Protein AF-A0A7S4LQ49-F1 (afdb_monomer)

Organism: NCBI:txid73025

Foldseek 3Di:
DDDDDDDDDPPPPPPQVQKWFWWQFPVGFIFIFRPVQKDFFAAPDPQQGAFFKKAQADQVQWDQDDVVVCLSRQFQQEDHRDTDDHGFMWGFQHWDADPVHNPWIWTWTQTPPPRHITIGTCVRIDGQAADDPQAGFFFKKFQQDQVQWDLPQVVQCSSLVLVQRDRNDTDDHLFIWGFSHKDARPVDNVFMWTWTQTLVRHITTGGPVRIDGAAAPDPPAGAQFKKFQQDQVQWQQPCVVVCSNLNLVQEDRPDGQQFQDDPDPDDDDDDDDDDDDDDPPPDRCSGFIWGWSHWDQDPVNPAIWTWTATPVRHITIGGPVSIDGQDDADPVADFFGKMWRRDLVRTDQDDDPVCSSQRRRNHDHRDRPPPPRGIMTTTSGMDRD

Sequence (385 aa):
GDPPSECLFFFGLFVMTDYVVAVRTDDARDFLLQPSGVVVAPSESPEFTIGSRVRITDVAKCFLKFDVMAEKLALGKWTSGMKPIVGSVATVLASSKHPTDDATMVVGIRSEFDGRDFIIDSKGLAKAPNVSSDFPANASVRIKSADKVYTKMDGAAKDLSLSKWITGAKPQTGEVGNVIGSTVHPADENLHVIGIRTVKGQDFVIAPEGLESAPNESENFPVGCRVYISNIDKLYTKMDEVARSMNLSRWAAGAKPTIPVSPSTDKEATGDDPAPKKRKLGRPLMSCAAEVKGSIQHPSGSGCVIGVRTETGQEFLVAEEGLQRIPDQHPDFSYSTRVKITDPGKVYPKLDEKAFELALTRWMVGEKLGKSNVTTGKIMGSTAK

Mean predicted aligned error: 15.56 Å

Solvent-accessible surface area (backbone atoms only — not comparable to full-atom values): 21616 Å² total; per-residue (Å²): 142,77,84,81,83,79,82,81,76,78,79,77,80,75,76,71,71,63,37,36,34,24,32,35,29,85,87,61,41,26,45,42,25,36,62,89,16,48,43,74,30,41,60,69,34,89,88,53,36,63,70,40,52,28,23,30,70,34,58,87,39,41,55,38,79,45,66,73,55,37,60,61,34,36,44,69,48,56,56,80,74,57,76,75,62,69,71,41,50,23,35,28,52,10,12,38,65,36,94,90,39,82,89,41,45,33,32,30,29,32,34,68,86,79,65,39,30,48,44,29,34,51,88,19,44,40,78,38,58,71,70,42,85,92,55,40,65,65,38,55,31,23,27,69,33,47,85,38,41,53,35,81,45,68,67,56,35,57,73,58,61,42,88,50,56,53,82,67,58,72,70,59,60,52,45,36,23,33,26,65,19,15,41,64,33,95,90,39,84,90,41,55,29,34,29,30,35,30,82,88,58,46,29,48,41,27,35,62,89,16,43,40,74,44,57,58,69,34,87,91,54,43,62,69,40,54,31,28,42,46,34,74,89,36,47,59,44,84,51,67,68,60,38,50,72,52,41,46,88,51,54,51,79,65,66,74,84,82,51,80,76,72,85,73,91,77,84,85,81,90,76,94,80,87,81,78,91,69,79,77,75,81,68,74,62,73,37,40,52,25,31,28,62,20,19,40,71,32,94,84,68,84,45,44,34,30,33,29,33,30,85,90,56,47,32,49,40,28,32,55,90,14,45,36,72,55,58,76,49,48,89,94,50,50,79,64,40,40,24,26,51,76,34,68,89,34,42,60,64,59,89,46,73,63,43,63,62,38,58,52,80,44,60,61,70,71,66,73,67,62,96,84,61,83,45,22,25,25,30,66,28,26,48,74,104

Secondary structure (DSSP, 8-state):
--PPPP------------EEEEEEETTS-EEEE-GGGEEEPPB--SSS-TT-EEEE--GGGB-SS-HHHHHHTT-TTB-TT-PPPTT-EEEEEEEEEETTEEEEEEEEEEETTT--EEEEEGGGEEEPP---SSS-TT-EEEES-GGGEESS-HHHHHHTT-TTB-TT--PPTT-EEEEEEEEEETTEEEEEEEEEEETTS-EEEE-GGGEEEPPB--SSS-TT-EEEE--GGGEESS-HHHHHHTT-TTB-TTPPP-PPPP--------------------------EEEEEEEEE-TTSSSEEEEEEETTS-EEEEEGGGEEEPPPPPTTS-TT-EEEE--GGGB-SS--HHHHHTT-SSB-SS-PPPTT--EEEEEEEEEE-

Nearest PDB structures (foldseek):
  8jvz-assembly2_B  TM=7.952E-01  e=3.723E-01  synthetic construct
  5vy1-assembly2_B  TM=4.282E-01  e=2.014E-01  Bombyx mori
  6tmf-assembly1_F  TM=3.129E-01  e=3.770E-02  Thermococcus celer Vu 13 = JCM 8558
  6th6-assembly1_Af  TM=2.457E-01  e=1.824E-02  Thermococcus kodakarensis KOD1
  5vy1-assembly1_A  TM=2.749E-01  e=2.816E-01  Bombyx mori

Radius of gyration: 24.6 Å; Cα contacts (8 Å, |Δi|>4): 860; chains: 1; bounding box: 95×42×73 Å

Structure (mmCIF, N/CA/C/O backbone):
data_AF-A0A7S4LQ49-F1
#
_entry.id   AF-A0A7S4LQ49-F1
#
loop_
_atom_site.group_PDB
_atom_site.id
_atom_site.type_symbol
_atom_site.label_atom_id
_atom_site.label_alt_id
_atom_site.label_comp_id
_atom_site.label_asym_id
_atom_site.label_entity_id
_atom_site.label_seq_id
_atom_site.pdbx_PDB_ins_code
_atom_site.Cartn_x
_atom_site.Cartn_y
_atom_site.Cartn_z
_atom_site.occupancy
_atom_site.B_iso_or_equiv
_atom_site.auth_seq_id
_atom_site.auth_comp_id
_atom_site.auth_asym_id
_atom_site.auth_atom_id
_atom_site.pdbx_PDB_model_num
ATOM 1 N N . GLY A 1 1 ? 68.268 25.793 3.574 1.00 36.81 1 GLY A N 1
ATOM 2 C CA . GLY A 1 1 ? 67.660 26.383 4.774 1.00 36.81 1 GLY A CA 1
ATOM 3 C C . GLY A 1 1 ? 66.248 26.692 4.393 1.00 36.81 1 GLY A C 1
ATOM 4 O O . GLY A 1 1 ? 65.989 27.803 3.961 1.00 36.81 1 GLY A O 1
ATOM 5 N N . ASP A 1 2 ? 65.409 25.667 4.451 1.00 34.19 2 ASP A N 1
ATOM 6 C CA . ASP A 1 2 ? 64.017 25.708 4.017 1.00 34.19 2 ASP A CA 1
ATOM 7 C C . ASP A 1 2 ? 63.124 25.678 5.263 1.00 34.19 2 ASP A C 1
ATOM 9 O O . ASP A 1 2 ? 63.445 24.944 6.206 1.00 34.19 2 ASP A O 1
ATOM 13 N N . PRO A 1 3 ? 62.045 26.476 5.321 1.00 36.59 3 PRO A N 1
ATOM 14 C CA . PRO A 1 3 ? 61.105 26.423 6.430 1.00 36.59 3 PRO A CA 1
ATOM 15 C C . PRO A 1 3 ? 60.216 25.169 6.324 1.00 36.59 3 PRO A C 1
ATOM 17 O O . PRO A 1 3 ? 59.987 24.662 5.223 1.00 36.59 3 PRO A O 1
ATOM 20 N N . PRO A 1 4 ? 59.728 24.638 7.459 1.00 38.56 4 PRO A N 1
ATOM 21 C CA . PRO A 1 4 ? 59.053 23.353 7.493 1.00 38.56 4 PRO A CA 1
ATOM 22 C C . PRO A 1 4 ? 57.636 23.454 6.924 1.00 38.56 4 PRO A C 1
ATOM 24 O O . PRO A 1 4 ? 56.893 24.394 7.193 1.00 38.56 4 PRO A O 1
ATOM 27 N N . SER A 1 5 ? 57.281 22.426 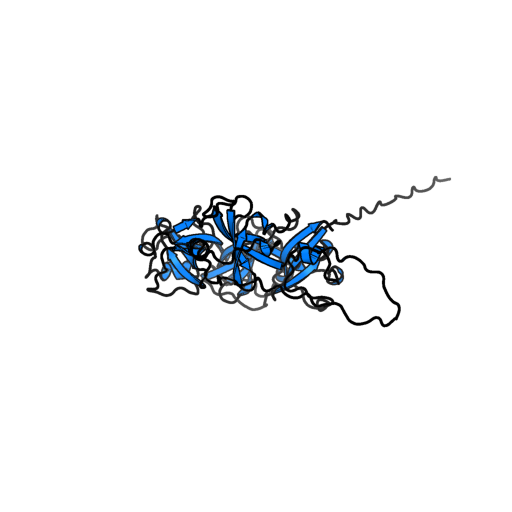6.161 1.00 33.72 5 SER A N 1
ATOM 28 C CA . SER A 1 5 ? 55.944 22.108 5.672 1.00 33.72 5 SER A CA 1
ATOM 29 C C . SER A 1 5 ? 54.903 22.136 6.793 1.00 33.72 5 SER A C 1
ATOM 31 O O . SER A 1 5 ? 55.004 21.384 7.765 1.00 33.72 5 SER A O 1
ATOM 33 N N . GLU A 1 6 ? 53.891 22.984 6.624 1.00 29.77 6 GLU A N 1
ATOM 34 C CA . GLU A 1 6 ? 52.709 23.054 7.474 1.00 29.77 6 GLU A CA 1
ATOM 35 C C . GLU A 1 6 ? 51.922 21.735 7.425 1.00 29.77 6 GLU A C 1
ATOM 37 O O . GLU A 1 6 ? 51.533 21.241 6.364 1.00 29.77 6 GLU A O 1
ATOM 42 N N . CYS A 1 7 ? 51.675 21.167 8.605 1.00 27.02 7 CYS A N 1
ATOM 43 C CA . CYS A 1 7 ? 50.720 20.090 8.816 1.00 27.02 7 CYS A CA 1
ATOM 44 C C . CYS A 1 7 ? 49.300 20.590 8.511 1.00 27.02 7 CYS A C 1
ATOM 46 O O . CYS A 1 7 ? 48.700 21.306 9.312 1.00 27.02 7 CYS A O 1
ATOM 48 N N . LEU A 1 8 ? 48.733 20.160 7.384 1.00 25.56 8 LEU A N 1
ATOM 49 C CA . LEU A 1 8 ? 47.295 20.234 7.135 1.00 25.56 8 LEU A CA 1
ATOM 50 C C . LEU A 1 8 ? 46.575 19.237 8.054 1.00 25.56 8 LEU A C 1
ATOM 52 O O . LEU A 1 8 ? 46.525 18.035 7.793 1.00 25.56 8 LEU A O 1
ATOM 56 N N . PHE A 1 9 ? 46.009 19.751 9.144 1.00 24.75 9 PHE A N 1
ATOM 57 C CA . PHE A 1 9 ? 45.011 19.046 9.939 1.00 24.75 9 PHE A CA 1
ATOM 58 C C . PHE A 1 9 ? 43.735 18.890 9.103 1.00 24.75 9 PHE A C 1
ATOM 60 O O . PHE A 1 9 ? 42.976 19.841 8.921 1.00 24.75 9 PHE A O 1
ATOM 67 N N . PHE A 1 10 ? 43.468 17.680 8.610 1.00 23.89 10 PHE A N 1
ATOM 68 C CA . PHE A 1 10 ? 42.122 17.314 8.182 1.00 23.89 10 PHE A CA 1
ATOM 69 C C . PHE A 1 10 ? 41.241 17.191 9.430 1.00 23.89 10 PHE A C 1
ATOM 71 O O . PHE A 1 10 ? 41.316 16.206 10.164 1.00 23.89 10 PHE A O 1
ATOM 78 N N . PHE A 1 11 ? 40.383 18.183 9.665 1.00 25.20 11 PHE A N 1
ATOM 79 C CA . PHE A 1 11 ? 39.201 17.989 10.497 1.00 25.20 11 PHE A CA 1
ATOM 80 C C . PHE A 1 11 ? 38.274 17.028 9.755 1.00 25.20 11 PHE A C 1
ATOM 82 O O . PHE A 1 11 ? 37.534 17.415 8.852 1.00 25.20 11 PHE A O 1
ATOM 89 N N . GLY A 1 12 ? 38.343 15.747 10.117 1.00 24.70 12 GLY A N 1
ATOM 90 C CA . GLY A 1 12 ? 37.302 14.790 9.784 1.00 24.70 12 GLY A CA 1
ATOM 91 C C . GLY A 1 12 ? 36.009 15.251 10.443 1.00 24.70 12 GLY A C 1
ATOM 92 O O . GLY A 1 12 ? 35.799 15.017 11.631 1.00 24.70 12 GLY A O 1
ATOM 93 N N . LEU A 1 13 ? 35.155 15.924 9.674 1.00 25.94 13 LEU A N 1
ATOM 94 C CA . LEU A 1 13 ? 33.770 16.168 10.040 1.00 25.94 13 LEU A CA 1
ATOM 95 C C . LEU A 1 13 ? 33.055 14.809 10.018 1.00 25.94 13 LEU A C 1
ATOM 97 O O . LEU A 1 13 ? 32.432 14.424 9.032 1.00 25.94 13 LEU A O 1
ATOM 101 N N . PHE A 1 14 ? 33.190 14.041 11.099 1.00 29.84 14 PHE A N 1
ATOM 102 C CA . PHE A 1 14 ? 32.253 12.969 11.393 1.00 29.84 14 PHE A CA 1
ATOM 103 C C . PHE A 1 14 ? 30.926 13.647 11.708 1.00 29.84 14 PHE A C 1
ATOM 105 O O . PHE A 1 14 ? 30.667 14.022 12.849 1.00 29.84 14 PHE A O 1
ATOM 112 N N . VAL A 1 15 ? 30.087 13.826 10.690 1.00 36.72 15 VAL A N 1
ATOM 113 C CA . VAL A 1 15 ? 28.660 14.034 10.917 1.00 36.72 15 VAL A CA 1
ATOM 114 C C . VAL A 1 15 ? 28.166 12.722 11.517 1.00 36.72 15 VAL A C 1
ATOM 116 O O . VAL A 1 15 ? 27.826 11.778 10.802 1.00 36.72 15 VAL A O 1
ATOM 119 N N . MET A 1 16 ? 28.226 12.613 12.847 1.00 40.03 16 MET A N 1
ATOM 120 C CA . MET A 1 16 ? 27.403 11.648 13.553 1.00 40.03 16 MET A CA 1
ATOM 121 C C . MET A 1 16 ? 25.977 12.045 13.203 1.00 40.03 16 MET A C 1
ATOM 123 O O . MET A 1 16 ? 25.490 13.088 13.618 1.00 40.03 16 MET A O 1
ATOM 127 N N . THR A 1 17 ? 25.350 11.288 12.311 1.00 55.62 17 THR A N 1
ATOM 128 C CA . THR A 1 17 ? 23.931 11.463 12.052 1.00 55.62 17 THR A CA 1
ATOM 129 C C . THR A 1 17 ? 23.220 11.029 13.329 1.00 55.62 17 THR A C 1
ATOM 131 O O . THR A 1 17 ? 23.210 9.848 13.679 1.00 55.62 17 THR A O 1
ATOM 134 N N . ASP A 1 18 ? 22.722 12.016 14.075 1.00 74.19 18 ASP A N 1
ATOM 135 C CA . ASP A 1 18 ? 22.127 11.884 15.410 1.00 74.19 18 ASP A CA 1
ATOM 136 C C . ASP A 1 18 ? 20.735 11.249 15.364 1.00 74.19 18 ASP A C 1
ATOM 138 O O . ASP A 1 18 ? 19.835 11.671 16.077 1.00 74.19 18 ASP A O 1
ATOM 142 N N . TYR A 1 19 ? 20.502 10.259 14.508 1.00 77.19 19 TYR A N 1
ATOM 143 C CA . TYR A 1 19 ? 19.207 9.601 14.413 1.00 77.19 19 TYR A CA 1
ATOM 144 C C . TYR A 1 19 ? 19.341 8.127 14.057 1.00 77.19 19 TYR A C 1
ATOM 146 O O . TYR A 1 19 ? 20.391 7.643 13.633 1.00 77.19 19 TYR A O 1
ATOM 154 N N . VAL A 1 20 ? 18.264 7.388 14.280 1.00 83.56 20 VAL A N 1
ATOM 155 C CA . VAL A 1 20 ? 18.134 5.970 13.953 1.00 83.56 20 VAL A CA 1
ATOM 156 C C . VAL A 1 20 ? 16.951 5.769 13.025 1.00 83.56 20 VAL A C 1
ATOM 158 O O . VAL A 1 20 ? 15.965 6.500 13.102 1.00 83.56 20 VAL A O 1
ATOM 161 N N . VAL A 1 21 ? 17.057 4.784 12.139 1.00 82.00 21 VAL A N 1
ATOM 162 C CA . VAL A 1 21 ? 16.047 4.480 11.124 1.00 82.00 21 VAL A CA 1
ATOM 163 C C . VAL A 1 21 ? 15.457 3.108 11.407 1.00 82.00 21 VAL A C 1
ATOM 165 O O . VAL A 1 21 ? 16.179 2.117 11.502 1.00 82.00 21 VAL A O 1
ATOM 168 N N . ALA A 1 22 ? 14.138 3.044 11.513 1.00 82.25 22 ALA A N 1
ATOM 169 C CA . ALA A 1 22 ? 13.389 1.805 11.571 1.00 82.25 22 ALA A CA 1
ATOM 170 C C . ALA A 1 22 ? 13.057 1.323 10.161 1.00 82.25 22 ALA A C 1
ATOM 172 O O . ALA A 1 22 ? 12.493 2.063 9.354 1.00 82.25 22 ALA A O 1
ATOM 173 N N . VAL A 1 23 ? 13.360 0.061 9.878 1.00 76.44 23 VAL A N 1
ATOM 174 C CA . VAL A 1 23 ? 13.143 -0.570 8.578 1.00 76.44 23 VAL A CA 1
ATOM 175 C C . VAL A 1 23 ? 12.403 -1.884 8.763 1.00 76.44 23 VAL A C 1
ATOM 177 O O . VAL A 1 23 ? 12.838 -2.734 9.535 1.00 76.44 23 VAL A O 1
ATOM 180 N N . ARG A 1 24 ? 11.322 -2.077 8.005 1.00 78.06 24 ARG A N 1
ATOM 181 C CA . ARG A 1 24 ? 10.632 -3.361 7.870 1.00 78.06 24 ARG A CA 1
ATOM 182 C C . ARG A 1 24 ? 11.024 -4.031 6.569 1.00 78.06 24 ARG A C 1
ATOM 184 O O . ARG A 1 24 ? 10.774 -3.486 5.496 1.00 78.06 24 ARG A O 1
ATOM 191 N N . THR A 1 25 ? 11.609 -5.210 6.639 1.00 74.50 25 THR A N 1
ATOM 192 C CA . THR A 1 25 ? 12.023 -5.984 5.469 1.00 74.50 25 THR A CA 1
ATOM 193 C C . THR A 1 25 ? 10.835 -6.605 4.740 1.00 74.50 25 THR A C 1
ATOM 195 O O . THR A 1 25 ? 9.720 -6.675 5.257 1.00 74.50 25 THR A O 1
ATOM 198 N N . ASP A 1 26 ? 11.054 -7.055 3.504 1.00 64.69 26 ASP A N 1
ATOM 199 C CA . ASP A 1 26 ? 10.003 -7.654 2.664 1.00 64.69 26 ASP A CA 1
ATOM 200 C C . ASP A 1 26 ? 9.418 -8.971 3.220 1.00 64.69 26 ASP A C 1
ATOM 202 O O . ASP A 1 26 ? 8.302 -9.349 2.858 1.00 64.69 26 ASP A O 1
ATOM 206 N N . ASP A 1 27 ? 10.148 -9.660 4.099 1.00 64.19 27 ASP A N 1
ATOM 207 C CA . ASP A 1 27 ? 9.681 -10.810 4.891 1.00 64.19 27 ASP A CA 1
ATOM 208 C C . ASP A 1 27 ? 9.051 -10.389 6.235 1.00 64.19 27 ASP A C 1
ATOM 210 O O . ASP A 1 27 ? 8.742 -11.225 7.086 1.00 64.19 27 ASP A O 1
ATOM 214 N N . ALA A 1 28 ? 8.809 -9.086 6.393 1.00 64.69 28 ALA A N 1
ATOM 215 C CA . ALA A 1 28 ? 8.216 -8.449 7.554 1.00 64.69 28 ALA A CA 1
ATOM 216 C C . ALA A 1 28 ? 9.011 -8.677 8.848 1.00 64.69 28 ALA A C 1
ATOM 218 O O . ALA A 1 28 ? 8.406 -8.927 9.883 1.00 64.69 28 ALA A O 1
ATOM 219 N N . ARG A 1 29 ? 10.343 -8.594 8.810 1.00 70.56 29 ARG A N 1
ATOM 220 C CA . ARG A 1 29 ? 11.174 -8.428 10.014 1.00 70.56 29 ARG A CA 1
ATOM 221 C C . ARG A 1 29 ? 11.506 -6.956 10.212 1.00 70.56 29 ARG A C 1
ATOM 223 O O . ARG A 1 29 ? 11.630 -6.211 9.244 1.00 70.56 29 ARG A O 1
ATOM 230 N N . ASP A 1 30 ? 11.656 -6.548 11.461 1.00 75.44 30 ASP A N 1
ATOM 231 C CA . ASP A 1 30 ? 11.883 -5.154 11.814 1.00 75.44 30 ASP A CA 1
ATOM 232 C C . ASP A 1 30 ? 13.293 -4.948 12.372 1.00 75.44 30 ASP A C 1
ATOM 234 O O . ASP A 1 30 ? 13.741 -5.688 13.252 1.00 75.44 30 ASP A O 1
ATOM 238 N N . PHE A 1 31 ? 13.973 -3.915 11.873 1.00 79.44 31 PHE A N 1
ATOM 239 C CA . PHE A 1 31 ? 15.340 -3.551 12.238 1.00 79.44 31 PHE A CA 1
ATOM 240 C C . PHE A 1 31 ? 15.450 -2.060 12.548 1.00 79.44 31 PHE A C 1
ATOM 242 O O . PHE A 1 31 ? 14.759 -1.234 11.957 1.00 79.44 31 PHE A O 1
ATOM 249 N N . LEU A 1 32 ? 16.379 -1.724 13.437 1.00 83.06 32 LEU A N 1
ATOM 250 C CA . LEU A 1 32 ? 16.835 -0.373 13.711 1.00 83.06 32 LEU A CA 1
ATOM 251 C C . LEU A 1 32 ? 18.237 -0.291 13.171 1.00 83.06 32 LEU A C 1
ATOM 253 O O . LEU A 1 32 ? 19.090 -1.113 13.515 1.00 83.06 32 LEU A O 1
ATOM 257 N N . LEU A 1 33 ? 18.478 0.721 12.364 1.00 82.00 33 LEU A N 1
ATOM 258 C CA . LEU A 1 33 ? 19.724 0.894 11.657 1.00 82.00 33 LEU A CA 1
ATOM 259 C C . LEU A 1 33 ? 20.253 2.292 11.921 1.00 82.00 33 LEU A C 1
ATOM 261 O O . LEU A 1 33 ? 19.499 3.264 12.001 1.00 82.00 33 LEU A O 1
ATOM 265 N N . GLN A 1 34 ? 21.574 2.398 12.042 1.00 85.69 34 GLN A N 1
ATOM 266 C CA . GLN A 1 34 ? 22.210 3.694 11.835 1.00 85.69 34 GLN A CA 1
ATOM 267 C C . GLN A 1 34 ? 21.929 4.145 10.394 1.00 85.69 34 GLN A C 1
ATOM 269 O O . GLN A 1 34 ? 21.853 3.290 9.508 1.00 85.69 34 GLN A O 1
ATOM 274 N N . PRO A 1 35 ? 21.847 5.456 10.121 1.00 82.62 35 PRO A N 1
ATOM 275 C CA . PRO A 1 35 ? 21.594 5.972 8.776 1.00 82.62 35 PRO A CA 1
ATOM 276 C C . PRO A 1 35 ? 22.616 5.464 7.755 1.00 82.62 35 PRO A C 1
ATOM 278 O O . PRO A 1 35 ? 22.267 5.125 6.633 1.00 82.62 35 PRO A O 1
ATOM 281 N N . SER A 1 36 ? 23.870 5.288 8.184 1.00 84.00 36 SER A N 1
ATOM 282 C CA . SER A 1 36 ? 24.944 4.696 7.371 1.00 84.00 36 SER A CA 1
ATOM 283 C C . SER A 1 36 ? 24.746 3.215 7.011 1.00 84.00 36 SER A C 1
ATOM 285 O O . SER A 1 36 ? 25.433 2.709 6.128 1.00 84.00 36 SER A O 1
ATOM 287 N N . GLY A 1 37 ? 23.832 2.510 7.682 1.00 80.38 37 GLY A N 1
ATOM 288 C CA . GLY A 1 37 ? 23.498 1.108 7.422 1.00 80.38 37 GLY A CA 1
ATOM 289 C C . GLY A 1 37 ? 22.407 0.903 6.374 1.00 80.38 37 GLY A C 1
ATOM 290 O O . GLY A 1 37 ? 22.073 -0.246 6.073 1.00 80.38 37 GLY A O 1
ATOM 291 N N . VAL A 1 38 ? 21.836 1.987 5.841 1.00 82.44 38 VAL A N 1
ATOM 292 C CA . VAL A 1 38 ? 20.769 1.952 4.839 1.00 82.44 38 VAL A CA 1
ATOM 293 C C . VAL A 1 38 ? 21.084 2.858 3.659 1.00 82.44 38 VAL A C 1
ATOM 295 O O . VAL A 1 38 ? 21.707 3.904 3.797 1.00 82.44 38 VAL A O 1
ATOM 298 N N . VAL A 1 39 ? 20.609 2.463 2.483 1.00 83.25 39 VAL A N 1
ATOM 299 C CA . VAL A 1 39 ? 20.640 3.286 1.272 1.00 83.25 39 VAL A CA 1
ATOM 300 C C . VAL A 1 39 ? 19.223 3.393 0.732 1.00 83.25 39 VAL A C 1
ATOM 302 O O . VAL A 1 39 ? 18.563 2.373 0.518 1.00 83.25 39 VAL A O 1
ATOM 305 N N . VAL A 1 40 ? 18.755 4.624 0.531 1.00 81.56 40 VAL A N 1
ATOM 306 C CA . VAL A 1 40 ? 17.457 4.918 -0.087 1.00 81.56 40 VAL A CA 1
ATOM 307 C C . VAL A 1 40 ? 17.477 4.476 -1.544 1.00 81.56 40 VAL A C 1
ATOM 309 O O . VAL A 1 40 ? 18.422 4.765 -2.279 1.00 81.56 40 VAL A O 1
ATOM 312 N N . ALA A 1 41 ? 16.440 3.749 -1.956 1.00 81.75 41 ALA A N 1
ATOM 313 C CA . ALA A 1 41 ? 16.268 3.389 -3.351 1.00 81.75 41 ALA A CA 1
ATOM 314 C C . ALA A 1 41 ? 16.053 4.664 -4.185 1.00 81.75 41 ALA A C 1
ATOM 316 O O . ALA A 1 41 ? 15.325 5.562 -3.755 1.00 81.75 41 ALA A O 1
ATOM 317 N N . PRO A 1 42 ? 16.662 4.765 -5.373 1.00 83.25 42 PRO A N 1
ATOM 318 C CA . PRO A 1 42 ? 16.555 5.965 -6.188 1.00 83.25 42 PRO A CA 1
ATOM 319 C C . PRO A 1 42 ? 15.113 6.173 -6.682 1.00 83.25 42 PRO A C 1
ATOM 321 O O . PRO A 1 42 ? 14.377 5.219 -6.946 1.00 83.25 42 PRO A O 1
ATOM 324 N N . SER A 1 43 ? 14.717 7.438 -6.823 1.00 83.31 43 SER A N 1
ATOM 325 C CA . SER A 1 43 ? 13.425 7.864 -7.378 1.00 83.31 43 SER A CA 1
ATOM 326 C C . SER A 1 43 ? 13.643 8.998 -8.379 1.00 83.31 43 SER A C 1
ATOM 328 O O . SER A 1 43 ? 13.169 10.116 -8.193 1.00 83.31 43 SER A O 1
ATOM 330 N N . GLU A 1 44 ? 14.423 8.728 -9.423 1.00 86.69 44 GLU A N 1
ATOM 331 C CA . GLU A 1 44 ? 14.860 9.742 -10.392 1.00 86.69 44 GLU A CA 1
ATOM 332 C C . GLU A 1 44 ? 13.791 10.090 -11.443 1.00 86.69 44 GLU A C 1
ATOM 334 O O . GLU A 1 44 ? 13.922 11.097 -12.138 1.00 86.69 44 GLU A O 1
ATOM 339 N N . SER A 1 45 ? 12.736 9.278 -11.589 1.00 84.19 45 SER A N 1
ATOM 340 C CA . SER A 1 45 ? 11.658 9.554 -12.543 1.00 84.19 45 SER A CA 1
ATOM 341 C C . SER A 1 45 ? 10.566 10.436 -11.924 1.00 84.19 45 SER A C 1
ATOM 343 O O . SER A 1 45 ? 9.885 9.985 -11.000 1.00 84.19 45 SER A O 1
ATOM 345 N N . PRO A 1 46 ? 10.307 11.643 -12.464 1.00 77.44 46 PRO A N 1
ATOM 346 C CA . PRO A 1 46 ? 9.156 12.449 -12.050 1.00 77.44 46 PRO A CA 1
ATOM 347 C C . PRO A 1 46 ? 7.825 11.855 -12.538 1.00 77.44 46 PRO A C 1
ATOM 349 O O . PRO A 1 46 ? 6.768 12.146 -11.986 1.00 77.44 46 PRO A O 1
ATOM 352 N N . GLU A 1 47 ? 7.860 11.025 -13.583 1.00 80.62 47 GLU A N 1
ATOM 353 C CA . GLU A 1 47 ? 6.672 10.384 -14.147 1.00 80.62 47 GLU A CA 1
ATOM 354 C C . GLU A 1 47 ? 6.265 9.135 -13.357 1.00 80.62 47 GLU A C 1
ATOM 356 O O . GLU A 1 47 ? 5.075 8.902 -13.132 1.00 80.62 47 GLU A O 1
ATOM 361 N N . PHE A 1 48 ? 7.260 8.364 -12.918 1.00 84.38 48 PHE A N 1
ATOM 362 C CA . PHE A 1 48 ? 7.102 7.109 -12.194 1.00 84.38 48 PHE A CA 1
ATOM 363 C C . PHE A 1 48 ? 7.719 7.246 -10.804 1.00 84.38 48 PHE A C 1
ATOM 365 O O . PHE A 1 48 ? 8.821 6.761 -10.530 1.00 84.38 48 PHE A O 1
ATOM 372 N N . THR A 1 49 ? 6.990 7.942 -9.936 1.00 76.38 49 THR A N 1
ATOM 373 C CA . THR A 1 49 ? 7.352 8.111 -8.528 1.00 76.38 49 THR A CA 1
ATOM 374 C C . THR A 1 49 ? 7.075 6.834 -7.741 1.00 76.38 49 THR A C 1
ATOM 376 O O . THR A 1 49 ? 6.164 6.065 -8.068 1.00 76.38 49 THR A O 1
ATOM 379 N N . ILE A 1 50 ? 7.851 6.603 -6.682 1.00 72.12 50 ILE A N 1
ATOM 380 C CA . ILE A 1 50 ? 7.655 5.462 -5.780 1.00 72.12 50 ILE A CA 1
ATOM 381 C C . ILE A 1 50 ? 6.208 5.441 -5.261 1.00 72.12 50 ILE A C 1
ATOM 383 O O . ILE A 1 50 ? 5.668 6.459 -4.838 1.00 72.12 50 ILE A O 1
ATOM 387 N N . GLY A 1 51 ? 5.575 4.268 -5.302 1.00 62.62 51 GLY A N 1
ATOM 388 C CA . GLY A 1 51 ? 4.183 4.063 -4.894 1.00 62.62 51 GLY A CA 1
ATOM 389 C C . GLY A 1 51 ? 3.150 4.283 -6.003 1.00 62.62 51 GLY A C 1
ATOM 390 O O . GLY A 1 51 ? 2.016 3.826 -5.857 1.00 62.62 51 GLY A O 1
ATOM 391 N N . SER A 1 52 ? 3.523 4.905 -7.126 1.00 71.00 52 SER A N 1
ATOM 392 C CA . SER A 1 52 ? 2.626 5.054 -8.276 1.00 71.00 52 SER A CA 1
ATOM 393 C C . SER A 1 52 ? 2.245 3.698 -8.871 1.00 71.00 52 SER A C 1
ATOM 395 O O . SER A 1 52 ? 3.070 2.783 -8.939 1.00 71.00 52 SER A O 1
ATOM 397 N N . ARG A 1 53 ? 0.998 3.567 -9.340 1.00 80.88 53 ARG A N 1
ATOM 398 C CA . ARG A 1 53 ? 0.539 2.376 -10.068 1.00 80.88 53 ARG A CA 1
ATOM 399 C C . ARG A 1 53 ? 0.818 2.526 -11.558 1.00 80.88 53 ARG A C 1
ATOM 401 O O . ARG A 1 53 ? 0.535 3.559 -12.165 1.00 80.88 53 ARG A O 1
ATOM 408 N N . VAL A 1 54 ? 1.350 1.471 -12.155 1.00 87.94 54 VAL A N 1
ATOM 409 C CA . VAL A 1 54 ? 1.698 1.406 -13.576 1.00 87.94 54 VAL A CA 1
ATOM 410 C C . VAL A 1 54 ? 1.156 0.131 -14.193 1.00 87.94 54 VAL A C 1
ATOM 412 O O . VAL A 1 54 ? 1.088 -0.906 -13.539 1.00 87.94 54 VAL A O 1
ATOM 415 N N . ARG A 1 55 ? 0.763 0.204 -15.460 1.00 89.25 55 ARG A N 1
ATOM 416 C CA . ARG A 1 55 ? 0.399 -0.947 -16.278 1.00 89.25 55 ARG A CA 1
ATOM 417 C C . ARG A 1 55 ? 1.580 -1.319 -17.159 1.00 89.25 55 ARG A C 1
ATOM 419 O O . ARG A 1 55 ? 2.179 -0.456 -17.794 1.00 89.25 55 ARG A O 1
ATOM 426 N N . ILE A 1 56 ? 1.885 -2.608 -17.217 1.00 93.12 56 ILE A N 1
ATOM 427 C CA . ILE A 1 56 ? 2.957 -3.140 -18.058 1.00 93.12 56 ILE A CA 1
ATOM 428 C C . ILE A 1 56 ? 2.437 -3.232 -19.492 1.00 93.12 56 ILE A C 1
ATOM 430 O O . ILE A 1 56 ? 1.543 -4.028 -19.770 1.00 93.12 56 ILE A O 1
ATOM 434 N N . THR A 1 57 ? 2.956 -2.412 -20.400 1.00 93.50 57 THR A N 1
ATOM 435 C CA . THR A 1 57 ? 2.490 -2.341 -21.795 1.00 93.50 57 THR A CA 1
ATOM 436 C C . THR A 1 57 ? 3.348 -3.168 -22.743 1.00 93.50 57 THR A C 1
ATOM 438 O O . THR A 1 57 ? 2.819 -3.715 -23.706 1.00 93.50 57 THR A O 1
ATOM 441 N N . ASP A 1 58 ? 4.641 -3.323 -22.449 1.00 93.44 58 ASP A N 1
ATOM 442 C CA . ASP A 1 58 ? 5.567 -4.080 -23.291 1.00 93.44 58 ASP A CA 1
ATOM 443 C C . ASP A 1 58 ? 6.579 -4.879 -22.454 1.00 93.44 58 ASP A C 1
ATOM 445 O O . ASP A 1 58 ? 7.477 -4.334 -21.815 1.00 93.44 58 ASP A O 1
ATOM 449 N N . VAL A 1 59 ? 6.469 -6.209 -22.486 1.00 93.19 59 VAL A N 1
ATOM 450 C CA . VAL A 1 59 ? 7.403 -7.116 -21.793 1.00 93.19 59 VAL A CA 1
ATOM 451 C C . VAL A 1 59 ? 8.720 -7.320 -22.539 1.00 93.19 59 VAL A C 1
ATOM 453 O O . VAL A 1 59 ? 9.656 -7.877 -21.964 1.00 93.19 59 VAL A O 1
ATOM 456 N N . ALA A 1 60 ? 8.833 -6.901 -23.804 1.00 93.94 60 ALA A N 1
ATOM 457 C CA . ALA A 1 60 ? 10.113 -6.875 -24.510 1.00 93.94 60 ALA A CA 1
ATOM 458 C C . ALA A 1 60 ? 11.056 -5.810 -23.927 1.00 93.94 60 ALA A C 1
ATOM 460 O O . ALA A 1 60 ? 12.272 -5.945 -24.035 1.00 93.94 60 ALA A O 1
ATOM 461 N N . LYS A 1 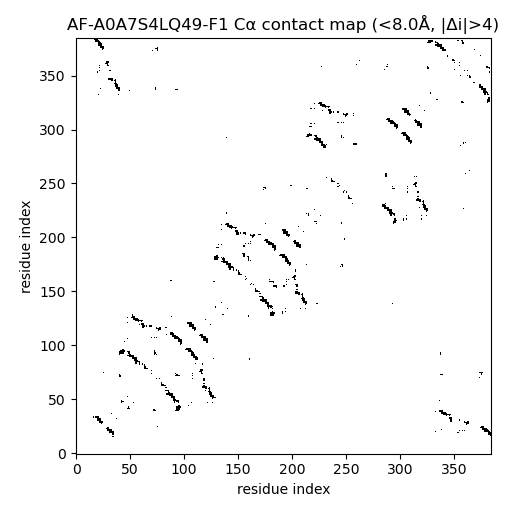61 ? 10.496 -4.804 -23.244 1.00 94.94 61 LYS A N 1
ATOM 462 C CA . LYS A 1 61 ? 11.213 -3.774 -22.479 1.00 94.94 61 LYS A CA 1
ATOM 463 C C . LYS A 1 61 ? 11.613 -4.210 -21.068 1.00 94.94 61 LYS A C 1
ATOM 465 O O . LYS A 1 61 ? 12.226 -3.435 -20.338 1.00 94.94 61 LYS A O 1
ATOM 470 N N . CYS A 1 62 ? 11.272 -5.438 -20.673 1.00 93.81 62 CYS A N 1
ATOM 471 C CA . CYS A 1 62 ? 11.711 -6.008 -19.408 1.00 93.81 62 CYS A CA 1
ATOM 472 C C . CYS A 1 62 ? 13.164 -6.473 -19.519 1.00 93.81 62 CYS A C 1
ATOM 474 O O . CYS A 1 62 ? 13.515 -7.286 -20.380 1.00 93.81 62 CYS A O 1
ATOM 476 N N . PHE A 1 63 ? 14.002 -6.022 -18.595 1.00 93.81 63 PHE A N 1
ATOM 477 C CA . PHE A 1 63 ? 15.390 -6.446 -18.527 1.00 93.81 63 PHE A CA 1
ATOM 478 C C . PHE A 1 63 ? 15.480 -7.774 -17.786 1.00 93.81 63 PHE A C 1
ATOM 480 O O . PHE A 1 63 ? 15.349 -7.805 -16.574 1.00 93.81 63 PHE A O 1
ATOM 487 N N . LEU A 1 64 ? 15.700 -8.879 -18.499 1.00 91.50 64 LEU A N 1
ATOM 488 C CA . LEU A 1 64 ? 15.712 -10.220 -17.894 1.00 91.50 64 LEU A CA 1
ATOM 489 C C . LEU A 1 64 ? 16.945 -10.507 -17.041 1.00 91.50 64 LEU A C 1
ATOM 491 O O . LEU A 1 64 ? 16.883 -11.341 -16.147 1.00 91.50 64 LEU A O 1
ATOM 495 N N . LYS A 1 65 ? 18.067 -9.861 -17.350 1.00 91.81 65 LYS A N 1
ATOM 496 C CA . LYS A 1 65 ? 19.339 -10.019 -16.647 1.00 91.81 65 LYS A CA 1
ATOM 497 C C . LYS A 1 65 ? 19.883 -8.631 -16.383 1.00 91.81 65 LYS A C 1
ATOM 499 O O . LYS A 1 65 ? 20.478 -8.027 -17.271 1.00 91.81 65 LYS A O 1
ATOM 504 N N . PHE A 1 66 ? 19.611 -8.108 -15.195 1.00 92.31 66 PHE A N 1
ATOM 505 C CA . PHE A 1 66 ? 20.058 -6.770 -14.827 1.00 92.31 66 PHE A CA 1
ATOM 506 C C . PHE A 1 66 ? 20.345 -6.666 -13.334 1.00 92.31 66 PHE A C 1
ATOM 508 O O . PHE A 1 66 ? 19.936 -5.721 -12.668 1.00 92.31 66 PHE A O 1
ATOM 515 N N . ASP A 1 67 ? 21.042 -7.668 -12.804 1.00 87.50 67 ASP A N 1
ATOM 516 C CA . ASP A 1 67 ? 21.208 -7.867 -11.362 1.00 87.50 67 ASP A CA 1
ATOM 517 C C . ASP A 1 67 ? 21.861 -6.656 -10.673 1.00 87.50 67 ASP A C 1
ATOM 519 O O . ASP A 1 67 ? 21.424 -6.249 -9.601 1.00 87.50 67 ASP A O 1
ATOM 523 N N . VAL A 1 68 ? 22.809 -5.991 -11.345 1.00 87.00 68 VAL A N 1
ATOM 524 C CA . VAL A 1 68 ? 23.421 -4.735 -10.867 1.00 87.00 68 VAL A CA 1
ATOM 525 C C . VAL A 1 68 ? 22.375 -3.629 -10.681 1.00 87.00 68 VAL A C 1
ATOM 527 O O . VAL A 1 68 ? 22.400 -2.893 -9.695 1.00 87.00 68 VAL A O 1
ATOM 530 N N . MET A 1 69 ? 21.424 -3.512 -11.610 1.00 89.69 69 MET A N 1
ATOM 531 C CA . MET A 1 69 ? 20.341 -2.536 -11.506 1.00 89.69 69 MET A CA 1
ATOM 532 C C . MET A 1 69 ? 19.287 -2.972 -10.483 1.00 89.69 69 MET A C 1
ATOM 534 O O . MET A 1 69 ? 18.774 -2.130 -9.754 1.00 89.69 69 MET A O 1
ATOM 538 N N . ALA A 1 70 ? 19.001 -4.271 -10.363 1.00 87.25 70 ALA A N 1
ATOM 539 C CA . ALA A 1 70 ? 18.118 -4.798 -9.321 1.00 87.25 70 ALA A CA 1
ATOM 540 C C . ALA A 1 70 ? 18.622 -4.435 -7.921 1.00 87.25 70 ALA A C 1
ATOM 542 O O . ALA A 1 70 ? 17.853 -4.013 -7.056 1.00 87.25 70 ALA A O 1
ATOM 543 N N . GLU A 1 71 ? 19.935 -4.557 -7.729 1.00 82.88 71 GLU A N 1
ATOM 544 C CA . GLU A 1 71 ? 20.616 -4.180 -6.502 1.00 82.88 71 GLU A CA 1
ATOM 545 C C . GLU A 1 71 ? 20.567 -2.664 -6.265 1.00 82.88 71 GLU A C 1
ATOM 547 O O . GLU A 1 71 ? 20.256 -2.239 -5.149 1.00 82.88 71 GLU A O 1
ATOM 552 N N . LYS A 1 72 ? 20.809 -1.849 -7.305 1.00 83.81 72 LYS A N 1
ATOM 553 C CA . LYS A 1 72 ? 20.706 -0.378 -7.239 1.00 83.81 72 LYS A CA 1
ATOM 554 C C . LYS A 1 72 ? 19.293 0.088 -6.869 1.00 83.81 72 LYS A C 1
ATOM 556 O O . LYS A 1 72 ? 19.138 1.005 -6.071 1.00 83.81 72 LYS A O 1
ATOM 561 N N . LEU A 1 73 ? 18.268 -0.555 -7.425 1.00 84.69 73 LEU A N 1
ATOM 562 C CA . LEU A 1 73 ? 16.851 -0.239 -7.214 1.00 84.69 73 LEU A CA 1
ATOM 563 C C . LEU A 1 73 ? 16.268 -0.856 -5.925 1.00 84.69 73 LEU A C 1
ATOM 565 O O . LEU A 1 73 ? 15.083 -0.679 -5.651 1.00 84.69 73 LEU A O 1
ATOM 569 N N . ALA A 1 74 ? 17.073 -1.579 -5.137 1.00 83.88 74 ALA A N 1
ATOM 570 C CA . ALA A 1 74 ? 16.650 -2.262 -3.911 1.00 83.88 74 ALA A CA 1
ATOM 571 C C . ALA A 1 74 ? 15.446 -3.214 -4.112 1.00 83.88 74 ALA A C 1
ATOM 573 O O . ALA A 1 74 ? 14.476 -3.202 -3.341 1.00 83.88 74 ALA A O 1
ATOM 574 N N . LEU A 1 75 ? 15.519 -4.066 -5.142 1.00 81.25 75 LEU A N 1
ATOM 575 C CA . LEU A 1 75 ? 14.475 -5.034 -5.501 1.00 81.25 75 LEU A CA 1
ATOM 576 C C . LEU A 1 75 ? 14.676 -6.390 -4.806 1.00 81.25 75 LEU A C 1
ATOM 578 O O . LEU A 1 75 ? 15.286 -7.308 -5.349 1.00 81.25 75 LEU A O 1
ATOM 582 N N . GLY A 1 76 ? 14.142 -6.533 -3.593 1.00 75.06 76 GLY A N 1
ATOM 583 C CA . GLY A 1 76 ? 14.312 -7.735 -2.763 1.00 75.06 76 GLY A CA 1
ATOM 584 C C . GLY A 1 76 ? 13.647 -9.011 -3.278 1.00 75.06 76 GLY A C 1
ATOM 585 O O . GLY A 1 76 ? 14.005 -10.097 -2.832 1.00 75.06 76 GLY A O 1
ATOM 586 N N . LYS A 1 77 ? 12.686 -8.909 -4.204 1.00 80.00 77 LYS A N 1
ATOM 587 C CA . LYS A 1 77 ? 12.025 -10.068 -4.836 1.00 80.00 77 LYS A CA 1
ATOM 588 C C . LYS A 1 77 ? 12.348 -10.185 -6.323 1.00 80.00 77 LYS A C 1
ATOM 590 O O . LYS A 1 77 ? 11.557 -10.737 -7.088 1.00 80.00 77 LYS A O 1
ATOM 595 N N . TRP A 1 78 ? 13.486 -9.632 -6.737 1.00 83.94 78 TRP A N 1
ATOM 596 C CA . TRP A 1 78 ? 13.984 -9.763 -8.098 1.00 83.94 78 TRP A CA 1
ATOM 597 C C . TRP A 1 78 ? 14.349 -11.220 -8.385 1.00 83.94 78 TRP A C 1
ATOM 599 O O . TRP A 1 78 ? 15.021 -11.880 -7.595 1.00 83.94 78 TRP A O 1
ATOM 609 N N . THR A 1 79 ? 13.897 -11.742 -9.522 1.00 76.25 79 THR A N 1
ATOM 610 C CA . THR A 1 79 ? 14.318 -13.055 -10.018 1.00 76.25 79 THR A CA 1
ATOM 611 C C . THR A 1 79 ? 14.709 -12.919 -11.479 1.00 76.25 79 THR A C 1
ATOM 613 O O . THR A 1 79 ? 13.868 -12.672 -12.343 1.00 76.25 79 THR A O 1
ATOM 616 N N . SER A 1 80 ? 16.003 -13.089 -11.738 1.00 84.88 80 SER A N 1
ATOM 617 C CA . SER A 1 80 ? 16.575 -13.037 -13.080 1.00 84.88 80 SER A CA 1
ATOM 618 C C . SER A 1 80 ? 15.925 -14.078 -14.001 1.00 84.88 80 SER A C 1
ATOM 620 O O . SER A 1 80 ? 15.604 -15.194 -13.588 1.00 84.88 80 SER A O 1
ATOM 622 N N . GLY A 1 81 ? 15.724 -13.713 -15.265 1.00 85.50 81 GLY A N 1
ATOM 623 C CA . GLY A 1 81 ? 15.193 -14.585 -16.313 1.00 85.50 81 GLY A CA 1
ATOM 624 C C . GLY A 1 81 ? 13.668 -14.651 -16.417 1.00 85.50 81 GLY A C 1
ATOM 625 O O . GLY A 1 81 ? 13.164 -15.380 -17.270 1.00 85.50 81 GLY A O 1
ATOM 626 N N . MET A 1 82 ? 12.921 -13.896 -15.607 1.00 87.19 82 MET A N 1
ATOM 627 C CA . MET A 1 82 ? 11.456 -13.921 -15.623 1.00 87.19 82 MET A CA 1
ATOM 628 C C . MET A 1 82 ? 10.850 -12.681 -16.273 1.00 87.19 82 MET A C 1
ATOM 630 O O . MET A 1 82 ? 11.326 -11.566 -16.075 1.00 87.19 82 MET A O 1
ATOM 634 N N . LYS A 1 83 ? 9.769 -12.883 -17.034 1.00 91.06 83 LYS A N 1
ATOM 635 C CA . LYS A 1 83 ? 8.962 -11.792 -17.589 1.00 91.06 83 LYS A CA 1
ATOM 636 C C . LYS A 1 83 ? 7.718 -11.565 -16.738 1.00 91.06 83 LYS A C 1
ATOM 638 O O . LYS A 1 83 ? 7.107 -12.546 -16.311 1.00 91.06 83 LYS A O 1
ATOM 643 N N . PRO A 1 84 ? 7.312 -10.305 -16.548 1.00 90.69 84 PRO A N 1
ATOM 644 C CA . PRO A 1 84 ? 5.999 -10.007 -16.021 1.00 90.69 84 PRO A CA 1
ATOM 645 C C . PRO A 1 84 ? 4.924 -10.290 -17.075 1.00 90.69 84 PRO A C 1
ATOM 647 O O . PRO A 1 84 ? 5.215 -10.575 -18.239 1.00 90.69 84 PRO A O 1
ATOM 650 N N . ILE A 1 85 ? 3.662 -10.199 -16.668 1.00 87.00 85 ILE A N 1
ATOM 651 C CA . ILE A 1 85 ? 2.515 -10.404 -17.553 1.00 87.00 85 ILE A CA 1
ATOM 652 C C . ILE A 1 85 ? 2.143 -9.062 -18.200 1.00 87.00 85 ILE A C 1
ATOM 654 O O . ILE A 1 85 ? 1.892 -8.083 -17.494 1.00 87.00 85 ILE A O 1
ATOM 658 N N . VAL A 1 86 ? 2.080 -9.005 -19.535 1.00 89.88 86 VAL A N 1
ATOM 659 C CA . VAL A 1 86 ? 1.583 -7.817 -20.258 1.00 89.88 86 VAL A CA 1
ATOM 660 C C . VAL A 1 86 ? 0.161 -7.494 -19.795 1.00 89.88 86 VAL A C 1
ATOM 662 O O . VAL A 1 86 ? -0.677 -8.382 -19.655 1.00 89.88 86 VAL A O 1
ATOM 665 N N . GLY A 1 87 ? -0.116 -6.215 -19.563 1.00 77.06 87 GLY A N 1
ATOM 666 C CA . GLY A 1 87 ? -1.400 -5.705 -19.094 1.00 77.06 87 GLY A CA 1
ATOM 667 C C . GLY A 1 87 ? -1.602 -5.797 -17.582 1.00 77.06 87 GLY A C 1
ATOM 668 O O . GLY A 1 87 ? -2.563 -5.215 -17.082 1.00 77.06 87 GLY A O 1
ATOM 669 N N . SER A 1 88 ? -0.714 -6.475 -16.844 1.00 81.44 88 SER A N 1
ATOM 670 C CA . SER A 1 88 ? -0.781 -6.490 -15.380 1.00 81.44 88 SER A CA 1
ATOM 671 C C . SER A 1 88 ? -0.414 -5.130 -14.785 1.00 81.44 88 SER A C 1
ATOM 673 O O . SER A 1 88 ? 0.335 -4.347 -15.383 1.00 81.44 88 SER A O 1
ATOM 675 N N . VAL A 1 89 ? -0.978 -4.844 -13.611 1.00 83.12 89 VAL A N 1
ATOM 676 C CA . VAL A 1 89 ? -0.672 -3.642 -12.836 1.00 83.12 89 VAL A CA 1
ATOM 677 C C . VAL A 1 89 ? 0.408 -3.954 -11.809 1.00 83.12 89 VAL A C 1
ATOM 679 O O . VAL A 1 89 ? 0.465 -5.037 -11.219 1.00 83.12 89 VAL A O 1
ATOM 682 N N . ALA A 1 90 ? 1.284 -2.982 -11.615 1.00 85.69 90 ALA A N 1
ATOM 683 C CA . ALA A 1 90 ? 2.376 -3.039 -10.675 1.00 85.69 90 ALA A CA 1
ATOM 684 C C . ALA A 1 90 ? 2.494 -1.716 -9.918 1.00 85.69 90 ALA A C 1
ATOM 686 O O . ALA A 1 90 ? 2.063 -0.662 -10.386 1.00 85.69 90 ALA A O 1
ATOM 687 N N . THR A 1 91 ? 3.119 -1.769 -8.750 1.00 80.62 91 THR A N 1
ATOM 688 C CA . THR A 1 91 ? 3.509 -0.578 -7.993 1.00 80.62 91 THR A CA 1
ATOM 689 C C . THR A 1 91 ? 4.965 -0.243 -8.290 1.00 80.62 91 THR A C 1
ATOM 691 O O . THR A 1 91 ? 5.825 -1.122 -8.216 1.00 80.62 91 THR A O 1
ATOM 694 N N . VAL A 1 92 ? 5.264 1.018 -8.585 1.00 84.81 92 VAL A N 1
ATOM 695 C CA . VAL A 1 92 ? 6.640 1.503 -8.739 1.00 84.81 92 VAL A CA 1
ATOM 696 C C . VAL A 1 92 ? 7.353 1.444 -7.389 1.00 84.81 92 VAL A C 1
ATOM 698 O O . VAL A 1 92 ? 6.868 1.974 -6.390 1.00 84.81 92 VAL A O 1
ATOM 701 N N . LEU A 1 93 ? 8.506 0.780 -7.354 1.00 79.50 93 LEU A N 1
ATOM 702 C CA . LEU A 1 93 ? 9.346 0.637 -6.165 1.00 79.50 93 LEU A CA 1
ATOM 703 C C . LEU A 1 93 ? 10.517 1.616 -6.150 1.00 79.50 93 LEU A C 1
ATOM 705 O O . LEU A 1 93 ? 10.911 2.050 -5.071 1.00 79.50 93 LEU A O 1
ATOM 709 N N . ALA A 1 94 ? 11.076 1.906 -7.324 1.00 85.12 94 ALA A N 1
ATOM 710 C CA . ALA A 1 94 ? 12.237 2.765 -7.519 1.00 85.12 94 ALA A CA 1
ATOM 711 C C . ALA A 1 94 ? 12.388 3.107 -9.009 1.00 85.12 94 ALA A C 1
ATOM 713 O O . ALA A 1 94 ? 11.898 2.373 -9.874 1.00 85.12 94 ALA A O 1
ATOM 714 N N . SER A 1 95 ? 13.107 4.180 -9.318 1.00 91.88 95 SER A N 1
ATOM 715 C CA . SER A 1 95 ? 13.456 4.557 -10.688 1.00 91.88 95 SER A CA 1
ATOM 716 C C . SER A 1 95 ? 14.845 5.188 -10.758 1.00 91.88 95 SER A C 1
ATOM 718 O O . SER A 1 95 ? 15.247 5.937 -9.869 1.00 91.88 95 SER A O 1
ATOM 720 N N . SER A 1 96 ? 15.600 4.863 -11.808 1.00 93.00 96 SER A N 1
ATOM 721 C CA . SER A 1 96 ? 16.944 5.397 -12.046 1.00 93.00 96 SER A CA 1
ATOM 722 C C . SER A 1 96 ? 17.287 5.397 -13.533 1.00 93.00 96 SER A C 1
ATOM 724 O O . SER A 1 96 ? 16.784 4.562 -14.287 1.00 93.00 96 SER A O 1
ATOM 726 N N . LYS A 1 97 ? 18.163 6.305 -13.968 1.00 92.62 97 LYS A N 1
ATOM 727 C CA . LYS A 1 97 ? 18.691 6.289 -15.338 1.00 92.62 97 LYS A CA 1
ATOM 728 C C . LYS A 1 97 ? 19.433 4.987 -15.651 1.00 92.62 97 LYS A C 1
ATOM 730 O O . LYS A 1 97 ? 20.110 4.406 -14.793 1.00 92.62 97 LYS A O 1
ATOM 735 N N . HIS A 1 98 ? 19.318 4.536 -16.897 1.00 91.62 98 HIS A N 1
ATOM 736 C CA . HIS A 1 98 ? 20.054 3.378 -17.386 1.00 91.62 98 HIS A CA 1
ATOM 737 C C . HIS A 1 98 ? 21.571 3.672 -17.374 1.00 91.62 98 HIS A C 1
ATOM 739 O O . HIS A 1 98 ? 21.973 4.756 -17.787 1.00 91.62 98 HIS A O 1
ATOM 745 N N . PRO A 1 99 ? 22.453 2.738 -16.961 1.00 85.88 99 PRO A N 1
ATOM 746 C CA . PRO A 1 99 ? 23.872 3.036 -16.719 1.00 85.88 99 PRO A CA 1
ATOM 747 C C . PRO A 1 99 ? 24.676 3.400 -17.970 1.00 85.88 99 PRO A C 1
ATOM 749 O O . PRO A 1 99 ? 25.754 3.971 -17.866 1.00 85.88 99 PRO A O 1
ATOM 752 N N . THR A 1 100 ? 24.187 3.005 -19.144 1.00 86.62 100 THR A N 1
ATOM 753 C CA . THR A 1 100 ? 24.849 3.228 -20.438 1.00 86.62 100 THR A CA 1
ATOM 754 C C . THR A 1 100 ? 23.995 4.035 -21.412 1.00 86.62 100 THR A C 1
ATOM 756 O O . THR A 1 100 ? 24.377 4.179 -22.568 1.00 86.62 100 THR A O 1
ATOM 759 N N . ASP A 1 101 ? 22.812 4.483 -20.986 1.00 87.56 101 ASP A N 1
ATOM 760 C CA . ASP A 1 101 ? 21.882 5.235 -21.829 1.00 87.56 101 ASP A CA 1
ATOM 761 C C . ASP A 1 101 ? 21.086 6.222 -20.970 1.00 87.56 101 ASP A C 1
ATOM 763 O O . ASP A 1 101 ? 20.021 5.905 -20.441 1.00 87.56 101 ASP A O 1
ATOM 767 N N . ASP A 1 102 ? 21.602 7.441 -20.841 1.00 81.62 102 ASP A N 1
ATOM 768 C CA . ASP A 1 102 ? 20.991 8.483 -20.012 1.00 81.62 102 ASP A CA 1
ATOM 769 C C . ASP A 1 102 ? 19.586 8.901 -20.478 1.00 81.62 102 ASP A C 1
ATOM 771 O O . ASP A 1 102 ? 18.851 9.531 -19.712 1.00 81.62 102 ASP A O 1
ATOM 775 N N . ALA A 1 103 ? 19.200 8.560 -21.715 1.00 84.56 103 ALA A N 1
ATOM 776 C CA . ALA A 1 103 ? 17.867 8.825 -22.249 1.00 84.56 103 ALA A CA 1
ATOM 777 C C . ALA A 1 103 ? 16.836 7.761 -21.838 1.00 84.56 103 ALA A C 1
ATOM 779 O O . ALA A 1 103 ? 15.631 7.983 -21.991 1.00 84.56 103 ALA A O 1
ATOM 780 N N . THR A 1 104 ? 17.283 6.616 -21.316 1.00 89.44 104 THR A N 1
ATOM 781 C CA . THR A 1 104 ? 16.408 5.527 -20.880 1.00 89.44 104 THR A CA 1
ATOM 782 C C . THR A 1 104 ? 16.250 5.548 -19.365 1.00 89.44 104 THR A C 1
ATOM 784 O O . THR A 1 104 ? 17.212 5.433 -18.605 1.00 89.44 104 THR A O 1
ATOM 787 N N . MET A 1 105 ? 15.003 5.661 -18.911 1.00 94.50 105 MET A N 1
ATOM 788 C CA . MET A 1 105 ? 14.659 5.533 -17.501 1.00 94.50 105 MET A CA 1
ATOM 789 C C . MET A 1 105 ? 14.325 4.077 -17.199 1.00 94.50 105 MET A C 1
ATOM 791 O O . MET A 1 105 ? 13.497 3.463 -17.870 1.00 94.50 105 MET A O 1
ATOM 795 N N . VAL A 1 106 ? 14.957 3.525 -16.173 1.00 95.25 106 VAL A N 1
ATOM 796 C CA . VAL A 1 106 ? 14.717 2.163 -15.712 1.00 95.25 106 VAL A CA 1
ATOM 797 C C . VAL A 1 106 ? 13.866 2.216 -14.455 1.00 95.25 106 VAL A C 1
ATOM 799 O O . VAL A 1 106 ? 14.183 2.927 -13.501 1.00 95.25 106 VAL A O 1
ATOM 802 N N . VAL A 1 107 ? 12.778 1.455 -14.450 1.00 95.19 107 VAL A N 1
ATOM 803 C CA . VAL A 1 107 ? 11.802 1.449 -13.366 1.00 95.19 107 VAL A CA 1
ATOM 804 C C . VAL A 1 107 ? 11.741 0.057 -12.754 1.00 95.19 107 VAL A C 1
ATOM 806 O O . VAL A 1 107 ? 11.483 -0.940 -13.431 1.00 95.19 107 VAL A O 1
ATOM 809 N N . GLY A 1 108 ? 11.986 0.000 -11.450 1.00 94.38 108 GLY A N 1
ATOM 810 C CA . GLY A 1 108 ? 11.763 -1.179 -10.634 1.00 94.38 108 GLY A CA 1
ATOM 811 C C . GLY A 1 108 ? 10.314 -1.202 -10.176 1.00 94.38 108 GLY A C 1
ATOM 812 O O . GLY A 1 108 ? 9.841 -0.241 -9.571 1.00 94.38 108 GLY A O 1
ATOM 813 N N . ILE A 1 109 ? 9.601 -2.286 -10.449 1.00 92.50 109 ILE A N 1
ATOM 814 C CA . ILE A 1 109 ? 8.176 -2.420 -10.134 1.00 92.50 109 ILE A CA 1
ATOM 815 C C . ILE A 1 109 ? 7.923 -3.703 -9.349 1.00 92.50 109 ILE A C 1
ATOM 817 O O . ILE A 1 109 ? 8.648 -4.679 -9.515 1.00 92.50 109 ILE A O 1
ATOM 821 N N . ARG A 1 110 ? 6.865 -3.729 -8.538 1.00 88.75 110 ARG A N 1
ATOM 822 C CA . ARG A 1 110 ? 6.323 -4.947 -7.926 1.00 88.75 110 ARG A CA 1
ATOM 823 C C . ARG A 1 110 ? 4.984 -5.269 -8.552 1.00 88.75 110 ARG A C 1
ATOM 825 O O . ARG A 1 110 ? 4.039 -4.499 -8.397 1.00 88.75 110 ARG A O 1
ATOM 832 N N . SER A 1 111 ? 4.912 -6.404 -9.231 1.00 85.56 111 SER A N 1
ATOM 833 C CA . SER A 1 111 ? 3.667 -6.925 -9.791 1.00 85.56 111 SER A CA 1
ATOM 834 C C . SER A 1 111 ? 2.662 -7.188 -8.673 1.00 85.56 111 SER A C 1
ATOM 836 O O . SER A 1 111 ? 2.976 -7.849 -7.682 1.00 85.56 111 SER A O 1
ATOM 838 N N . GLU A 1 112 ? 1.442 -6.677 -8.823 1.00 78.44 112 GLU A N 1
ATOM 839 C CA . GLU A 1 112 ? 0.364 -6.927 -7.861 1.00 78.44 112 GLU A CA 1
ATOM 840 C C . GLU A 1 112 ? -0.215 -8.343 -7.996 1.00 78.44 112 GLU A C 1
ATOM 842 O O . GLU A 1 112 ? -0.873 -8.831 -7.079 1.00 78.44 112 GLU A O 1
ATOM 847 N N . PHE A 1 113 ? 0.045 -9.012 -9.124 1.00 73.62 113 PHE A N 1
ATOM 848 C CA . PHE A 1 113 ? -0.464 -10.351 -9.413 1.00 73.62 113 PHE A CA 1
ATOM 849 C C . PHE A 1 113 ? 0.270 -11.442 -8.623 1.00 73.62 113 PHE A C 1
ATOM 851 O O . PHE A 1 113 ? -0.359 -12.295 -8.004 1.00 73.62 113 PHE A O 1
ATOM 858 N N . ASP A 1 114 ? 1.602 -11.415 -8.631 1.00 76.12 114 ASP A N 1
ATOM 859 C CA . ASP A 1 114 ? 2.455 -12.457 -8.044 1.00 76.12 114 ASP A CA 1
ATOM 860 C C . ASP A 1 114 ? 3.428 -11.922 -6.982 1.00 76.12 114 ASP A C 1
ATOM 862 O O . ASP A 1 114 ? 4.168 -12.693 -6.367 1.00 76.12 114 ASP A O 1
ATOM 866 N N . GLY A 1 115 ? 3.431 -10.607 -6.738 1.00 75.31 115 GLY A N 1
ATOM 867 C CA . GLY A 1 115 ? 4.276 -9.961 -5.738 1.00 75.31 115 GLY A CA 1
ATOM 868 C C . GLY A 1 115 ? 5.767 -9.961 -6.077 1.00 75.31 115 GLY A C 1
ATOM 869 O O . GLY A 1 115 ? 6.567 -9.676 -5.181 1.00 75.31 115 GLY A O 1
ATOM 870 N N . ARG A 1 116 ? 6.147 -10.304 -7.316 1.00 86.19 116 ARG A N 1
ATOM 871 C CA . ARG A 1 116 ? 7.542 -10.342 -7.775 1.00 86.19 116 ARG A CA 1
ATOM 872 C C . ARG A 1 116 ? 8.005 -8.974 -8.247 1.00 86.19 116 ARG A C 1
ATOM 874 O O . ARG A 1 116 ? 7.196 -8.160 -8.702 1.00 86.19 116 ARG A O 1
ATOM 881 N N . ASP A 1 117 ? 9.310 -8.744 -8.137 1.00 90.31 117 ASP A N 1
ATOM 882 C CA . ASP A 1 117 ? 9.917 -7.488 -8.561 1.00 90.31 117 ASP A CA 1
ATOM 883 C C . ASP A 1 117 ? 10.467 -7.637 -9.986 1.00 90.31 117 ASP A C 1
ATOM 885 O O . ASP A 1 117 ? 11.106 -8.639 -10.311 1.00 90.31 117 ASP A O 1
ATOM 889 N N . PHE A 1 118 ? 10.225 -6.635 -10.830 1.00 95.25 118 PHE A N 1
ATOM 890 C CA . PHE A 1 118 ? 10.669 -6.592 -12.221 1.00 95.25 118 PHE A CA 1
ATOM 891 C C . PHE A 1 118 ? 11.380 -5.277 -12.525 1.00 95.25 118 PHE A C 1
ATOM 893 O O . PHE A 1 118 ? 11.138 -4.266 -11.867 1.00 95.25 118 PHE A O 1
ATOM 900 N N . ILE A 1 119 ? 12.230 -5.291 -13.550 1.00 95.75 119 ILE A N 1
ATOM 901 C CA . ILE A 1 119 ? 12.929 -4.110 -14.055 1.00 95.75 119 ILE A CA 1
ATOM 902 C C . ILE A 1 119 ? 12.485 -3.891 -15.490 1.00 95.75 119 ILE A C 1
ATOM 904 O O . ILE A 1 119 ? 12.686 -4.762 -16.341 1.00 95.75 119 ILE A O 1
ATOM 908 N N . ILE A 1 120 ? 11.883 -2.739 -15.764 1.00 95.81 120 ILE A N 1
ATOM 909 C CA . ILE A 1 120 ? 11.344 -2.409 -17.084 1.00 95.81 120 ILE A CA 1
ATOM 910 C C . ILE A 1 120 ? 11.806 -1.005 -17.477 1.00 95.81 120 ILE A C 1
ATOM 912 O O . ILE A 1 120 ? 11.865 -0.106 -16.640 1.00 95.81 120 ILE A O 1
ATOM 916 N N . ASP A 1 121 ? 12.158 -0.820 -18.747 1.00 96.06 121 ASP A N 1
ATOM 917 C CA . ASP A 1 121 ? 12.309 0.513 -19.342 1.00 96.06 121 ASP A CA 1
ATOM 918 C C . ASP A 1 121 ? 10.966 1.250 -19.224 1.00 96.06 121 ASP A C 1
ATOM 920 O O . ASP A 1 121 ? 9.904 0.668 -19.453 1.00 96.06 121 ASP A O 1
ATOM 924 N N . SER A 1 122 ? 10.996 2.526 -18.847 1.00 94.75 122 SER A N 1
ATOM 925 C CA . SER A 1 122 ? 9.801 3.345 -18.655 1.00 94.75 122 SER A CA 1
ATOM 926 C C . SER A 1 122 ? 8.864 3.347 -19.867 1.00 94.75 122 SER A C 1
ATOM 928 O O . SER A 1 122 ? 7.657 3.459 -19.697 1.00 94.75 122 SER A O 1
ATOM 930 N N . LYS A 1 123 ? 9.384 3.150 -21.087 1.00 94.62 123 LYS A N 1
ATOM 931 C CA . LYS A 1 123 ? 8.590 3.018 -22.325 1.00 94.62 123 LYS A CA 1
ATOM 932 C C . LYS A 1 123 ? 7.735 1.747 -22.375 1.00 94.62 123 LYS A C 1
ATOM 934 O O . LYS A 1 123 ? 6.785 1.685 -23.148 1.00 94.62 123 LYS A O 1
ATOM 939 N N . GLY A 1 124 ? 8.075 0.731 -21.582 1.00 94.25 124 GLY A N 1
ATOM 940 C CA . GLY A 1 124 ? 7.279 -0.484 -21.391 1.00 94.25 124 GLY A CA 1
ATOM 941 C C . GLY A 1 124 ? 6.212 -0.357 -20.304 1.00 94.25 124 GLY A C 1
ATOM 942 O O . GLY A 1 124 ? 5.584 -1.359 -19.949 1.00 94.25 124 GLY A O 1
ATOM 943 N N . LEU A 1 125 ? 6.027 0.848 -19.758 1.00 93.56 125 LEU A N 1
ATOM 944 C CA . LEU A 1 125 ? 5.050 1.165 -18.730 1.00 93.56 125 LEU A CA 1
ATOM 945 C C . LEU A 1 125 ? 4.113 2.269 -19.217 1.00 93.56 125 LEU A C 1
ATOM 947 O O . LEU A 1 125 ? 4.512 3.206 -19.901 1.00 93.56 125 LEU A O 1
ATOM 951 N N . ALA A 1 126 ? 2.857 2.182 -18.806 1.00 90.25 126 ALA A N 1
ATOM 952 C CA . ALA A 1 126 ? 1.926 3.298 -18.831 1.00 90.25 126 ALA A CA 1
ATOM 953 C C . ALA A 1 126 ? 1.471 3.575 -17.403 1.00 90.25 126 ALA A C 1
ATOM 955 O O . ALA A 1 126 ? 1.395 2.655 -16.584 1.00 90.25 126 ALA A O 1
ATOM 956 N N . LYS A 1 127 ? 1.124 4.823 -17.087 1.00 82.94 127 LYS A N 1
ATOM 957 C CA . LYS A 1 127 ? 0.423 5.105 -15.831 1.00 82.94 127 LYS A CA 1
ATOM 958 C C . LYS A 1 127 ? -0.853 4.268 -15.796 1.00 82.94 127 LYS A C 1
ATOM 960 O O . LYS A 1 127 ? -1.655 4.309 -16.727 1.00 82.94 127 LYS A O 1
ATOM 965 N N . ALA A 1 128 ? -1.009 3.465 -14.746 1.00 72.25 128 ALA A N 1
ATOM 966 C CA . ALA A 1 128 ? -2.291 2.829 -14.499 1.00 72.25 128 ALA A CA 1
ATOM 967 C C . ALA A 1 128 ? -3.271 3.934 -14.084 1.00 72.25 128 ALA A C 1
ATOM 969 O O . ALA A 1 128 ? -2.849 4.919 -13.467 1.00 72.25 128 ALA A O 1
ATOM 970 N N . PRO A 1 129 ? -4.552 3.818 -14.451 1.00 59.94 129 PRO A N 1
ATOM 971 C CA . PRO A 1 129 ? -5.479 4.916 -14.285 1.00 59.94 129 PRO A CA 1
ATOM 972 C C . PRO A 1 129 ? -5.638 5.255 -12.788 1.00 59.94 129 PRO A C 1
ATOM 974 O O . PRO A 1 129 ? -5.907 4.406 -11.934 1.00 59.94 129 PRO A O 1
ATOM 977 N N . ASN A 1 130 ? -5.364 6.525 -12.499 1.00 59.66 130 ASN A N 1
ATOM 978 C CA . ASN A 1 130 ? -5.579 7.226 -11.240 1.00 59.66 130 ASN A CA 1
ATOM 979 C C . ASN A 1 130 ? -6.164 8.581 -11.659 1.00 59.66 130 ASN A C 1
ATOM 981 O O . ASN A 1 130 ? -5.443 9.557 -11.844 1.00 59.66 130 ASN A O 1
ATOM 985 N N . VAL A 1 131 ? -7.453 8.576 -11.994 1.00 52.16 131 VAL A N 1
ATOM 986 C CA . VAL A 1 131 ? -8.131 9.658 -12.727 1.00 52.16 131 VAL A CA 1
ATOM 987 C C . VAL A 1 131 ? -8.928 10.581 -11.797 1.00 52.16 131 VAL A C 1
ATOM 989 O O . VAL A 1 131 ? -9.153 11.736 -12.134 1.00 52.16 131 VAL A O 1
ATOM 992 N N . SER A 1 132 ? -9.330 10.122 -10.611 1.00 62.66 132 SER A N 1
ATOM 993 C CA . SER A 1 132 ? -10.090 10.942 -9.663 1.00 62.66 132 SER A CA 1
ATOM 994 C C . SER A 1 132 ? -9.163 11.726 -8.732 1.00 62.66 132 SER A C 1
ATOM 996 O O . SER A 1 132 ? -8.475 11.138 -7.897 1.00 62.66 132 SER A O 1
ATOM 998 N N . SER A 1 133 ? -9.171 13.057 -8.861 1.00 63.97 133 SER A N 1
ATOM 999 C CA . SER A 1 133 ? -8.564 13.979 -7.889 1.00 63.97 133 SER A CA 1
ATOM 1000 C C . SER A 1 133 ? -9.238 13.902 -6.522 1.00 63.97 133 SER A C 1
ATOM 1002 O O . SER A 1 133 ? -8.580 14.073 -5.500 1.00 63.97 133 SER A O 1
ATOM 1004 N N . ASP A 1 134 ? -10.540 13.623 -6.517 1.00 69.62 134 ASP A N 1
ATOM 1005 C CA . ASP A 1 134 ? -11.377 13.647 -5.316 1.00 69.62 134 ASP A CA 1
ATOM 1006 C C . ASP A 1 134 ? -11.163 12.388 -4.467 1.00 69.62 134 ASP A C 1
ATOM 1008 O O . ASP A 1 134 ? -11.303 12.407 -3.245 1.00 69.62 134 ASP A O 1
ATOM 1012 N N . PHE A 1 135 ? -10.758 11.298 -5.121 1.00 78.69 135 PHE A N 1
ATOM 1013 C CA . PHE A 1 135 ? -10.508 10.000 -4.512 1.00 78.6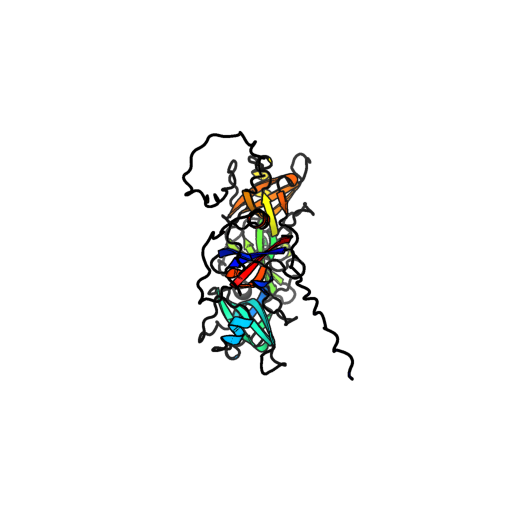9 135 PHE A CA 1
ATOM 1014 C C . PHE A 1 135 ? -9.159 9.439 -4.989 1.00 78.69 135 PHE A C 1
ATOM 1016 O O . PHE A 1 135 ? -9.126 8.530 -5.827 1.00 78.69 135 PHE A O 1
ATOM 1023 N N . PRO A 1 136 ? -8.027 9.965 -4.480 1.00 64.44 136 PRO A N 1
ATOM 1024 C CA . PRO A 1 136 ? -6.711 9.459 -4.846 1.00 64.44 136 PRO A CA 1
ATOM 1025 C C . PRO A 1 136 ? -6.526 8.015 -4.362 1.00 64.44 136 PRO A C 1
ATOM 1027 O O . PRO A 1 136 ? -7.165 7.569 -3.406 1.00 64.44 136 PRO A O 1
ATOM 1030 N N . ALA A 1 137 ? -5.621 7.265 -4.998 1.00 61.59 137 ALA A N 1
ATOM 1031 C CA . ALA A 1 137 ? -5.283 5.919 -4.537 1.00 61.59 137 ALA A CA 1
ATOM 1032 C C . ALA A 1 137 ? -4.892 5.918 -3.050 1.00 61.59 137 ALA A C 1
ATOM 1034 O O . ALA A 1 137 ? -4.159 6.785 -2.578 1.00 61.59 137 ALA A O 1
ATOM 1035 N N . ASN A 1 138 ? -5.366 4.903 -2.334 1.00 57.62 138 ASN A N 1
ATOM 1036 C CA . ASN A 1 138 ? -5.300 4.724 -0.886 1.00 57.62 138 ASN A CA 1
ATOM 1037 C C . ASN A 1 138 ? -6.147 5.689 -0.042 1.00 57.62 138 ASN A C 1
ATOM 1039 O O . ASN A 1 138 ? -6.134 5.546 1.180 1.00 57.62 138 ASN A O 1
ATOM 1043 N N . ALA A 1 139 ? -6.921 6.606 -0.637 1.00 64.6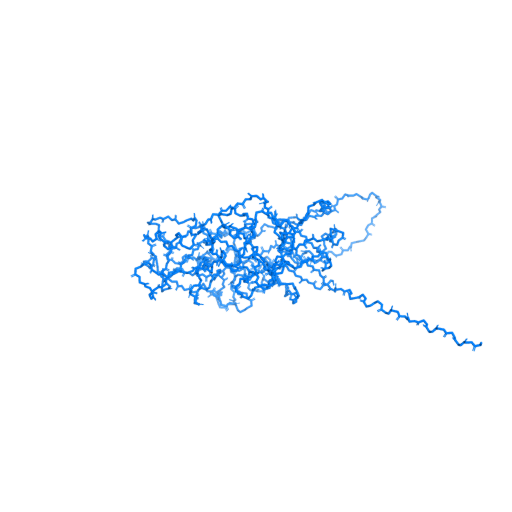2 139 ALA A N 1
ATOM 1044 C CA . ALA A 1 139 ? -7.897 7.382 0.125 1.00 64.62 139 ALA A CA 1
ATOM 1045 C C . ALA A 1 139 ? -8.916 6.451 0.794 1.00 64.62 139 ALA A C 1
ATOM 1047 O O . ALA A 1 139 ? -9.380 5.481 0.188 1.00 64.62 139 ALA A O 1
ATOM 1048 N N . SER A 1 140 ? -9.265 6.750 2.044 1.00 69.75 140 SER A N 1
ATOM 1049 C CA . SER A 1 140 ? -10.326 6.042 2.756 1.00 69.75 140 SER A CA 1
ATOM 1050 C C . SER A 1 140 ? -11.669 6.670 2.414 1.00 69.75 140 SER A C 1
ATOM 1052 O O . SER A 1 140 ? -11.872 7.875 2.582 1.00 69.75 140 SER A O 1
ATOM 1054 N N . VAL A 1 141 ? -12.588 5.848 1.928 1.00 82.31 141 VAL A N 1
ATOM 1055 C CA . VAL A 1 141 ? -13.900 6.278 1.448 1.00 82.31 141 VAL A CA 1
ATOM 1056 C C . VAL A 1 141 ? -14.989 5.427 2.072 1.00 82.31 141 VAL A C 1
ATOM 1058 O O . VAL A 1 141 ? -14.817 4.223 2.274 1.00 82.31 141 VAL A O 1
ATOM 1061 N N . ARG A 1 142 ? -16.131 6.044 2.361 1.00 84.88 142 ARG A N 1
ATOM 1062 C CA . ARG A 1 142 ? -17.360 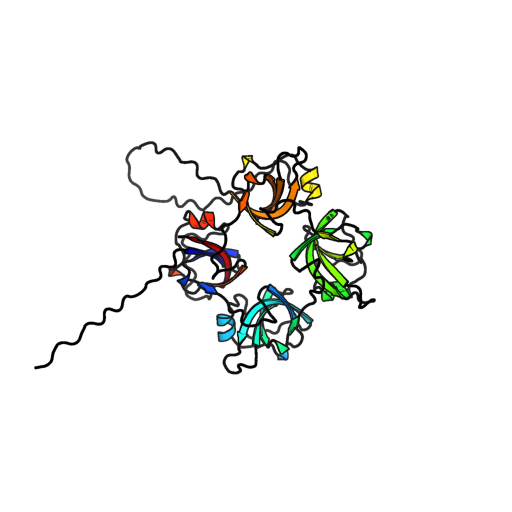5.366 2.756 1.00 84.88 142 ARG A CA 1
ATOM 1063 C C . ARG A 1 142 ? -18.292 5.262 1.556 1.00 84.88 142 ARG A C 1
ATOM 1065 O O . ARG A 1 142 ? -18.471 6.212 0.800 1.00 84.88 142 ARG A O 1
ATOM 1072 N N . ILE A 1 143 ? -18.925 4.106 1.405 1.00 89.31 143 ILE A N 1
ATOM 1073 C CA . ILE A 1 143 ? -19.951 3.866 0.396 1.00 89.31 143 ILE A CA 1
ATOM 1074 C C . ILE A 1 143 ? -21.243 4.534 0.858 1.00 89.31 143 ILE A C 1
ATOM 1076 O O . ILE A 1 143 ? -21.953 4.022 1.724 1.00 89.31 143 ILE A O 1
ATOM 1080 N N . LYS A 1 144 ? -21.547 5.685 0.268 1.00 91.69 144 LYS A N 1
ATOM 1081 C CA . LYS A 1 144 ? -22.749 6.476 0.536 1.00 91.69 144 LYS A CA 1
ATOM 1082 C C . LYS A 1 144 ? -24.003 5.850 -0.074 1.00 91.69 144 LYS A C 1
ATOM 1084 O O . LYS A 1 144 ? -25.084 5.951 0.498 1.00 91.69 144 LYS A O 1
ATOM 1089 N N . SER A 1 145 ? -23.875 5.197 -1.230 1.00 92.00 145 SER A N 1
ATOM 1090 C CA . SER A 1 145 ? -25.005 4.565 -1.915 1.00 92.00 145 SER A CA 1
ATOM 1091 C C . SER A 1 145 ? -24.593 3.269 -2.606 1.00 92.00 145 SER A C 1
ATOM 1093 O O . SER A 1 145 ? -23.895 3.285 -3.619 1.00 92.00 145 SER A O 1
ATOM 1095 N N . ALA A 1 146 ? -25.078 2.135 -2.093 1.00 90.62 146 ALA A N 1
ATOM 1096 C CA . ALA A 1 146 ? -24.867 0.828 -2.716 1.00 90.62 146 ALA A CA 1
ATOM 1097 C C . ALA A 1 146 ? -25.518 0.695 -4.111 1.00 90.62 146 ALA A C 1
ATOM 1099 O O . ALA A 1 146 ? -25.149 -0.192 -4.878 1.00 90.62 146 ALA A O 1
ATOM 1100 N N . ASP A 1 147 ? -26.456 1.575 -4.472 1.00 92.12 147 ASP A N 1
ATOM 1101 C CA . ASP A 1 147 ? -27.088 1.584 -5.800 1.00 92.12 147 ASP A CA 1
ATOM 1102 C C . ASP A 1 147 ? -26.219 2.240 -6.875 1.00 92.12 147 ASP A C 1
ATOM 1104 O O . ASP A 1 147 ? -26.434 2.027 -8.065 1.00 92.12 147 ASP A O 1
ATOM 1108 N N . LYS A 1 148 ? -25.196 2.990 -6.457 1.00 94.50 148 LYS A N 1
ATOM 1109 C CA . LYS A 1 148 ? -24.157 3.550 -7.329 1.00 94.50 148 LYS A CA 1
ATOM 1110 C C . LYS A 1 148 ? -22.988 2.592 -7.557 1.00 94.50 148 LYS A C 1
ATOM 1112 O O . LYS A 1 148 ? -22.017 2.940 -8.228 1.00 94.50 148 LYS A O 1
ATOM 1117 N N . VAL A 1 149 ? -23.071 1.388 -6.996 1.00 93.31 149 VAL A N 1
ATOM 1118 C CA . VAL A 1 149 ? -22.114 0.314 -7.241 1.00 93.31 149 VAL A CA 1
ATOM 1119 C C . VAL A 1 149 ? -22.482 -0.359 -8.547 1.00 93.31 149 VAL A C 1
ATOM 1121 O O . VAL A 1 149 ? -23.587 -0.881 -8.720 1.00 93.31 149 VAL A O 1
ATOM 1124 N N . TYR A 1 150 ? -21.522 -0.411 -9.453 1.00 94.00 150 TYR A N 1
ATOM 1125 C CA . TYR A 1 150 ? -21.668 -1.187 -10.663 1.00 94.00 150 TYR A CA 1
ATOM 1126 C C . TYR A 1 150 ? -21.462 -2.648 -10.310 1.00 94.00 150 TYR A C 1
ATOM 1128 O O . TYR A 1 150 ? -20.385 -3.019 -9.870 1.00 94.00 150 TYR A O 1
ATOM 1136 N N . THR A 1 151 ? -22.486 -3.480 -10.497 1.00 91.44 151 THR A N 1
ATOM 1137 C CA . THR A 1 151 ? -22.428 -4.926 -10.210 1.00 91.44 151 THR A CA 1
ATOM 1138 C C . THR A 1 151 ? -22.013 -5.757 -11.424 1.00 91.44 151 THR A C 1
ATOM 1140 O O . THR A 1 151 ? -21.730 -6.946 -11.298 1.00 91.44 151 THR A O 1
ATOM 1143 N N . LYS A 1 152 ? -21.971 -5.140 -12.609 1.00 90.62 152 LYS A N 1
ATOM 1144 C CA . LYS A 1 152 ? -21.591 -5.753 -13.887 1.00 90.62 152 LYS A CA 1
ATOM 1145 C C . LYS A 1 152 ? -20.648 -4.816 -14.634 1.00 90.62 152 LYS A C 1
ATOM 1147 O O . LYS A 1 152 ? -21.051 -4.134 -15.570 1.00 90.62 152 LYS A O 1
ATOM 1152 N N . MET A 1 153 ? -19.407 -4.733 -14.165 1.00 92.06 153 MET A N 1
ATOM 1153 C CA . MET A 1 153 ? -18.381 -3.887 -14.775 1.00 92.06 153 MET A CA 1
ATOM 1154 C C . MET A 1 153 ? -17.023 -4.587 -14.785 1.00 92.06 153 MET A C 1
ATOM 1156 O O . MET A 1 153 ? -16.009 -4.046 -14.352 1.00 92.06 153 MET A O 1
ATOM 1160 N N . ASP A 1 154 ? -17.014 -5.818 -15.297 1.00 89.12 154 ASP A N 1
ATOM 1161 C CA . ASP A 1 154 ? -15.830 -6.681 -15.299 1.00 89.12 154 ASP A CA 1
ATOM 1162 C C . ASP A 1 154 ? -14.649 -6.046 -16.053 1.00 89.12 154 ASP A C 1
ATOM 1164 O O . ASP A 1 154 ? -13.499 -6.239 -15.668 1.00 89.12 154 ASP A O 1
ATOM 1168 N N . GLY A 1 155 ? -14.927 -5.229 -17.078 1.00 84.50 155 GLY A N 1
ATOM 1169 C CA . GLY A 1 155 ? -13.916 -4.444 -17.792 1.00 84.50 155 GLY A CA 1
ATOM 1170 C C . GLY A 1 155 ? -13.181 -3.461 -16.877 1.00 84.50 155 GLY A C 1
ATOM 1171 O O . GLY A 1 155 ? -11.965 -3.557 -16.736 1.00 84.50 155 GLY A O 1
ATOM 1172 N N . ALA A 1 156 ? -13.914 -2.588 -16.176 1.00 86.44 156 ALA A N 1
ATOM 1173 C CA . ALA A 1 156 ? -13.301 -1.637 -15.248 1.00 86.44 156 ALA A CA 1
ATOM 1174 C C . ALA A 1 156 ? -12.651 -2.341 -14.050 1.00 86.44 156 ALA A C 1
ATOM 1176 O O . ALA A 1 156 ? -11.568 -1.950 -13.622 1.00 86.44 156 ALA A O 1
ATOM 1177 N N . ALA A 1 157 ? -13.268 -3.405 -13.527 1.00 86.06 157 ALA A N 1
ATOM 1178 C CA . ALA A 1 157 ? -12.689 -4.194 -12.443 1.00 86.06 157 ALA A CA 1
ATOM 1179 C C . ALA A 1 157 ? -11.347 -4.821 -12.850 1.00 86.06 157 ALA A C 1
ATOM 1181 O O . ALA A 1 157 ? -10.376 -4.764 -12.091 1.00 86.06 157 ALA A O 1
ATOM 1182 N N . LYS A 1 158 ? -11.263 -5.357 -14.075 1.00 80.56 158 LYS A N 1
ATOM 1183 C CA . LYS A 1 158 ? -10.013 -5.839 -14.668 1.00 80.56 158 LYS A CA 1
ATOM 1184 C C . LYS A 1 158 ? -9.010 -4.701 -14.834 1.00 80.56 158 LYS A C 1
ATOM 1186 O O . LYS A 1 158 ? -7.851 -4.866 -14.462 1.00 80.56 158 LYS A O 1
ATOM 1191 N N . ASP A 1 159 ? -9.447 -3.545 -15.328 1.00 77.69 159 ASP A N 1
ATOM 1192 C CA . ASP A 1 159 ? -8.563 -2.401 -15.540 1.00 77.69 159 ASP A CA 1
ATOM 1193 C C . ASP A 1 159 ? -7.941 -1.871 -14.245 1.00 77.69 159 ASP A C 1
ATOM 1195 O O . ASP A 1 159 ? -6.755 -1.533 -14.206 1.00 77.69 159 ASP A O 1
ATOM 1199 N N . LEU A 1 160 ? -8.732 -1.865 -13.177 1.00 77.69 160 LEU A N 1
ATOM 1200 C CA . LEU A 1 160 ? -8.341 -1.464 -11.830 1.00 77.69 160 LEU A CA 1
ATOM 1201 C C . LEU A 1 160 ? -7.567 -2.560 -11.076 1.00 77.69 160 LEU A C 1
ATOM 1203 O O . LEU A 1 160 ? -7.039 -2.299 -9.991 1.00 77.69 160 LEU A O 1
ATOM 1207 N N . SER A 1 161 ? -7.457 -3.760 -11.660 1.00 76.69 161 SER A N 1
ATOM 1208 C CA . SER A 1 161 ? -6.873 -4.965 -11.052 1.00 76.69 161 SER A CA 1
ATOM 1209 C C . SER A 1 161 ? -7.514 -5.331 -9.712 1.00 76.69 161 SER A C 1
ATOM 1211 O O . SER A 1 161 ? -6.840 -5.653 -8.733 1.00 76.69 161 SER A O 1
ATOM 1213 N N . LEU A 1 162 ? -8.844 -5.291 -9.672 1.00 80.06 162 LEU A N 1
ATOM 1214 C CA . LEU A 1 162 ? -9.643 -5.695 -8.521 1.00 80.06 162 LEU A CA 1
ATOM 1215 C C . LEU A 1 162 ? -9.639 -7.222 -8.377 1.00 80.06 162 LEU A C 1
ATOM 1217 O O . LEU A 1 162 ? -10.551 -7.919 -8.819 1.00 80.06 162 LEU A O 1
ATOM 1221 N N . SER A 1 163 ? -8.575 -7.759 -7.779 1.00 76.94 163 SER A N 1
ATOM 1222 C CA . SER A 1 163 ? -8.336 -9.204 -7.663 1.00 76.94 163 SER A CA 1
ATOM 1223 C C . SER A 1 163 ? -9.372 -9.968 -6.834 1.00 76.94 163 SER A C 1
ATOM 1225 O O . SER A 1 163 ? -9.399 -11.196 -6.879 1.00 76.94 163 SER A O 1
ATOM 1227 N N . LYS A 1 164 ? -10.225 -9.267 -6.085 1.00 82.38 164 LYS A N 1
ATOM 1228 C CA . LYS A 1 164 ? -11.318 -9.844 -5.298 1.00 82.38 164 LYS A CA 1
ATOM 1229 C C . LYS A 1 164 ? -12.687 -9.376 -5.785 1.00 82.38 164 LYS A C 1
ATOM 1231 O O . LYS A 1 164 ? -13.643 -9.380 -5.021 1.00 82.38 164 LYS A O 1
ATOM 1236 N N . TRP A 1 165 ? -12.787 -8.958 -7.043 1.00 89.31 165 TRP A N 1
ATOM 1237 C CA . TRP A 1 165 ? -14.044 -8.598 -7.690 1.00 89.31 165 TRP A CA 1
ATOM 1238 C C . TRP A 1 165 ? -14.956 -9.819 -7.870 1.00 89.31 165 TRP A C 1
ATOM 1240 O O . TRP A 1 165 ? -14.505 -10.885 -8.288 1.00 89.31 165 TRP A O 1
ATOM 1250 N N . ILE A 1 166 ? -16.248 -9.657 -7.570 1.00 90.25 166 ILE A N 1
ATOM 1251 C CA . ILE A 1 166 ? -17.278 -10.679 -7.788 1.00 90.25 166 ILE A CA 1
ATOM 1252 C C . ILE A 1 166 ? -18.456 -10.017 -8.500 1.00 90.25 166 ILE A C 1
ATOM 1254 O O . ILE A 1 166 ? -19.128 -9.151 -7.936 1.00 90.25 166 ILE A O 1
ATOM 1258 N N . THR A 1 167 ? -18.730 -10.442 -9.732 1.00 91.31 167 THR A N 1
ATOM 1259 C CA . THR A 1 167 ? -19.877 -9.960 -10.507 1.00 91.31 167 THR A CA 1
ATOM 1260 C C . THR A 1 167 ? -21.177 -10.210 -9.737 1.00 91.31 167 THR A C 1
ATOM 1262 O O . THR A 1 167 ? -21.421 -11.303 -9.230 1.00 91.31 167 THR A O 1
ATOM 1265 N N . GLY A 1 168 ? -22.030 -9.192 -9.646 1.00 88.94 168 GLY A N 1
ATOM 1266 C CA . GLY A 1 168 ? -23.291 -9.249 -8.907 1.00 88.94 168 GLY A CA 1
ATOM 1267 C C . GLY A 1 168 ? -23.180 -8.920 -7.416 1.00 88.94 168 GLY A C 1
ATOM 1268 O O . GLY A 1 168 ? -24.212 -8.679 -6.791 1.00 88.94 168 GLY A O 1
ATOM 1269 N N . ALA A 1 169 ? -21.973 -8.859 -6.841 1.00 89.06 169 ALA A N 1
ATOM 1270 C CA . ALA A 1 169 ? -21.807 -8.508 -5.436 1.00 89.06 169 ALA A CA 1
ATOM 1271 C C . ALA A 1 169 ? -22.170 -7.039 -5.193 1.00 89.06 169 ALA A C 1
ATOM 1273 O O . ALA A 1 169 ? -21.754 -6.145 -5.932 1.00 89.06 169 ALA A O 1
ATOM 1274 N N . LYS A 1 170 ? -22.924 -6.790 -4.120 1.00 89.81 170 LYS A N 1
ATOM 1275 C CA . LYS A 1 170 ? -23.212 -5.444 -3.628 1.00 89.81 170 LYS A CA 1
ATOM 1276 C C . LYS A 1 170 ? -22.591 -5.256 -2.244 1.00 89.81 170 LYS A C 1
ATOM 1278 O O . LYS A 1 170 ? -22.735 -6.143 -1.400 1.00 89.81 170 LYS A O 1
ATOM 1283 N N . PRO A 1 171 ? -21.927 -4.121 -1.995 1.00 87.75 171 PRO A N 1
ATOM 1284 C CA . PRO A 1 171 ? -21.515 -3.750 -0.658 1.00 87.75 171 PRO A CA 1
ATOM 1285 C C . PRO A 1 171 ? -22.727 -3.297 0.152 1.00 87.75 171 PRO A C 1
ATOM 1287 O O . PRO A 1 171 ? -23.813 -3.051 -0.382 1.00 87.75 171 PRO A O 1
ATOM 1290 N N . GLN A 1 172 ? -22.523 -3.136 1.452 1.00 84.00 172 GLN A N 1
ATOM 1291 C CA . GLN A 1 172 ? -23.499 -2.464 2.301 1.00 84.00 172 GLN A CA 1
ATOM 1292 C C . GLN A 1 172 ? -23.251 -0.953 2.266 1.00 84.00 172 GLN A C 1
ATOM 1294 O O . GLN A 1 172 ? -22.108 -0.502 2.346 1.00 84.00 172 GLN A O 1
ATOM 1299 N N . THR A 1 173 ? -24.318 -0.155 2.174 1.00 86.00 173 THR A N 1
ATOM 1300 C CA . THR A 1 173 ? -24.222 1.288 2.439 1.00 86.00 173 THR A CA 1
ATOM 1301 C C . THR A 1 173 ? -23.615 1.503 3.827 1.00 86.00 173 THR A C 1
ATOM 1303 O O . THR A 1 173 ? -23.999 0.834 4.786 1.00 86.00 173 THR A O 1
ATOM 1306 N N . GLY A 1 174 ? -22.657 2.421 3.927 1.00 74.44 174 GLY A N 1
ATOM 1307 C CA . GLY A 1 174 ? -21.878 2.677 5.137 1.00 74.44 174 GLY A CA 1
ATOM 1308 C C . GLY A 1 174 ? -20.571 1.886 5.228 1.00 74.44 174 GLY A C 1
ATOM 1309 O O . GLY A 1 174 ? -19.734 2.208 6.069 1.00 74.44 174 GLY A O 1
ATOM 1310 N N . GLU A 1 175 ? -20.353 0.894 4.360 1.00 79.25 175 GLU A N 1
ATOM 1311 C CA . GLU A 1 175 ? -19.087 0.165 4.323 1.00 79.25 175 GLU A CA 1
ATOM 1312 C C . GLU A 1 175 ? -17.953 1.092 3.854 1.00 79.25 175 GLU A C 1
ATOM 1314 O O . GLU A 1 175 ? -18.103 1.883 2.927 1.00 79.25 175 GLU A O 1
ATOM 1319 N N . VAL A 1 176 ? -16.814 1.010 4.531 1.00 72.19 176 VAL A N 1
ATOM 1320 C CA . VAL A 1 176 ? -15.591 1.768 4.258 1.00 72.19 176 VAL A CA 1
ATOM 1321 C C . VAL A 1 176 ? -14.605 0.879 3.517 1.00 72.19 176 VAL A C 1
ATOM 1323 O O . VAL A 1 176 ? -14.452 -0.317 3.806 1.00 72.19 176 VAL A O 1
ATOM 1326 N N . GLY A 1 177 ? -13.910 1.480 2.566 1.00 74.44 177 GLY A N 1
ATOM 1327 C CA . GLY A 1 177 ? -12.826 0.856 1.837 1.00 74.44 177 GLY A CA 1
ATOM 1328 C C . GLY A 1 177 ? -11.732 1.850 1.512 1.00 74.44 177 GLY A C 1
ATOM 1329 O O . GLY A 1 177 ? -11.883 3.055 1.683 1.00 74.44 177 GLY A O 1
ATOM 1330 N N . ASN A 1 178 ? -10.630 1.310 1.018 1.00 72.25 178 ASN A N 1
ATOM 1331 C CA . ASN A 1 178 ? -9.566 2.115 0.453 1.00 72.25 178 ASN A CA 1
ATOM 1332 C C . ASN A 1 178 ? -9.727 2.140 -1.059 1.00 72.25 178 ASN A C 1
ATOM 1334 O O . ASN A 1 178 ? -9.998 1.107 -1.681 1.00 72.25 178 ASN A O 1
ATOM 1338 N N . VAL A 1 179 ? -9.512 3.305 -1.650 1.00 79.19 179 VAL A N 1
ATOM 1339 C CA . VAL A 1 179 ? -9.458 3.462 -3.097 1.00 79.19 179 VAL A CA 1
ATOM 1340 C C . VAL A 1 179 ? -8.247 2.702 -3.631 1.00 79.19 179 VAL A C 1
ATOM 1342 O O . VAL A 1 179 ? -7.109 2.966 -3.257 1.00 79.19 179 VAL A O 1
ATOM 1345 N N . ILE A 1 180 ? -8.489 1.739 -4.510 1.00 76.50 180 ILE A N 1
ATOM 1346 C CA . ILE A 1 180 ? -7.455 0.999 -5.241 1.00 76.50 180 ILE A CA 1
ATOM 1347 C C . ILE A 1 180 ? -6.973 1.808 -6.450 1.00 76.50 180 ILE A C 1
ATOM 1349 O O . ILE A 1 180 ? -5.807 1.748 -6.840 1.00 76.50 180 ILE A O 1
ATOM 1353 N N . GLY A 1 181 ? -7.880 2.572 -7.046 1.00 76.94 181 GLY A N 1
ATOM 1354 C CA . GLY A 1 181 ? -7.616 3.452 -8.171 1.00 76.94 181 GLY A CA 1
ATOM 1355 C C . GLY A 1 181 ? -8.923 3.917 -8.789 1.00 76.94 181 GLY A C 1
ATOM 1356 O O . GLY A 1 181 ? -10.008 3.649 -8.270 1.00 76.94 181 GLY A O 1
ATOM 1357 N N . SER A 1 182 ? -8.827 4.580 -9.929 1.00 86.25 182 SER A N 1
ATOM 1358 C CA . SER A 1 182 ? -9.992 5.059 -10.669 1.00 86.25 182 SER A CA 1
ATOM 1359 C C . SER A 1 182 ? -9.736 4.976 -12.160 1.00 86.25 182 SER A C 1
ATOM 1361 O O . SER A 1 182 ? -8.613 5.189 -12.592 1.00 86.25 182 SER A O 1
ATOM 1363 N N . THR A 1 183 ? -10.754 4.642 -12.943 1.00 82.50 183 THR A N 1
ATOM 1364 C CA . THR A 1 183 ? -10.655 4.503 -14.402 1.00 82.50 183 THR A CA 1
ATOM 1365 C C . THR A 1 183 ? -11.858 5.137 -15.081 1.00 82.50 183 THR A C 1
ATOM 1367 O O . THR A 1 183 ? -12.843 5.458 -14.422 1.00 82.50 183 THR A O 1
ATOM 1370 N N . VAL A 1 184 ? -11.781 5.327 -16.392 1.00 82.81 184 VAL A N 1
ATOM 1371 C CA . VAL A 1 184 ? -12.885 5.854 -17.199 1.00 82.81 184 VAL A CA 1
ATOM 1372 C C . VAL A 1 184 ? -13.999 4.807 -17.304 1.00 82.81 184 VAL A C 1
ATOM 1374 O O . VAL A 1 184 ? -13.734 3.604 -17.385 1.00 82.81 184 VAL A O 1
ATOM 1377 N N . HIS A 1 185 ? -15.251 5.251 -17.261 1.00 84.88 185 HIS A N 1
ATOM 1378 C CA . HIS A 1 185 ? -16.414 4.390 -17.388 1.00 84.88 185 HIS A CA 1
ATOM 1379 C C . HIS A 1 185 ? -16.479 3.809 -18.819 1.00 84.88 185 HIS A C 1
ATOM 1381 O O . HIS A 1 185 ? -16.432 4.564 -19.788 1.00 84.88 185 HIS A O 1
ATOM 1387 N N . PRO A 1 186 ? -16.641 2.484 -19.006 1.00 75.56 186 PRO A N 1
ATOM 1388 C CA . PRO A 1 186 ? -16.530 1.860 -20.333 1.00 75.56 186 PRO A CA 1
ATOM 1389 C C . PRO A 1 186 ? -17.550 2.333 -21.378 1.00 75.56 186 PRO A C 1
ATOM 1391 O O . PRO A 1 186 ? -17.314 2.183 -22.571 1.00 75.56 186 PRO A O 1
ATOM 1394 N N . ALA A 1 187 ? -18.701 2.845 -20.935 1.00 81.25 187 ALA A N 1
ATOM 1395 C CA . ALA A 1 187 ? -19.767 3.328 -21.815 1.00 81.25 187 ALA A CA 1
ATOM 1396 C C . ALA A 1 187 ? -19.844 4.860 -21.917 1.00 81.25 187 ALA A C 1
ATOM 1398 O O . ALA A 1 187 ? -20.661 5.361 -22.682 1.00 81.25 187 ALA A O 1
ATOM 1399 N N . ASP A 1 188 ? -19.053 5.593 -21.128 1.00 80.19 188 ASP A N 1
ATOM 1400 C CA . ASP A 1 188 ? -19.066 7.058 -21.126 1.00 80.19 188 ASP A CA 1
ATOM 1401 C C . ASP A 1 188 ? -17.684 7.580 -20.734 1.00 80.19 188 ASP A C 1
ATOM 1403 O O . ASP A 1 188 ? -17.260 7.466 -19.585 1.00 80.19 188 ASP A O 1
ATOM 1407 N N . GLU A 1 189 ? -16.981 8.158 -21.701 1.00 74.62 189 GLU A N 1
ATOM 1408 C CA . GLU A 1 189 ? -15.621 8.656 -21.516 1.00 74.62 189 GLU A CA 1
ATOM 1409 C C . GLU A 1 189 ? -15.515 9.856 -20.560 1.00 74.62 189 GLU A C 1
ATOM 1411 O O . GLU A 1 189 ? -14.431 10.145 -20.053 1.00 74.62 189 GLU A O 1
ATOM 1416 N N . ASN A 1 190 ? -16.636 10.521 -20.264 1.00 77.75 190 ASN A N 1
ATOM 1417 C CA . ASN A 1 190 ? -16.694 11.648 -19.333 1.00 77.75 190 ASN A CA 1
ATOM 1418 C C . ASN A 1 190 ? -16.971 11.211 -17.892 1.00 77.75 190 ASN A C 1
ATOM 1420 O O . ASN A 1 190 ? -16.816 12.003 -16.959 1.00 77.75 190 ASN A O 1
ATOM 1424 N N . LEU A 1 191 ? -17.387 9.960 -17.690 1.00 83.06 191 LEU A N 1
ATOM 1425 C CA . LEU A 1 191 ? -17.599 9.400 -16.366 1.00 83.06 191 LEU A CA 1
ATOM 1426 C C . LEU A 1 191 ? -16.364 8.618 -15.944 1.00 83.06 191 LEU A C 1
ATOM 1428 O O . LEU A 1 191 ? -15.726 7.926 -16.733 1.00 83.06 191 LEU A O 1
ATOM 1432 N N . HIS A 1 192 ? -16.036 8.694 -14.663 1.00 86.25 192 HIS A N 1
ATOM 1433 C CA . HIS A 1 192 ? -15.022 7.843 -14.065 1.00 86.25 192 HIS A CA 1
ATOM 1434 C C . HIS A 1 192 ? -15.662 6.959 -13.006 1.00 86.25 192 HIS A C 1
ATOM 1436 O O . HIS A 1 192 ? -16.723 7.260 -12.465 1.00 86.25 192 HIS A O 1
ATOM 1442 N N . VAL A 1 193 ? -15.018 5.837 -12.731 1.00 91.94 193 VAL A N 1
ATOM 1443 C CA . VAL A 1 193 ? -15.419 4.881 -11.711 1.00 91.94 193 VAL A CA 1
ATOM 1444 C C . VAL A 1 193 ? -14.249 4.622 -10.787 1.00 91.94 193 VAL A C 1
ATOM 1446 O O . VAL A 1 193 ? -13.089 4.611 -11.202 1.00 91.94 193 VAL A O 1
ATOM 1449 N N . ILE A 1 194 ? -14.561 4.417 -9.517 1.00 91.38 194 ILE A N 1
ATOM 1450 C CA . ILE A 1 194 ? -13.588 4.208 -8.460 1.00 91.38 194 ILE A CA 1
ATOM 1451 C C . ILE A 1 194 ? -13.581 2.727 -8.106 1.00 91.38 194 ILE A C 1
ATOM 1453 O O . ILE A 1 194 ? -14.615 2.143 -7.778 1.00 91.38 194 ILE A O 1
ATOM 1457 N N . GLY A 1 195 ? -12.403 2.119 -8.169 1.00 90.62 195 GLY A N 1
ATOM 1458 C CA . GLY A 1 195 ? -12.165 0.809 -7.591 1.00 90.62 195 GLY A CA 1
ATOM 1459 C C . GLY A 1 195 ? -11.879 0.970 -6.115 1.00 90.62 195 GLY A C 1
ATOM 1460 O O . GLY A 1 195 ? -10.936 1.672 -5.757 1.00 90.62 195 GLY A O 1
ATOM 1461 N N . ILE A 1 196 ? -12.643 0.305 -5.262 1.00 88.00 196 ILE A N 1
ATOM 1462 C CA . ILE A 1 196 ? -12.374 0.276 -3.827 1.00 88.00 196 ILE A CA 1
ATOM 1463 C C . ILE A 1 196 ? -12.183 -1.159 -3.359 1.00 88.00 196 ILE A C 1
ATOM 1465 O O . ILE A 1 196 ? -12.786 -2.087 -3.898 1.00 88.00 196 ILE A O 1
ATOM 1469 N N . ARG A 1 197 ? -11.376 -1.327 -2.316 1.00 84.00 197 ARG A N 1
ATOM 1470 C CA . ARG A 1 197 ? -11.268 -2.566 -1.550 1.00 84.00 197 ARG A CA 1
ATOM 1471 C C . ARG A 1 197 ? -11.768 -2.301 -0.150 1.00 84.00 197 ARG A C 1
ATOM 1473 O O . ARG A 1 197 ? -11.188 -1.490 0.574 1.00 84.00 197 ARG A O 1
ATOM 1480 N N . THR A 1 198 ? -12.838 -2.977 0.240 1.00 79.69 198 THR A N 1
ATOM 1481 C CA . THR A 1 198 ? -13.394 -2.804 1.578 1.00 79.69 198 THR A CA 1
ATOM 1482 C C . THR A 1 198 ? -12.495 -3.427 2.629 1.00 79.69 198 THR A C 1
ATOM 1484 O O . THR A 1 198 ? -11.599 -4.226 2.350 1.00 79.69 198 THR A O 1
ATOM 1487 N N . VAL A 1 199 ? -12.754 -3.082 3.884 1.00 57.31 199 VAL A N 1
ATOM 1488 C CA . VAL A 1 199 ? -12.068 -3.660 5.045 1.00 57.31 199 VAL A CA 1
ATOM 1489 C C . VAL A 1 199 ? -12.192 -5.185 5.143 1.00 57.31 199 VAL A C 1
ATOM 1491 O O . VAL A 1 199 ? -11.277 -5.843 5.640 1.00 57.31 199 VAL A O 1
ATOM 1494 N N . LYS A 1 200 ? -13.277 -5.758 4.604 1.00 68.12 200 LYS A N 1
ATOM 1495 C CA . LYS A 1 200 ? -13.485 -7.213 4.487 1.00 68.12 200 LYS A CA 1
ATOM 1496 C C . LYS A 1 200 ? -12.624 -7.832 3.379 1.00 68.12 200 LYS A C 1
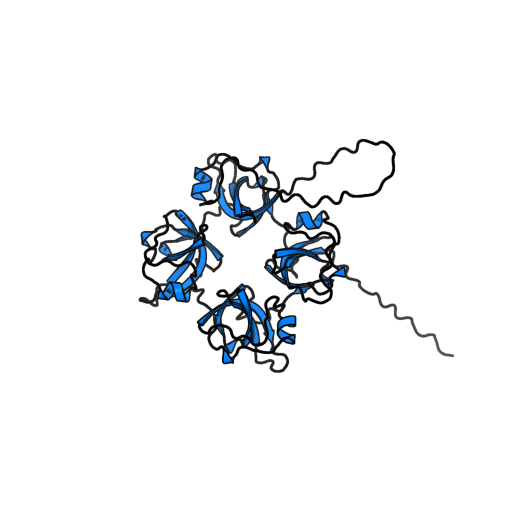ATOM 1498 O O . LYS A 1 200 ? -12.573 -9.049 3.222 1.00 68.12 200 LYS A O 1
ATOM 1503 N N . GLY A 1 201 ? -11.922 -6.992 2.622 1.00 67.06 201 GLY A N 1
ATOM 1504 C CA . GLY A 1 201 ? -11.102 -7.355 1.485 1.00 67.06 201 GLY A CA 1
ATOM 1505 C C . GLY A 1 201 ? -11.899 -7.567 0.205 1.00 67.06 201 GLY A C 1
ATOM 1506 O O . GLY A 1 201 ? -11.305 -8.058 -0.737 1.00 67.06 201 GLY A O 1
ATOM 1507 N N . GLN A 1 202 ? -13.192 -7.250 0.151 1.00 86.50 202 GLN A N 1
ATOM 1508 C CA . GLN A 1 202 ? -13.990 -7.388 -1.068 1.00 86.50 202 GLN A CA 1
ATOM 1509 C C . GLN A 1 202 ? -13.770 -6.175 -1.977 1.00 86.50 202 GLN A C 1
ATOM 1511 O O . GLN A 1 202 ? -13.712 -5.048 -1.481 1.00 86.50 202 GLN A O 1
ATOM 1516 N N . ASP A 1 203 ? -13.672 -6.394 -3.289 1.00 88.56 203 ASP A N 1
ATOM 1517 C CA . ASP A 1 203 ? -13.484 -5.301 -4.244 1.00 88.56 203 ASP A CA 1
ATOM 1518 C C . ASP A 1 203 ? -14.790 -4.905 -4.928 1.00 88.56 203 ASP A C 1
ATOM 1520 O O . ASP A 1 203 ? -15.602 -5.767 -5.277 1.00 88.56 203 ASP A O 1
ATOM 1524 N N . PHE A 1 204 ? -14.948 -3.602 -5.166 1.00 95.12 204 PHE A N 1
ATOM 1525 C CA . PHE A 1 204 ? -16.102 -3.020 -5.846 1.00 95.12 204 PHE A CA 1
ATOM 1526 C C . PHE A 1 204 ? -15.689 -1.928 -6.828 1.00 95.12 204 PHE A C 1
ATOM 1528 O O . PHE A 1 204 ? -14.676 -1.256 -6.635 1.00 95.12 204 PHE A O 1
ATOM 1535 N N . VAL A 1 205 ? -16.524 -1.726 -7.847 1.00 95.00 205 VAL A N 1
ATOM 1536 C CA . VAL A 1 205 ? -16.453 -0.584 -8.761 1.00 95.00 205 VAL A CA 1
ATOM 1537 C C . VAL A 1 205 ? -17.654 0.311 -8.490 1.00 95.00 205 VAL A C 1
ATOM 1539 O O . VAL A 1 205 ? -18.795 -0.150 -8.537 1.00 95.00 205 VAL A O 1
ATOM 1542 N N . ILE A 1 206 ? -17.416 1.578 -8.170 1.00 95.00 206 ILE A N 1
ATOM 1543 C CA . ILE A 1 206 ? -18.454 2.492 -7.678 1.00 95.00 206 ILE A CA 1
ATOM 1544 C C . ILE A 1 206 ? -18.340 3.828 -8.401 1.00 95.00 206 ILE A C 1
ATOM 1546 O O . ILE A 1 206 ? -17.238 4.299 -8.680 1.00 95.00 206 ILE A O 1
ATOM 1550 N N . ALA A 1 207 ? -19.479 4.437 -8.721 1.00 93.56 207 ALA A N 1
ATOM 1551 C CA . ALA A 1 207 ? -19.498 5.808 -9.208 1.00 93.56 207 ALA A CA 1
ATOM 1552 C C . ALA A 1 207 ? -19.021 6.776 -8.098 1.00 93.56 207 ALA A C 1
ATOM 1554 O O . ALA A 1 207 ? -19.340 6.543 -6.929 1.00 93.56 207 ALA A O 1
ATOM 1555 N N . PRO A 1 208 ? -18.291 7.855 -8.420 1.00 91.69 208 PRO A N 1
ATOM 1556 C CA . PRO A 1 208 ? -17.789 8.824 -7.444 1.00 91.69 208 PRO A CA 1
ATOM 1557 C C . PRO A 1 208 ? -18.879 9.370 -6.519 1.00 91.69 208 PRO A C 1
ATOM 1559 O O . PRO A 1 208 ? -18.676 9.453 -5.314 1.00 91.69 208 PRO A O 1
ATOM 1562 N N . GLU A 1 209 ? -20.077 9.648 -7.040 1.00 91.69 209 GLU A N 1
ATOM 1563 C CA . GLU A 1 209 ? -21.208 10.134 -6.241 1.00 91.69 209 GLU A CA 1
ATOM 1564 C C . GLU A 1 209 ? -21.787 9.084 -5.271 1.00 91.69 209 GLU A C 1
ATOM 1566 O O . GLU A 1 209 ? -22.582 9.406 -4.385 1.00 91.69 209 GLU A O 1
ATOM 1571 N N . GLY A 1 210 ? -21.409 7.816 -5.450 1.00 92.00 210 GLY A N 1
ATOM 1572 C CA . GLY A 1 210 ? -21.687 6.717 -4.531 1.00 92.00 210 GLY A CA 1
ATOM 1573 C C . GLY A 1 210 ? -20.733 6.655 -3.342 1.00 92.00 210 GLY A C 1
ATOM 1574 O O . GLY A 1 210 ? -20.941 5.824 -2.456 1.00 92.00 210 GLY A O 1
ATOM 1575 N N . LEU A 1 211 ? -19.710 7.511 -3.316 1.00 91.56 211 LEU A N 1
ATOM 1576 C CA . LEU A 1 211 ? -18.688 7.582 -2.285 1.00 91.56 211 LEU A CA 1
ATOM 1577 C C . LEU A 1 211 ? -18.725 8.929 -1.560 1.00 91.56 211 LEU A C 1
ATOM 1579 O O . LEU A 1 211 ? -19.155 9.952 -2.085 1.00 91.56 211 LEU A O 1
ATOM 1583 N N . GLU A 1 212 ? -18.234 8.914 -0.333 1.00 89.38 212 GLU A N 1
ATOM 1584 C CA . GLU A 1 212 ? -17.842 10.102 0.414 1.00 89.38 212 GLU A CA 1
ATOM 1585 C C . GLU A 1 212 ? -16.520 9.812 1.123 1.00 89.38 212 GLU A C 1
ATOM 1587 O O . GLU A 1 212 ? -16.205 8.654 1.413 1.00 89.38 212 GLU A O 1
ATOM 1592 N N . SER A 1 213 ? -15.730 10.843 1.409 1.00 81.12 213 SER A N 1
ATOM 1593 C CA . SER A 1 213 ? -14.547 10.674 2.251 1.00 81.12 213 SER A CA 1
ATOM 1594 C C . SER A 1 213 ? -14.966 10.122 3.612 1.00 81.12 213 SER A C 1
ATOM 1596 O O . SER A 1 213 ? -15.951 10.575 4.199 1.00 81.12 213 SER A O 1
ATOM 1598 N N . ALA A 1 214 ? -14.238 9.123 4.113 1.00 70.56 214 ALA A N 1
ATOM 1599 C CA . ALA A 1 214 ? -14.476 8.625 5.463 1.00 70.56 214 ALA A CA 1
ATOM 1600 C C . ALA A 1 214 ? -14.321 9.778 6.481 1.00 70.56 214 ALA A C 1
ATOM 1602 O O . ALA A 1 214 ? -13.487 10.663 6.265 1.00 70.56 214 ALA A O 1
ATOM 1603 N N . PRO A 1 215 ? -15.110 9.797 7.574 1.00 65.31 215 PRO A N 1
ATOM 1604 C CA . PRO A 1 215 ? -15.080 10.884 8.543 1.00 65.31 215 PRO A CA 1
ATOM 1605 C C . PRO A 1 215 ? -13.678 11.006 9.133 1.00 65.31 215 PRO A C 1
ATOM 1607 O O . PRO A 1 215 ? -13.098 10.030 9.626 1.00 65.31 215 PRO A O 1
ATOM 1610 N N . ASN A 1 216 ? -13.142 12.215 9.033 1.00 70.56 216 ASN A N 1
ATOM 1611 C CA . ASN A 1 216 ? -11.856 12.567 9.588 1.00 70.56 216 ASN A CA 1
ATOM 1612 C C . ASN A 1 216 ? -11.968 13.900 10.328 1.00 70.56 216 ASN A C 1
ATOM 1614 O O . ASN A 1 216 ? -11.593 14.943 9.801 1.00 70.56 216 ASN A O 1
ATOM 1618 N N . GLU A 1 217 ? -12.547 13.855 11.523 1.00 76.31 217 GLU A N 1
ATOM 1619 C CA . GLU A 1 217 ? -12.743 15.037 12.365 1.00 76.31 217 GLU A CA 1
ATOM 1620 C C . GLU A 1 217 ? -11.490 15.430 13.163 1.00 76.31 217 GLU A C 1
ATOM 1622 O O . GLU A 1 217 ? -11.403 16.549 13.657 1.00 76.31 217 GLU A O 1
ATOM 1627 N N . SER A 1 218 ? -10.493 14.546 13.270 1.00 77.12 218 SER A N 1
ATOM 1628 C CA . SER A 1 218 ? -9.212 14.866 13.906 1.00 77.12 218 SER A CA 1
ATOM 1629 C C . SER A 1 218 ? -8.192 15.388 12.892 1.00 77.12 218 SER A C 1
ATOM 1631 O O . SER A 1 218 ? -7.712 14.651 12.025 1.00 77.12 218 SER A O 1
ATOM 1633 N N . GLU A 1 219 ? -7.786 16.649 13.051 1.00 72.69 219 GLU A N 1
ATOM 1634 C CA . GLU A 1 219 ? -6.632 17.229 12.343 1.00 72.69 219 GLU A CA 1
ATOM 1635 C C . GLU A 1 219 ? -5.310 16.588 12.806 1.00 72.69 219 GLU A C 1
ATOM 1637 O O . GLU A 1 219 ? -4.367 16.398 12.029 1.00 72.69 219 GLU A O 1
ATOM 1642 N N . ASN A 1 220 ? 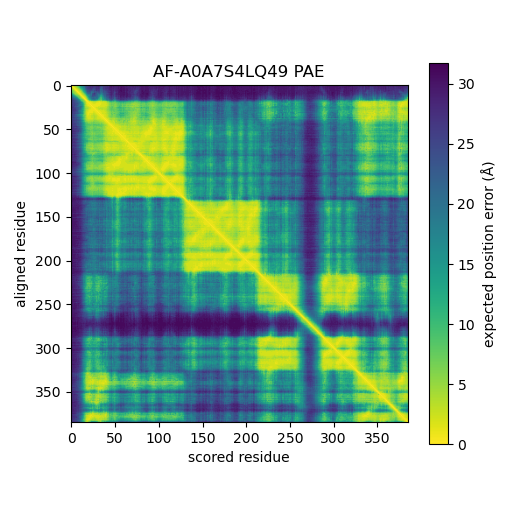-5.260 16.176 14.076 1.00 70.44 220 ASN A N 1
ATOM 1643 C CA . ASN A 1 220 ? -4.098 15.543 14.687 1.00 70.44 220 ASN A CA 1
ATOM 1644 C C . ASN A 1 220 ? -3.965 14.070 14.317 1.00 70.44 220 ASN A C 1
ATOM 1646 O O . ASN A 1 220 ? -2.872 13.530 14.411 1.00 70.44 220 ASN A O 1
ATOM 1650 N N . PHE A 1 221 ? -4.997 13.397 13.828 1.00 75.62 221 PHE A N 1
ATOM 1651 C CA . PHE A 1 221 ? -4.892 11.984 13.465 1.00 75.62 221 PHE A CA 1
ATOM 1652 C C . PHE A 1 221 ? -5.644 11.710 12.168 1.00 75.62 221 PHE A C 1
ATOM 1654 O O . PHE A 1 221 ? -6.716 11.104 12.199 1.00 75.62 221 PHE A O 1
ATOM 1661 N N . PRO A 1 222 ? -5.083 12.141 11.020 1.00 66.31 222 PRO A N 1
ATOM 1662 C CA . PRO A 1 222 ? -5.716 11.908 9.740 1.00 66.31 222 PRO A CA 1
ATOM 1663 C C . PRO A 1 222 ? -5.780 10.413 9.434 1.00 66.31 222 PRO A C 1
ATOM 1665 O O . PRO A 1 222 ? -4.879 9.645 9.784 1.00 66.31 222 PRO A O 1
ATOM 1668 N N . VAL A 1 223 ? -6.842 9.995 8.750 1.00 61.25 223 VAL A N 1
ATOM 1669 C CA . VAL A 1 223 ? -7.004 8.606 8.306 1.00 61.25 223 VAL A CA 1
ATOM 1670 C C . VAL A 1 223 ? -5.786 8.149 7.494 1.00 61.25 223 VAL A C 1
ATOM 1672 O O . VAL A 1 223 ? -5.267 8.883 6.658 1.00 61.25 223 VAL A O 1
ATOM 1675 N N . GLY A 1 224 ? -5.307 6.933 7.767 1.00 58.22 224 GLY A N 1
ATOM 1676 C CA . GLY A 1 224 ? -4.081 6.373 7.191 1.00 58.22 224 GLY A CA 1
ATOM 1677 C C . GLY A 1 224 ? -2.800 6.721 7.959 1.00 58.22 224 GLY A C 1
ATOM 1678 O O . GLY A 1 224 ? -1.780 6.058 7.763 1.00 58.22 224 GLY A O 1
ATOM 1679 N N . CYS A 1 225 ? -2.836 7.700 8.873 1.00 62.19 225 CYS A N 1
ATOM 1680 C CA . CYS A 1 225 ? -1.716 7.991 9.766 1.00 62.19 225 CYS A CA 1
ATOM 1681 C C . CYS A 1 225 ? -1.424 6.790 10.672 1.00 62.19 225 CYS A C 1
ATOM 1683 O O . CYS A 1 225 ? -2.332 6.070 11.103 1.00 62.19 225 CYS A O 1
ATOM 1685 N N . ARG A 1 226 ? -0.143 6.588 10.989 1.00 66.19 226 ARG A N 1
ATOM 1686 C CA . ARG A 1 226 ? 0.266 5.606 11.986 1.00 66.19 226 ARG A CA 1
ATOM 1687 C C . ARG A 1 226 ? 0.376 6.225 13.371 1.00 66.19 226 ARG A C 1
ATOM 1689 O O . ARG A 1 226 ? 0.932 7.308 13.544 1.00 66.19 226 ARG A O 1
ATOM 1696 N N . VAL A 1 227 ? -0.120 5.486 14.354 1.00 69.50 227 VAL A N 1
ATOM 1697 C CA . VAL A 1 227 ? -0.229 5.912 15.748 1.00 69.50 227 VAL A CA 1
ATOM 1698 C C . VAL A 1 227 ? 0.146 4.788 16.705 1.00 69.50 227 VAL A C 1
ATOM 1700 O O . VAL A 1 227 ? 0.113 3.604 16.358 1.00 69.50 227 VAL A O 1
ATOM 1703 N N . TYR A 1 228 ? 0.440 5.177 17.939 1.00 73.12 228 TYR A N 1
ATOM 1704 C CA . TYR A 1 228 ? 0.487 4.302 19.099 1.00 73.12 228 TYR A CA 1
ATOM 1705 C C . TYR A 1 228 ? -0.765 4.454 19.931 1.00 73.12 228 TYR A C 1
ATOM 1707 O O . TYR A 1 228 ? -1.199 5.574 20.184 1.00 73.12 228 TYR A O 1
ATOM 1715 N N . ILE A 1 229 ? -1.256 3.337 20.463 1.00 76.50 229 ILE A N 1
ATOM 1716 C CA . ILE A 1 229 ? -2.109 3.360 21.652 1.00 76.50 229 ILE A CA 1
ATOM 1717 C C . ILE A 1 229 ? -1.180 3.544 22.859 1.00 76.50 229 ILE A C 1
ATOM 1719 O O . ILE A 1 229 ? -0.603 2.577 23.371 1.00 76.50 229 ILE A O 1
ATOM 1723 N N . SER A 1 230 ? -0.970 4.803 23.249 1.00 72.50 230 SER A N 1
ATOM 1724 C CA . SER A 1 230 ? -0.058 5.207 24.328 1.00 72.50 230 SER A CA 1
ATOM 1725 C C . SER A 1 230 ? -0.707 5.088 25.708 1.00 72.50 230 SER A C 1
ATOM 1727 O O . SER A 1 230 ? -0.006 4.905 26.705 1.00 72.50 230 SER A O 1
ATOM 1729 N N . ASN A 1 231 ? -2.043 5.127 25.772 1.00 77.38 231 ASN A N 1
ATOM 1730 C CA . ASN A 1 231 ? -2.801 4.931 27.000 1.00 77.38 231 ASN A CA 1
ATOM 1731 C C . ASN A 1 231 ? -4.003 3.995 26.785 1.00 77.38 231 ASN A C 1
ATOM 1733 O O . ASN A 1 231 ? -5.028 4.378 26.227 1.00 77.38 231 ASN A O 1
ATOM 1737 N N . ILE A 1 232 ? -3.887 2.761 27.280 1.00 77.50 232 ILE A N 1
ATOM 1738 C CA . ILE A 1 232 ? -4.933 1.727 27.191 1.00 77.50 232 ILE A CA 1
ATOM 1739 C C . ILE A 1 232 ? -6.190 2.123 27.983 1.00 77.50 232 ILE A C 1
ATOM 1741 O O . ILE A 1 232 ? -7.289 1.731 27.602 1.00 77.50 232 ILE A O 1
ATOM 1745 N N . ASP A 1 233 ? -6.072 2.937 29.036 1.00 81.88 233 ASP A N 1
ATOM 1746 C CA . ASP A 1 233 ? -7.230 3.377 29.831 1.00 81.88 233 ASP A CA 1
ATOM 1747 C C . ASP A 1 233 ? -8.129 4.358 29.061 1.00 81.88 233 ASP A C 1
ATOM 1749 O O . ASP A 1 233 ? -9.261 4.625 29.461 1.00 81.88 233 ASP A O 1
ATOM 1753 N N . LYS A 1 234 ? -7.640 4.874 27.927 1.00 85.69 234 LYS A N 1
ATOM 1754 C CA . LYS A 1 234 ? -8.385 5.708 26.977 1.00 85.69 234 LYS A CA 1
ATOM 1755 C C . LYS A 1 234 ? -9.048 4.903 25.861 1.00 85.69 234 LYS A C 1
ATOM 1757 O O . LYS A 1 234 ? -9.616 5.487 24.937 1.00 85.69 234 LYS A O 1
ATOM 1762 N N . LEU A 1 235 ? -8.989 3.573 25.935 1.00 85.94 235 LEU A N 1
ATOM 1763 C CA . LEU A 1 235 ? -9.769 2.713 25.062 1.00 85.94 235 LEU A CA 1
ATOM 1764 C C . LEU A 1 235 ? -11.230 2.768 25.462 1.00 85.94 235 LEU A C 1
ATOM 1766 O O . LEU A 1 235 ? -11.622 2.409 26.577 1.00 85.94 235 LEU A O 1
ATOM 1770 N N . TYR A 1 236 ? -12.059 3.117 24.497 1.00 86.88 236 TYR A N 1
ATOM 1771 C CA . TYR A 1 236 ? -13.471 2.853 24.624 1.00 86.88 236 TYR A CA 1
ATOM 1772 C C . TYR A 1 236 ? -13.680 1.359 24.432 1.00 86.88 236 TYR A C 1
ATOM 1774 O O . TYR A 1 236 ? -13.091 0.745 23.552 1.00 86.88 236 TYR A O 1
ATOM 1782 N N . THR A 1 237 ? -14.487 0.752 25.295 1.00 83.31 237 THR A N 1
ATOM 1783 C CA . THR A 1 237 ? -14.782 -0.691 25.250 1.00 83.31 237 THR A CA 1
ATOM 1784 C C . THR A 1 237 ? -16.246 -0.976 24.935 1.00 83.31 237 THR A C 1
ATOM 1786 O O . THR A 1 237 ? -16.605 -2.128 24.706 1.00 83.31 237 THR A O 1
ATOM 1789 N N . LYS A 1 238 ? -17.085 0.069 24.921 1.00 84.38 238 LYS A N 1
ATOM 1790 C CA . LYS A 1 238 ? -18.543 0.006 24.767 1.00 84.38 238 LYS A CA 1
ATOM 1791 C C . LYS A 1 238 ? -19.036 1.175 23.911 1.00 84.38 238 LYS A C 1
ATOM 1793 O O . LYS A 1 238 ? -19.558 2.153 24.433 1.00 84.38 238 LYS A O 1
ATOM 1798 N N . MET A 1 239 ? -18.795 1.095 22.606 1.00 87.44 239 MET A N 1
ATOM 1799 C CA . MET A 1 239 ? -19.145 2.137 21.633 1.00 87.44 239 MET A CA 1
ATOM 1800 C C . MET A 1 239 ? -19.481 1.535 20.266 1.00 87.44 239 MET A C 1
ATOM 1802 O O . MET A 1 239 ? -18.975 1.959 19.231 1.00 87.44 239 MET A O 1
ATOM 1806 N N . ASP A 1 240 ? -20.334 0.515 20.255 1.00 83.56 240 ASP A N 1
ATOM 1807 C CA . ASP A 1 240 ? -20.615 -0.259 19.043 1.00 83.56 240 ASP A CA 1
ATOM 1808 C C . ASP A 1 240 ? -21.199 0.591 17.910 1.00 83.56 240 ASP A C 1
ATOM 1810 O O . ASP A 1 240 ? -20.918 0.341 16.743 1.00 83.56 240 ASP A O 1
ATOM 1814 N N . GLU A 1 241 ? -21.974 1.626 18.234 1.00 78.69 241 GLU A N 1
ATOM 1815 C CA . GLU A 1 241 ? -22.536 2.544 17.238 1.00 78.69 241 GLU A CA 1
ATOM 1816 C C . GLU A 1 241 ? -21.470 3.435 16.592 1.00 78.69 241 GLU A C 1
ATOM 1818 O O . GLU A 1 241 ? -21.483 3.610 15.375 1.00 78.69 241 GLU A O 1
ATOM 1823 N N . VAL A 1 242 ? -20.503 3.927 17.374 1.00 81.56 242 VAL A N 1
ATOM 1824 C CA . VAL A 1 242 ? -19.355 4.702 16.871 1.00 81.56 242 VAL A CA 1
ATOM 1825 C C . VAL A 1 242 ? -18.411 3.803 16.070 1.00 81.56 242 VAL A C 1
ATOM 1827 O O . VAL A 1 242 ? -17.962 4.161 14.985 1.00 81.56 242 VAL A O 1
ATOM 1830 N N . ALA A 1 243 ? -18.152 2.587 16.555 1.00 80.44 243 ALA A N 1
ATOM 1831 C CA . ALA A 1 243 ? -17.338 1.611 15.835 1.00 80.44 243 ALA A CA 1
ATOM 1832 C C . ALA A 1 243 ? -17.985 1.257 14.489 1.00 80.44 243 ALA A C 1
ATOM 1834 O O . ALA A 1 243 ? -17.303 1.174 13.467 1.00 80.44 243 ALA A O 1
ATOM 1835 N N . ARG A 1 244 ? -19.315 1.103 14.472 1.00 73.88 244 ARG A N 1
ATOM 1836 C CA . ARG A 1 244 ? -20.098 0.859 13.259 1.00 73.88 244 ARG A CA 1
ATOM 1837 C C . ARG A 1 244 ? -20.081 2.061 12.319 1.00 73.88 244 ARG A C 1
ATOM 1839 O O . ARG A 1 244 ? -19.933 1.854 11.120 1.00 73.88 244 ARG A O 1
ATOM 1846 N N . SER A 1 245 ? -20.177 3.292 12.826 1.00 65.94 245 SER A N 1
ATOM 1847 C CA . SER A 1 245 ? -20.124 4.495 11.983 1.00 65.94 245 SER A CA 1
ATOM 1848 C C . SER A 1 245 ? -18.752 4.675 11.320 1.00 65.94 245 SER A C 1
ATOM 1850 O O . SER A 1 245 ? -18.679 5.096 10.166 1.00 65.94 245 SER A O 1
ATOM 1852 N N . MET A 1 246 ? -17.668 4.269 11.985 1.00 70.19 246 MET A N 1
ATOM 1853 C CA . MET A 1 246 ? -16.319 4.191 11.403 1.00 70.19 246 MET A CA 1
ATOM 1854 C C . MET A 1 246 ? -16.049 2.905 10.608 1.00 70.19 246 MET A C 1
ATOM 1856 O O . MET A 1 246 ? -14.959 2.730 10.066 1.00 70.19 246 MET A O 1
ATOM 1860 N N . ASN A 1 247 ? -17.027 1.999 10.538 1.00 65.81 247 ASN A N 1
ATOM 1861 C CA . ASN A 1 247 ? -16.937 0.702 9.873 1.00 65.81 247 ASN A CA 1
ATOM 1862 C C . ASN A 1 247 ? -15.740 -0.156 10.334 1.00 65.81 247 ASN A C 1
ATOM 1864 O O . ASN A 1 247 ? -15.032 -0.781 9.535 1.00 65.81 247 ASN A O 1
ATOM 1868 N N . LEU A 1 248 ? -15.528 -0.214 11.648 1.00 71.38 248 LEU A N 1
ATOM 1869 C CA . LEU A 1 248 ? -14.557 -1.104 12.273 1.00 71.38 248 LEU A CA 1
ATOM 1870 C C . LEU A 1 248 ? -15.080 -2.557 12.266 1.00 71.38 248 LEU A C 1
ATOM 1872 O O . LEU A 1 248 ? -15.686 -3.043 13.217 1.00 71.38 248 LEU A O 1
ATOM 1876 N N . SER A 1 249 ? -14.867 -3.260 11.151 1.00 64.06 249 SER A N 1
ATOM 1877 C CA . SER A 1 249 ? -15.299 -4.650 10.901 1.00 64.06 249 SER A CA 1
ATOM 1878 C C . SER A 1 249 ? -14.719 -5.740 11.820 1.00 64.06 249 SER A C 1
ATOM 1880 O O . SER A 1 249 ? -15.243 -6.852 11.858 1.00 64.06 249 SER A O 1
ATOM 1882 N N . ARG A 1 250 ? -13.621 -5.457 12.518 1.00 73.31 250 ARG A N 1
ATOM 1883 C CA . ARG A 1 250 ? -12.910 -6.336 13.460 1.00 73.31 250 ARG A CA 1
ATOM 1884 C C . ARG A 1 250 ? -12.916 -5.760 14.876 1.00 73.31 250 ARG A C 1
ATOM 1886 O O . ARG A 1 250 ? -12.098 -6.148 15.712 1.00 73.31 250 ARG A O 1
ATOM 1893 N N . TRP A 1 251 ? -13.832 -4.832 15.129 1.00 77.50 251 TRP A N 1
ATOM 1894 C CA . TRP A 1 251 ? -14.136 -4.344 16.459 1.00 77.50 251 TRP A CA 1
ATOM 1895 C C . TRP A 1 251 ? -14.659 -5.483 17.334 1.00 77.50 251 TRP A C 1
ATOM 1897 O O . TRP A 1 251 ? -15.579 -6.209 16.957 1.00 77.50 251 TRP A O 1
ATOM 1907 N N . ALA A 1 252 ? -14.079 -5.615 18.522 1.00 69.44 252 ALA A N 1
ATOM 1908 C CA . ALA A 1 252 ? -14.556 -6.522 19.551 1.00 69.44 252 ALA A CA 1
ATOM 1909 C C . ALA A 1 252 ? -14.738 -5.732 20.847 1.00 69.44 252 ALA A C 1
ATOM 1911 O O . ALA A 1 252 ? -13.762 -5.319 21.478 1.00 69.44 252 ALA A O 1
ATOM 1912 N N . ALA A 1 253 ? -15.995 -5.519 21.242 1.00 72.81 253 ALA A N 1
ATOM 1913 C CA . ALA A 1 253 ? -16.327 -4.832 22.483 1.00 72.81 253 ALA A CA 1
ATOM 1914 C C . ALA A 1 253 ? -15.626 -5.506 23.677 1.00 72.81 253 ALA A C 1
ATOM 1916 O O . ALA A 1 253 ? -15.676 -6.725 23.846 1.00 72.81 253 ALA A O 1
ATOM 1917 N N . GLY A 1 254 ? -14.942 -4.707 24.497 1.00 68.00 254 GLY A N 1
ATOM 1918 C CA . GLY A 1 254 ? -14.185 -5.191 25.657 1.00 68.00 254 GLY A CA 1
ATOM 1919 C C . GLY A 1 254 ? -12.839 -5.861 25.355 1.00 68.00 254 GLY A C 1
ATOM 1920 O O . GLY A 1 254 ? -12.155 -6.260 26.299 1.00 68.00 254 GLY A O 1
ATOM 1921 N N . ALA A 1 255 ? -12.422 -5.973 24.089 1.00 70.75 255 ALA A N 1
ATOM 1922 C CA . ALA A 1 255 ? -11.103 -6.498 23.758 1.00 70.75 255 ALA A CA 1
ATOM 1923 C C . ALA A 1 255 ? -10.000 -5.505 24.143 1.00 70.75 255 ALA A C 1
ATOM 1925 O O . ALA A 1 255 ? -10.132 -4.293 23.971 1.00 70.75 255 ALA A O 1
ATOM 1926 N N . LYS A 1 256 ? -8.879 -6.034 24.637 1.00 69.94 256 LYS A N 1
ATOM 1927 C CA . LYS A 1 256 ? -7.653 -5.260 24.841 1.00 69.94 256 LYS A CA 1
ATOM 1928 C C . LYS A 1 256 ? -6.680 -5.517 23.687 1.00 69.94 256 LYS A C 1
ATOM 1930 O O . LYS A 1 256 ? -6.631 -6.651 23.198 1.00 69.94 256 LYS A O 1
ATOM 1935 N N . PRO A 1 257 ? -5.891 -4.511 23.272 1.00 66.62 257 PRO A N 1
ATOM 1936 C CA . PRO A 1 257 ? -4.826 -4.699 22.300 1.00 66.62 257 PRO A CA 1
ATOM 1937 C C . PRO A 1 257 ? -3.913 -5.833 22.743 1.00 66.62 257 PRO A C 1
ATOM 1939 O O . PRO A 1 257 ? -3.439 -5.857 23.880 1.00 66.62 257 PRO A O 1
ATOM 1942 N N . THR A 1 258 ? -3.679 -6.792 21.850 1.00 61.06 258 THR A N 1
ATOM 1943 C CA . THR A 1 258 ? -2.655 -7.805 22.097 1.00 61.06 258 THR A CA 1
ATOM 1944 C C . THR A 1 258 ? -1.295 -7.160 21.863 1.00 61.06 258 THR A C 1
ATOM 1946 O O . THR A 1 258 ? -0.925 -6.873 20.726 1.00 61.06 258 THR A O 1
ATOM 1949 N N . ILE A 1 259 ? -0.574 -6.903 22.952 1.00 56.12 259 ILE A N 1
ATOM 1950 C CA . ILE A 1 259 ? 0.789 -6.373 22.919 1.00 56.12 259 ILE A CA 1
ATOM 1951 C C . ILE A 1 259 ? 1.725 -7.543 22.611 1.00 56.12 259 ILE A C 1
ATOM 1953 O O . ILE A 1 259 ? 1.714 -8.521 23.367 1.00 56.12 259 ILE A O 1
ATOM 1957 N N . PRO A 1 260 ? 2.540 -7.491 21.545 1.00 43.81 260 PRO A N 1
ATOM 1958 C CA . PRO A 1 260 ? 3.624 -8.444 21.382 1.00 43.81 260 PRO A CA 1
ATOM 1959 C C . PRO A 1 260 ? 4.556 -8.316 22.590 1.00 43.81 260 PRO A C 1
ATOM 1961 O O . PRO A 1 260 ? 5.126 -7.252 22.833 1.00 43.81 260 PRO A O 1
ATOM 1964 N N . VAL A 1 261 ? 4.689 -9.380 23.380 1.00 40.28 261 VAL A N 1
ATOM 1965 C CA . VAL A 1 261 ? 5.661 -9.413 24.475 1.00 40.28 261 VAL A CA 1
ATOM 1966 C C . VAL A 1 261 ? 7.044 -9.390 23.831 1.00 40.28 261 VAL A C 1
ATOM 1968 O O . VAL A 1 261 ? 7.391 -10.304 23.083 1.00 40.28 261 VAL A O 1
ATOM 1971 N N . SER A 1 262 ? 7.821 -8.333 24.078 1.00 39.22 262 SER A N 1
ATOM 1972 C CA . SER A 1 262 ? 9.224 -8.289 23.670 1.00 39.22 262 SER A CA 1
ATOM 1973 C C . SER A 1 262 ? 9.945 -9.532 24.206 1.00 39.22 262 SER A C 1
ATOM 1975 O O . SER A 1 262 ? 9.699 -9.902 25.358 1.00 39.22 262 SER A O 1
ATOM 1977 N N . PRO A 1 263 ? 10.836 -10.180 23.434 1.00 35.16 263 PRO A N 1
ATOM 1978 C CA . PRO A 1 263 ? 11.643 -11.265 23.972 1.00 35.16 263 PRO A CA 1
ATOM 1979 C C . PRO A 1 263 ? 12.452 -10.723 25.154 1.00 35.16 263 PRO A C 1
ATOM 1981 O O . PRO A 1 263 ? 13.300 -9.844 24.990 1.00 35.16 263 PRO A O 1
ATOM 1984 N N . SER A 1 264 ? 12.146 -11.205 26.361 1.00 33.72 264 SER A N 1
ATOM 1985 C CA . SER A 1 264 ? 12.891 -10.855 27.564 1.00 33.72 264 SER A CA 1
ATOM 1986 C C . SER A 1 264 ? 14.315 -11.365 27.398 1.00 33.72 264 SER A C 1
ATOM 1988 O O . SER A 1 264 ? 14.544 -12.575 27.341 1.00 33.72 264 SER A O 1
ATOM 1990 N N . THR A 1 265 ? 15.282 -10.457 27.328 1.00 37.69 265 THR A N 1
ATOM 1991 C CA . THR A 1 265 ? 16.697 -10.794 27.482 1.00 37.69 265 THR A CA 1
ATOM 1992 C C . THR A 1 265 ? 16.979 -11.089 28.953 1.00 37.69 265 THR A C 1
ATOM 1994 O O . THR A 1 265 ? 17.662 -10.314 29.607 1.00 37.69 265 THR A O 1
ATOM 1997 N N . ASP A 1 266 ? 16.428 -12.182 29.473 1.00 36.78 266 ASP A N 1
ATOM 1998 C CA . ASP A 1 266 ? 16.764 -12.708 30.793 1.00 36.78 266 ASP A CA 1
ATOM 1999 C C . ASP A 1 266 ? 17.223 -14.157 30.634 1.00 36.78 266 ASP A C 1
ATOM 2001 O O . ASP A 1 266 ? 16.409 -15.063 30.455 1.00 36.78 266 ASP A O 1
ATOM 2005 N N . LYS A 1 267 ? 18.553 -14.309 30.620 1.00 36.16 267 LYS A N 1
ATOM 2006 C CA . LYS A 1 267 ? 19.420 -15.470 30.925 1.00 36.16 267 LYS A CA 1
ATOM 2007 C C . LYS A 1 267 ? 20.828 -15.053 30.467 1.00 36.16 267 LYS A C 1
ATOM 2009 O O . LYS A 1 267 ? 20.984 -14.673 29.315 1.00 36.16 267 LYS A O 1
ATOM 2014 N N . GLU A 1 268 ? 21.900 -15.012 31.246 1.00 37.97 268 GLU A N 1
ATOM 2015 C CA . GLU A 1 268 ? 22.250 -15.469 32.590 1.00 37.97 268 GLU A CA 1
ATOM 2016 C C . GLU A 1 268 ? 23.435 -14.598 33.045 1.00 37.97 268 GLU A C 1
ATOM 2018 O O . GLU A 1 268 ? 24.385 -14.405 32.287 1.00 37.97 268 GLU A O 1
ATOM 2023 N N . ALA A 1 269 ? 23.410 -14.107 34.280 1.00 34.25 269 ALA A N 1
ATOM 2024 C CA . ALA A 1 269 ? 24.623 -13.798 35.028 1.00 34.25 269 ALA A CA 1
ATOM 2025 C C . ALA A 1 269 ? 24.326 -14.111 36.496 1.00 34.25 269 ALA A C 1
ATOM 2027 O O . ALA A 1 269 ? 23.674 -13.348 37.202 1.00 34.25 269 ALA A O 1
ATOM 2028 N N . THR A 1 270 ? 24.728 -15.309 36.902 1.00 38.69 270 THR A N 1
ATOM 2029 C CA . THR A 1 270 ? 24.785 -15.769 38.288 1.00 38.69 270 THR A CA 1
ATOM 2030 C C . THR A 1 270 ? 25.649 -14.832 39.131 1.00 38.69 270 THR A C 1
ATOM 2032 O O . THR A 1 270 ? 26.777 -14.532 38.738 1.00 38.69 270 THR A O 1
ATOM 2035 N N . GLY A 1 271 ? 25.151 -14.428 40.298 1.00 31.80 271 GLY A N 1
ATOM 2036 C CA . GLY A 1 271 ? 25.934 -13.737 41.323 1.00 31.80 271 GLY A CA 1
ATOM 2037 C C . GLY A 1 271 ? 25.045 -13.078 42.375 1.00 31.80 271 GLY A C 1
ATOM 2038 O O . GLY A 1 271 ? 24.392 -12.080 42.085 1.00 31.80 271 GLY A O 1
ATOM 2039 N N . ASP A 1 272 ? 25.017 -13.670 43.568 1.00 41.75 272 ASP A N 1
ATOM 2040 C CA . ASP A 1 272 ? 24.287 -13.238 44.764 1.00 41.75 272 ASP A CA 1
ATOM 2041 C C . ASP A 1 272 ? 24.687 -11.835 45.265 1.00 41.75 272 ASP A C 1
ATOM 2043 O O . ASP A 1 272 ? 25.875 -11.570 45.426 1.00 41.75 272 ASP A O 1
ATOM 2047 N N . ASP A 1 273 ? 23.701 -10.966 45.548 1.00 33.53 273 ASP A N 1
ATOM 2048 C CA . ASP A 1 273 ? 23.533 -10.232 46.829 1.00 33.53 273 ASP A CA 1
ATOM 2049 C C . ASP A 1 273 ? 22.252 -9.342 46.821 1.00 33.53 273 ASP A C 1
ATOM 2051 O O . ASP A 1 273 ? 21.782 -8.933 45.749 1.00 33.53 273 ASP A O 1
ATOM 2055 N N . PRO A 1 274 ? 21.628 -9.025 47.981 1.00 43.19 274 PRO A N 1
ATOM 2056 C CA . PRO A 1 274 ? 20.265 -8.505 48.042 1.00 43.19 274 PRO A CA 1
ATOM 2057 C C . PRO A 1 274 ? 20.166 -6.966 48.001 1.00 43.19 274 PRO A C 1
ATOM 2059 O O . PRO A 1 274 ? 20.653 -6.268 48.879 1.00 43.19 274 PRO A O 1
ATOM 2062 N N . ALA A 1 275 ? 19.389 -6.486 47.022 1.00 38.66 275 ALA A N 1
ATOM 2063 C CA . ALA A 1 275 ? 18.592 -5.246 46.944 1.00 38.66 275 ALA A CA 1
ATOM 2064 C C . ALA A 1 275 ? 19.246 -3.870 47.246 1.00 38.66 275 ALA A C 1
ATOM 2066 O O . ALA A 1 275 ? 19.843 -3.623 48.287 1.00 38.66 275 ALA A O 1
ATOM 2067 N N . PRO A 1 276 ? 18.869 -2.851 46.449 1.00 34.50 276 PRO A N 1
ATOM 2068 C CA . PRO A 1 276 ? 17.842 -1.963 46.993 1.00 34.50 276 PRO A CA 1
ATOM 2069 C C . PRO A 1 276 ? 16.680 -1.731 46.022 1.00 34.50 276 PRO A C 1
ATOM 2071 O O . PRO A 1 276 ? 16.838 -1.661 44.803 1.00 34.50 276 PRO A O 1
ATOM 2074 N N . LYS A 1 277 ? 15.481 -1.591 46.603 1.00 45.62 277 LYS A N 1
ATOM 2075 C CA . LYS A 1 277 ? 14.206 -1.296 45.935 1.00 45.62 277 LYS A CA 1
ATOM 2076 C C . LYS A 1 277 ? 14.326 -0.060 45.033 1.00 45.62 277 LYS A C 1
ATOM 2078 O O . LYS A 1 277 ? 14.120 1.065 45.482 1.00 45.62 277 LYS A O 1
ATOM 2083 N N . LYS A 1 278 ? 14.582 -0.260 43.741 1.00 34.69 278 LYS A N 1
ATOM 2084 C CA . LYS A 1 278 ? 14.352 0.776 42.731 1.00 34.69 278 LYS A CA 1
ATOM 2085 C C . LYS A 1 278 ? 12.868 0.778 42.381 1.00 34.69 278 LYS A C 1
ATOM 2087 O O . LYS A 1 278 ? 12.330 -0.212 41.889 1.00 34.69 278 LYS A O 1
ATOM 2092 N N . ARG A 1 279 ? 12.202 1.901 42.669 1.00 31.11 279 ARG A N 1
ATOM 2093 C CA . ARG A 1 279 ? 10.872 2.226 42.141 1.00 31.11 279 ARG A CA 1
ATOM 2094 C C . ARG A 1 279 ? 10.908 2.004 40.629 1.00 31.11 279 ARG A C 1
ATOM 2096 O O . ARG A 1 279 ? 11.678 2.664 39.936 1.00 31.11 279 ARG A O 1
ATOM 2103 N N . LYS A 1 280 ? 10.099 1.066 40.128 1.00 31.53 280 LYS A N 1
ATOM 2104 C CA . LYS A 1 280 ? 9.828 0.952 38.695 1.00 31.53 280 LYS A CA 1
ATOM 2105 C C . LYS A 1 280 ? 9.143 2.256 38.285 1.00 31.53 280 LYS A C 1
ATOM 2107 O O . LYS A 1 280 ? 7.974 2.447 38.607 1.00 31.53 280 LYS A O 1
ATOM 2112 N N . LEU A 1 281 ? 9.874 3.167 37.636 1.00 27.77 281 LEU A N 1
ATOM 2113 C CA . LEU A 1 281 ? 9.235 4.178 36.800 1.00 27.77 281 LEU A CA 1
ATOM 2114 C C . LEU A 1 281 ? 8.386 3.392 35.800 1.00 27.77 281 LEU A C 1
ATOM 2116 O O . LEU A 1 281 ? 8.924 2.592 35.031 1.00 27.77 281 LEU A O 1
ATOM 2120 N N . GLY A 1 282 ? 7.067 3.554 35.886 1.00 30.83 282 GLY A N 1
ATOM 2121 C CA . GLY A 1 282 ? 6.138 3.006 34.913 1.00 30.83 282 GLY A CA 1
ATOM 2122 C C . GLY A 1 282 ? 6.465 3.620 33.564 1.00 30.83 282 GLY A C 1
ATOM 2123 O O . GLY A 1 282 ? 6.081 4.753 33.294 1.00 30.83 282 GLY A O 1
ATOM 2124 N N . ARG A 1 283 ? 7.228 2.896 32.742 1.00 35.09 283 ARG A N 1
ATOM 2125 C CA . ARG A 1 283 ? 7.334 3.222 31.325 1.00 35.09 283 ARG A CA 1
ATOM 2126 C C . ARG A 1 283 ? 5.922 3.099 30.745 1.00 35.09 283 ARG A C 1
ATOM 2128 O O . ARG A 1 283 ? 5.274 2.084 31.026 1.00 35.09 283 ARG A O 1
ATOM 2135 N N . PRO A 1 284 ? 5.426 4.091 29.990 1.00 34.94 284 PRO A N 1
ATOM 2136 C CA . PRO A 1 284 ? 4.173 3.933 29.273 1.00 34.94 284 PRO A CA 1
ATOM 2137 C C . PRO A 1 284 ? 4.312 2.700 28.378 1.00 34.94 284 PRO A C 1
ATOM 2139 O O . PRO A 1 284 ? 5.265 2.576 27.608 1.00 34.94 284 PRO A O 1
ATOM 2142 N N . LEU A 1 285 ? 3.407 1.739 28.546 1.00 41.53 285 LEU A N 1
ATOM 2143 C CA . LEU A 1 285 ? 3.281 0.597 27.650 1.00 41.53 285 LEU A CA 1
ATOM 2144 C C . LEU A 1 285 ? 2.851 1.153 26.285 1.00 41.53 285 LEU A C 1
ATOM 2146 O O . LEU A 1 285 ? 1.658 1.267 26.021 1.00 41.53 285 LEU A O 1
ATOM 2150 N N . MET A 1 286 ? 3.808 1.532 25.431 1.00 46.88 286 MET A N 1
ATOM 2151 C CA . MET A 1 286 ? 3.557 1.782 24.009 1.00 46.88 286 MET A CA 1
ATOM 2152 C C . MET A 1 286 ? 3.132 0.450 23.396 1.00 46.88 286 MET A C 1
ATOM 2154 O O . MET A 1 286 ? 3.949 -0.415 23.094 1.00 46.88 286 MET A O 1
ATOM 2158 N N . SER A 1 287 ? 1.822 0.225 23.382 1.00 54.56 287 SER A N 1
ATOM 2159 C CA . SER A 1 287 ? 1.280 -1.132 23.470 1.00 54.56 287 SER A CA 1
ATOM 2160 C C . SER A 1 287 ? 0.856 -1.719 22.130 1.00 54.56 287 SER A C 1
ATOM 2162 O O . SER A 1 287 ? 0.740 -2.936 21.999 1.00 54.56 287 SER A O 1
ATOM 2164 N N . CYS A 1 288 ? 0.642 -0.899 21.103 1.00 61.03 288 CYS A N 1
ATOM 2165 C CA . CYS A 1 288 ? 0.324 -1.413 19.779 1.00 61.03 288 CYS A CA 1
ATOM 2166 C C . CYS A 1 288 ? 0.476 -0.330 18.713 1.00 61.03 288 CYS A C 1
ATOM 2168 O O . CYS A 1 288 ? -0.102 0.750 18.848 1.00 61.03 288 CYS A O 1
ATOM 2170 N N . ALA A 1 289 ? 1.214 -0.639 17.647 1.00 68.31 289 ALA A N 1
ATOM 2171 C CA . ALA A 1 289 ? 1.218 0.161 16.433 1.00 68.31 289 ALA A CA 1
ATOM 2172 C C . ALA A 1 289 ? -0.105 -0.047 15.689 1.00 68.31 289 ALA A C 1
ATOM 2174 O O . ALA A 1 289 ? -0.534 -1.189 15.475 1.00 68.31 289 ALA A O 1
ATOM 2175 N N . ALA A 1 290 ? -0.742 1.047 15.287 1.00 69.94 290 ALA A N 1
ATOM 2176 C CA . ALA A 1 290 ? -2.010 1.009 14.584 1.00 69.94 290 ALA A CA 1
ATOM 2177 C C . ALA A 1 290 ? -2.083 2.068 13.480 1.00 69.94 290 ALA A C 1
ATOM 2179 O O . ALA A 1 290 ? -1.353 3.055 13.477 1.00 69.94 290 ALA A O 1
ATOM 2180 N N . GLU A 1 291 ? -2.960 1.832 12.515 1.00 70.50 291 GLU A N 1
ATOM 2181 C CA . GLU A 1 291 ? -3.303 2.757 11.442 1.00 70.50 291 GLU A CA 1
ATOM 2182 C C . GLU A 1 291 ? -4.678 3.358 11.736 1.00 70.50 291 GLU A C 1
ATOM 2184 O O . GLU A 1 291 ? -5.624 2.619 12.025 1.00 70.50 291 GLU A O 1
ATOM 2189 N N . VAL A 1 292 ? -4.807 4.679 11.648 1.00 73.44 292 VAL A N 1
ATOM 2190 C CA . VAL A 1 292 ? -6.089 5.368 11.824 1.00 73.44 292 VAL A CA 1
ATOM 2191 C C . VAL A 1 292 ? -7.031 5.000 10.677 1.00 73.44 292 VAL A C 1
ATOM 2193 O O . VAL A 1 292 ? -6.668 5.096 9.506 1.00 73.44 292 VAL A O 1
ATOM 2196 N N . LYS A 1 293 ? -8.250 4.575 11.009 1.00 72.62 293 LYS A N 1
ATOM 2197 C CA . LYS A 1 293 ? -9.315 4.204 10.062 1.00 72.62 293 LYS A CA 1
ATOM 2198 C C . LYS A 1 293 ? -10.431 5.234 9.961 1.00 72.62 293 LYS A C 1
ATOM 2200 O O . LYS A 1 293 ? -11.121 5.264 8.947 1.00 72.62 293 LYS A O 1
ATOM 2205 N N . GLY A 1 294 ? -10.573 6.080 10.970 1.00 75.50 294 GLY A N 1
ATOM 2206 C CA . GLY A 1 294 ? -11.573 7.137 11.018 1.00 75.50 294 GLY A CA 1
ATOM 2207 C C . GLY A 1 294 ? -11.451 7.926 12.311 1.00 75.50 294 GLY A C 1
ATOM 2208 O O . GLY A 1 294 ? -10.878 7.436 13.288 1.00 75.50 294 GLY A O 1
ATOM 2209 N N . SER A 1 295 ? -12.005 9.129 12.320 1.00 84.31 295 SER A N 1
ATOM 2210 C CA . SER A 1 295 ? -12.135 9.944 13.524 1.00 84.31 295 SER A CA 1
ATOM 2211 C C . SER A 1 295 ? -13.478 10.672 13.528 1.00 84.31 295 SER A C 1
ATOM 2213 O O . SER A 1 295 ? -13.972 11.072 12.474 1.00 84.31 295 SER A O 1
ATOM 2215 N N . ILE A 1 296 ? -14.103 10.774 14.700 1.00 83.62 296 ILE A N 1
ATOM 2216 C CA . ILE A 1 296 ? -15.415 11.407 14.889 1.00 83.62 296 ILE A CA 1
ATOM 2217 C C . ILE A 1 296 ? -15.492 12.042 16.273 1.00 83.62 296 ILE A C 1
ATOM 2219 O O . ILE A 1 296 ? -14.904 11.529 17.227 1.00 83.62 296 ILE A O 1
ATOM 2223 N N . GLN A 1 297 ? -16.281 13.096 16.422 1.00 83.94 297 GLN A N 1
ATOM 2224 C CA . GLN A 1 297 ? -16.593 13.673 17.711 1.00 83.94 297 GLN A CA 1
ATOM 2225 C C . GLN A 1 297 ? -17.276 12.623 18.587 1.00 83.94 297 GLN A C 1
ATOM 2227 O O . GLN A 1 297 ? -18.228 11.941 18.195 1.00 83.94 297 GLN A O 1
ATOM 2232 N N . HIS A 1 298 ? -16.781 12.500 19.812 1.00 84.50 298 HIS A N 1
ATOM 2233 C CA . HIS A 1 298 ? -17.377 11.673 20.840 1.00 84.50 298 HIS A CA 1
ATOM 2234 C C . HIS A 1 298 ? -18.854 12.065 21.023 1.00 84.50 298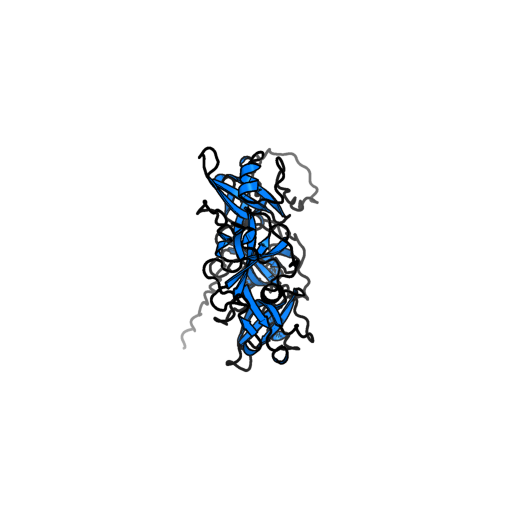 HIS A C 1
ATOM 2236 O O . HIS A 1 298 ? -19.141 13.260 21.115 1.00 84.50 298 HIS A O 1
ATOM 2242 N N . PRO A 1 299 ? -19.799 11.111 21.152 1.00 80.88 299 PRO A N 1
ATOM 2243 C CA . PRO A 1 299 ? -21.234 11.416 21.225 1.00 80.88 299 PRO A CA 1
ATOM 2244 C C . PRO A 1 299 ? -21.649 12.384 22.346 1.00 80.88 299 PRO A C 1
ATOM 2246 O O . PRO A 1 299 ? -22.659 13.067 22.233 1.00 80.88 299 PRO A O 1
ATOM 2249 N N . SER A 1 300 ? -20.876 12.462 23.432 1.00 82.44 300 SER A N 1
ATOM 2250 C CA . SER A 1 300 ? -21.095 13.430 24.524 1.00 82.44 300 SER A CA 1
ATOM 2251 C C . SER A 1 300 ? -20.454 14.807 24.296 1.00 82.44 300 SER A C 1
ATOM 2253 O O . SER A 1 300 ? -20.505 15.654 25.183 1.00 82.44 300 SER A O 1
ATOM 2255 N N . GLY A 1 301 ? -19.785 15.021 23.162 1.00 79.12 301 GLY A N 1
ATOM 2256 C CA . GLY A 1 301 ? -19.038 16.238 22.848 1.00 79.12 301 GLY A CA 1
ATOM 2257 C C . GLY A 1 301 ? -17.673 16.359 23.537 1.00 79.12 301 GLY A C 1
ATOM 2258 O O . GLY A 1 301 ? -16.998 17.362 23.343 1.00 79.12 301 GLY A O 1
ATOM 2259 N N . SER A 1 302 ? -17.231 15.360 24.307 1.00 78.31 302 SER A N 1
ATOM 2260 C CA . SER A 1 302 ? -16.044 15.451 25.175 1.00 78.31 302 SER A CA 1
ATOM 2261 C C . SER A 1 302 ? -14.678 15.334 24.479 1.00 78.31 302 SER A C 1
ATOM 2263 O O . SER A 1 302 ? -13.676 15.181 25.171 1.00 78.31 302 SER A O 1
ATOM 2265 N N . GLY A 1 303 ? -14.616 15.360 23.148 1.00 84.56 303 GLY A N 1
ATOM 2266 C CA . GLY A 1 303 ? -13.376 15.211 22.378 1.00 84.56 303 GLY A CA 1
ATOM 2267 C C . GLY A 1 303 ? -13.559 14.316 21.158 1.00 84.56 303 GLY A C 1
ATOM 2268 O O . GLY A 1 303 ? -14.680 13.915 20.857 1.00 84.56 303 GLY A O 1
ATOM 2269 N N . CYS A 1 304 ? -12.469 13.989 20.465 1.00 87.81 304 CYS A N 1
ATOM 2270 C CA . CYS A 1 304 ? -12.502 13.116 19.295 1.00 87.81 304 CYS A CA 1
ATOM 2271 C C . CYS A 1 304 ? -12.244 11.655 19.693 1.00 87.81 304 CYS A C 1
ATOM 2273 O O . CYS A 1 304 ? -11.364 11.345 20.501 1.00 87.81 304 CYS A O 1
ATOM 2275 N N . VAL A 1 305 ? -13.030 10.749 19.124 1.00 88.88 305 VAL A N 1
ATOM 2276 C CA . VAL A 1 305 ? -12.796 9.307 19.160 1.00 88.88 305 VAL A CA 1
ATOM 2277 C C . VAL A 1 305 ? -12.112 8.932 17.860 1.00 88.88 305 VAL A C 1
ATOM 2279 O O . VAL A 1 305 ? -12.536 9.354 16.787 1.00 88.88 305 VAL A O 1
ATOM 2282 N N . ILE A 1 306 ? -11.074 8.113 17.953 1.00 88.06 306 ILE A N 1
ATOM 2283 C CA . ILE A 1 306 ? -10.269 7.668 16.826 1.00 88.06 306 ILE A CA 1
ATOM 2284 C C . ILE A 1 306 ? -10.392 6.152 16.701 1.00 88.06 306 ILE A C 1
ATOM 2286 O O . ILE A 1 306 ? -10.084 5.400 17.628 1.00 88.06 306 ILE A O 1
ATOM 2290 N N . GLY A 1 307 ? -10.841 5.694 15.538 1.00 86.81 307 GLY A N 1
ATOM 2291 C CA . GLY A 1 307 ? -10.834 4.288 15.168 1.00 86.81 307 GLY A CA 1
ATOM 2292 C C . GLY A 1 307 ? -9.471 3.909 14.618 1.00 86.81 307 GLY A C 1
ATOM 2293 O O . GLY A 1 307 ? -9.000 4.522 13.662 1.00 86.81 307 GLY A O 1
ATOM 2294 N N . VAL A 1 308 ? -8.836 2.887 15.182 1.00 81.94 308 VAL A N 1
ATOM 2295 C CA . VAL A 1 308 ? -7.508 2.429 14.757 1.00 81.94 308 VAL A CA 1
ATOM 2296 C C . VAL A 1 308 ? -7.516 0.931 14.478 1.00 81.94 308 VAL A C 1
ATOM 2298 O O . VAL A 1 308 ? -8.187 0.166 15.168 1.00 81.94 308 VAL A O 1
ATOM 2301 N N . ARG A 1 309 ? -6.749 0.495 13.477 1.00 78.44 309 ARG A N 1
ATOM 2302 C CA . ARG A 1 309 ? -6.500 -0.920 13.177 1.00 78.44 309 ARG A CA 1
ATOM 2303 C C . ARG A 1 309 ? -5.051 -1.261 13.471 1.00 78.44 309 ARG A C 1
ATOM 2305 O O . ARG A 1 309 ? -4.150 -0.683 12.872 1.00 78.44 309 ARG A O 1
ATOM 2312 N N . THR A 1 310 ? -4.821 -2.230 14.342 1.00 71.88 310 THR A N 1
ATOM 2313 C CA . THR A 1 310 ? -3.479 -2.723 14.657 1.00 71.88 310 THR A CA 1
ATOM 2314 C C . THR A 1 310 ? -2.913 -3.578 13.531 1.00 71.88 310 THR A C 1
ATOM 2316 O O . THR A 1 310 ? -3.623 -4.026 12.630 1.00 71.88 310 THR A O 1
ATOM 2319 N N . GLU A 1 311 ? -1.620 -3.883 13.598 1.00 61.34 311 GLU A N 1
ATOM 2320 C CA . GLU A 1 311 ? -0.965 -4.750 12.610 1.00 61.34 311 GLU A CA 1
ATOM 2321 C C . GLU A 1 311 ? -1.454 -6.207 12.641 1.00 61.34 311 GLU A C 1
ATOM 2323 O O . GLU A 1 311 ? -1.416 -6.897 11.624 1.00 61.34 311 GLU A O 1
ATOM 2328 N N . THR A 1 312 ? -1.975 -6.670 13.783 1.00 60.88 312 THR A N 1
ATOM 2329 C CA . THR A 1 312 ? -2.679 -7.963 13.890 1.00 60.88 312 THR A CA 1
ATOM 2330 C C . THR A 1 312 ? -4.068 -7.917 13.243 1.00 60.88 312 THR A C 1
ATOM 2332 O O . THR A 1 312 ? -4.749 -8.935 13.107 1.00 60.88 312 THR A O 1
ATOM 2335 N N . GLY A 1 313 ? -4.491 -6.727 12.813 1.00 64.06 313 GLY A N 1
ATOM 2336 C CA . GLY A 1 313 ? -5.788 -6.438 12.238 1.00 64.06 313 GLY A CA 1
ATOM 2337 C C . GLY A 1 313 ? -6.898 -6.316 13.276 1.00 64.06 313 GLY A C 1
ATOM 2338 O O . GLY A 1 313 ? -8.050 -6.298 12.871 1.00 64.06 313 GLY A O 1
ATOM 2339 N N . GLN A 1 314 ? -6.600 -6.260 14.576 1.00 77.69 314 GLN A N 1
ATOM 2340 C CA . GLN A 1 314 ? -7.607 -5.920 15.587 1.00 77.69 314 GLN A CA 1
ATOM 2341 C C . GLN A 1 314 ? -7.972 -4.439 15.466 1.00 77.69 314 GLN A C 1
ATOM 2343 O O . GLN A 1 314 ? -7.133 -3.626 15.078 1.00 77.69 314 GLN A O 1
ATOM 2348 N N . GLU A 1 315 ? -9.211 -4.079 15.786 1.00 83.69 315 GLU A N 1
ATOM 2349 C CA . GLU A 1 315 ? -9.674 -2.695 15.684 1.00 83.69 315 GLU A CA 1
ATOM 2350 C C . GLU A 1 315 ? -10.165 -2.170 17.024 1.00 83.69 315 GLU A C 1
ATOM 2352 O O . GLU A 1 315 ? -10.842 -2.877 17.770 1.00 83.69 315 GLU A O 1
ATOM 2357 N N . PHE A 1 316 ? -9.812 -0.918 17.307 1.00 87.25 316 PHE A N 1
ATOM 2358 C CA . PHE A 1 316 ? -10.060 -0.259 18.581 1.00 87.25 316 PHE A CA 1
ATOM 2359 C C . PHE A 1 316 ? -10.599 1.151 18.370 1.00 87.25 316 PHE A C 1
ATOM 2361 O O . PHE A 1 316 ? -10.316 1.789 17.358 1.00 87.25 316 PHE A O 1
ATOM 2368 N N . LEU A 1 317 ? -11.335 1.638 19.363 1.00 89.56 317 LEU A N 1
ATOM 2369 C CA . LEU A 1 317 ? -11.730 3.027 19.506 1.00 89.56 317 LEU A CA 1
ATOM 2370 C C . LEU A 1 317 ? -10.931 3.604 20.663 1.00 89.56 317 LEU A C 1
ATOM 2372 O O . LEU A 1 317 ? -10.967 3.075 21.776 1.00 89.56 317 LEU A O 1
ATOM 2376 N N . VAL A 1 318 ? -10.210 4.678 20.394 1.00 89.06 318 VAL A N 1
ATOM 2377 C CA . VAL A 1 318 ? -9.310 5.313 21.352 1.00 89.06 318 VAL A CA 1
ATOM 2378 C C . VAL A 1 318 ? -9.650 6.788 21.409 1.00 89.06 318 VAL A C 1
ATOM 2380 O O . VAL A 1 318 ? -9.907 7.396 20.372 1.00 89.06 318 VAL A O 1
ATOM 2383 N N . ALA A 1 319 ? -9.668 7.372 22.601 1.00 89.25 319 ALA A N 1
ATOM 2384 C CA . ALA A 1 319 ? -9.716 8.824 22.708 1.00 89.25 319 ALA A CA 1
ATOM 2385 C C . ALA A 1 319 ? -8.464 9.431 22.060 1.00 89.25 319 ALA A C 1
ATOM 2387 O O . ALA A 1 319 ? -7.396 8.812 22.093 1.00 89.25 319 ALA A O 1
ATOM 2388 N N . GLU A 1 320 ? -8.589 10.627 21.490 1.00 87.69 320 GLU A N 1
ATOM 2389 C CA . GLU A 1 320 ? -7.473 11.326 20.849 1.00 87.69 320 GLU A CA 1
ATOM 2390 C C . GLU A 1 320 ? -6.244 11.424 21.771 1.00 87.69 320 GLU A C 1
ATOM 2392 O O . GLU A 1 320 ? -5.128 11.114 21.361 1.00 87.69 320 GLU A O 1
ATOM 2397 N N . GLU A 1 321 ? -6.448 11.729 23.055 1.00 85.88 321 GLU A N 1
ATOM 2398 C CA . GLU A 1 321 ? -5.384 11.802 24.062 1.00 85.88 321 GLU A CA 1
ATOM 2399 C C . GLU A 1 321 ? -4.789 10.440 24.464 1.00 85.88 321 GLU A C 1
ATOM 2401 O O . GLU A 1 321 ? -3.782 10.373 25.169 1.00 85.88 321 GLU A O 1
ATOM 2406 N N . GLY A 1 322 ? -5.439 9.343 24.070 1.00 83.06 322 GLY A N 1
ATOM 2407 C CA . GLY A 1 322 ? -4.939 7.980 24.231 1.00 83.06 322 GLY A CA 1
ATOM 2408 C C . GLY A 1 322 ? -4.013 7.534 23.107 1.00 83.06 322 GLY A C 1
ATOM 2409 O O . GLY A 1 322 ? -3.477 6.420 23.167 1.00 83.06 322 GLY A O 1
ATOM 2410 N N . LEU A 1 323 ? -3.849 8.382 22.089 1.00 81.62 323 LEU A N 1
ATOM 2411 C CA . LEU A 1 323 ? -2.985 8.144 20.955 1.00 81.62 323 LEU A CA 1
ATOM 2412 C C . LEU A 1 323 ? -1.753 9.038 20.983 1.00 81.62 323 LEU A C 1
ATOM 2414 O O . LEU A 1 323 ? -1.752 10.160 21.481 1.00 81.62 323 LEU A O 1
ATOM 2418 N N . GLN A 1 324 ? -0.688 8.526 20.388 1.00 79.31 324 GLN A N 1
ATOM 2419 C CA . GLN A 1 324 ? 0.502 9.302 20.087 1.00 79.31 324 GLN A CA 1
ATOM 2420 C C . GLN A 1 324 ? 0.866 9.077 18.625 1.00 79.31 324 GLN A C 1
ATOM 2422 O O . GLN A 1 324 ? 0.873 7.936 18.157 1.00 79.31 324 GLN A O 1
ATOM 2427 N N . ARG A 1 325 ? 1.154 10.154 17.887 1.00 70.75 325 ARG A N 1
ATOM 2428 C CA . ARG A 1 325 ? 1.691 10.028 16.529 1.00 70.75 325 ARG A CA 1
ATOM 2429 C C . ARG A 1 325 ? 3.039 9.320 16.583 1.00 70.75 325 ARG A C 1
ATOM 2431 O O . ARG A 1 325 ? 3.820 9.530 17.511 1.00 70.75 325 ARG A O 1
ATOM 2438 N N . ILE A 1 326 ? 3.317 8.512 15.568 1.00 69.06 326 ILE A N 1
ATOM 2439 C CA . ILE A 1 326 ? 4.698 8.097 15.322 1.00 69.06 326 ILE A CA 1
ATOM 2440 C C . ILE A 1 326 ? 5.512 9.367 15.009 1.00 69.06 326 ILE A C 1
ATOM 2442 O O . ILE A 1 326 ? 4.994 10.201 14.263 1.00 69.06 326 ILE A O 1
ATOM 2446 N N . PRO A 1 327 ? 6.720 9.545 15.591 1.00 61.34 327 PRO A N 1
ATOM 2447 C CA . PRO A 1 327 ? 7.535 10.739 15.384 1.00 61.34 327 PRO A CA 1
ATOM 2448 C C . PRO A 1 327 ? 7.683 11.102 13.907 1.00 61.34 327 PRO A C 1
ATOM 2450 O O . PRO A 1 327 ? 7.796 10.213 13.054 1.00 61.34 327 PRO A O 1
ATOM 2453 N N . ASP A 1 328 ? 7.701 12.408 13.629 1.00 58.12 328 ASP A N 1
ATOM 2454 C CA . ASP A 1 328 ? 7.941 12.926 12.287 1.00 58.12 328 ASP A CA 1
ATOM 2455 C C . ASP A 1 328 ? 9.268 12.380 11.762 1.00 58.12 328 ASP A C 1
ATOM 2457 O O . ASP A 1 328 ? 10.289 12.374 12.456 1.00 58.12 328 ASP A O 1
ATOM 2461 N N . GLN A 1 329 ? 9.240 11.870 10.533 1.00 64.50 329 GLN A N 1
ATOM 2462 C CA . GLN A 1 329 ? 10.436 11.284 9.958 1.00 64.50 329 GLN A CA 1
ATOM 2463 C C . GLN A 1 329 ? 11.453 12.358 9.578 1.00 64.50 329 GLN A C 1
ATOM 2465 O O . GLN A 1 329 ? 11.105 13.479 9.202 1.00 64.50 329 GLN A O 1
ATOM 2470 N N . HIS A 1 330 ? 12.726 11.986 9.654 1.00 72.62 330 HIS A N 1
ATOM 2471 C CA . HIS A 1 330 ? 13.829 12.815 9.215 1.00 72.62 330 HIS A CA 1
ATOM 2472 C C . HIS A 1 330 ? 13.653 13.112 7.716 1.00 72.62 330 HIS A C 1
ATOM 2474 O O . HIS A 1 330 ? 13.310 12.192 6.974 1.00 72.62 330 HIS A O 1
ATOM 2480 N N . PRO A 1 331 ? 13.909 14.342 7.235 1.00 66.88 331 PRO A N 1
ATOM 2481 C CA . PRO A 1 331 ? 13.650 14.722 5.841 1.00 66.88 331 PRO A CA 1
ATOM 2482 C C . PRO A 1 331 ? 14.254 13.773 4.792 1.00 66.88 331 PRO A C 1
ATOM 2484 O O . PRO A 1 331 ? 13.636 13.510 3.764 1.00 66.88 331 PRO A O 1
ATOM 2487 N N . ASP A 1 332 ? 15.433 13.217 5.081 1.00 69.25 332 ASP A N 1
ATOM 2488 C CA . ASP A 1 332 ? 16.155 12.292 4.191 1.00 69.25 332 ASP A CA 1
ATOM 2489 C C . ASP A 1 332 ? 15.527 10.891 4.094 1.00 69.25 332 ASP A C 1
ATOM 2491 O O . ASP A 1 332 ? 15.855 10.105 3.204 1.00 69.25 332 ASP A O 1
ATOM 2495 N N . PHE A 1 333 ? 14.636 10.552 5.021 1.00 71.06 333 PHE A N 1
ATOM 2496 C CA . PHE A 1 333 ? 14.064 9.227 5.175 1.00 71.06 333 PHE A CA 1
ATOM 2497 C C . PHE A 1 333 ? 12.559 9.367 5.320 1.00 71.06 333 PHE A C 1
ATOM 2499 O O . PHE A 1 333 ? 12.073 9.594 6.414 1.00 71.06 333 PHE A O 1
ATOM 2506 N N . SER A 1 334 ? 11.825 9.256 4.212 1.00 67.31 334 SER A N 1
ATOM 2507 C CA . SER A 1 334 ? 10.366 9.391 4.208 1.00 67.31 334 SER A CA 1
ATOM 2508 C C . SER A 1 334 ? 9.637 8.057 4.384 1.00 67.31 334 SER A C 1
ATOM 2510 O O . SER A 1 334 ? 10.154 6.975 4.078 1.00 67.31 334 SER A O 1
ATOM 2512 N N . TYR A 1 335 ? 8.402 8.127 4.894 1.00 65.06 335 TYR A N 1
ATOM 2513 C CA . TYR A 1 335 ? 7.668 6.936 5.307 1.00 65.06 335 TYR A CA 1
ATOM 2514 C C . TYR A 1 335 ? 7.374 6.047 4.103 1.00 65.06 335 TYR A C 1
ATOM 2516 O O . TYR A 1 335 ? 6.998 6.526 3.037 1.00 65.06 335 TYR A O 1
ATOM 2524 N N . SER A 1 336 ? 7.517 4.732 4.280 1.00 62.78 336 SER A N 1
ATOM 2525 C CA . SER A 1 336 ? 7.377 3.724 3.222 1.00 62.78 336 SER A CA 1
ATOM 2526 C C . SER A 1 336 ? 8.425 3.767 2.106 1.00 62.78 336 SER A C 1
ATOM 2528 O O . SER A 1 336 ? 8.350 2.924 1.205 1.00 62.78 336 SER A O 1
ATOM 2530 N N . THR A 1 337 ? 9.423 4.653 2.180 1.00 68.00 337 THR A N 1
ATOM 2531 C CA . THR A 1 337 ? 10.535 4.664 1.226 1.00 68.00 337 THR A CA 1
ATOM 2532 C C . THR A 1 337 ? 11.274 3.339 1.251 1.00 68.00 337 THR A C 1
ATOM 2534 O O . THR A 1 337 ? 11.561 2.775 2.310 1.00 68.00 337 THR A O 1
ATOM 2537 N N . ARG A 1 338 ? 11.547 2.812 0.057 1.00 75.75 338 ARG A N 1
ATOM 2538 C CA . ARG A 1 338 ? 12.287 1.568 -0.122 1.00 75.75 338 ARG A CA 1
ATOM 2539 C C . ARG A 1 338 ? 13.756 1.817 0.205 1.00 75.75 338 ARG A C 1
ATOM 2541 O O . ARG A 1 338 ? 14.345 2.779 -0.278 1.00 75.75 338 ARG A O 1
ATOM 2548 N N . VAL A 1 339 ? 14.348 0.932 0.994 1.00 80.94 339 VAL A N 1
ATOM 2549 C CA . VAL A 1 339 ? 15.766 0.976 1.353 1.00 80.94 339 VAL A CA 1
ATOM 2550 C C . VAL A 1 339 ? 16.427 -0.377 1.155 1.00 80.94 339 VAL A C 1
ATOM 2552 O O . VAL A 1 339 ? 15.809 -1.436 1.310 1.00 80.94 339 VAL A O 1
ATOM 2555 N N . LYS A 1 340 ? 17.719 -0.331 0.855 1.00 83.06 340 LYS A N 1
ATOM 2556 C CA . LYS A 1 340 ? 18.634 -1.462 0.936 1.00 83.06 340 LYS A CA 1
ATOM 2557 C C . LYS A 1 340 ? 19.385 -1.386 2.261 1.00 83.06 340 LYS A C 1
ATOM 2559 O O . LYS A 1 340 ? 19.981 -0.355 2.558 1.00 83.06 340 LYS A O 1
ATOM 2564 N N . ILE A 1 341 ? 19.387 -2.469 3.031 1.00 83.81 341 ILE A N 1
ATOM 2565 C CA . ILE A 1 341 ? 20.245 -2.598 4.210 1.00 83.81 341 ILE A CA 1
ATOM 2566 C C . ILE A 1 341 ? 21.635 -3.012 3.717 1.00 83.81 341 ILE A C 1
ATOM 2568 O O . ILE A 1 341 ? 21.787 -4.075 3.112 1.00 83.81 341 ILE A O 1
ATOM 2572 N N . THR A 1 342 ? 22.632 -2.152 3.917 1.00 82.88 342 THR A N 1
ATOM 2573 C CA . THR A 1 342 ? 23.983 -2.306 3.348 1.00 82.88 342 THR A CA 1
ATOM 2574 C C . THR A 1 342 ? 25.024 -2.752 4.363 1.00 82.88 342 THR A C 1
ATOM 2576 O O . THR A 1 342 ? 25.977 -3.425 3.979 1.00 82.88 342 THR A O 1
ATOM 2579 N N . ASP A 1 343 ? 24.837 -2.436 5.645 1.00 80.62 343 ASP A N 1
ATOM 2580 C CA . ASP A 1 343 ? 25.757 -2.837 6.709 1.00 80.62 343 ASP A CA 1
ATOM 2581 C C . ASP A 1 343 ? 24.989 -3.427 7.905 1.00 80.62 343 ASP A C 1
ATOM 2583 O O . ASP A 1 343 ? 24.501 -2.694 8.770 1.00 80.62 343 ASP A O 1
ATOM 2587 N N . PRO A 1 344 ? 24.898 -4.766 7.999 1.00 73.38 344 PRO A N 1
ATOM 2588 C CA . PRO A 1 344 ? 24.356 -5.452 9.167 1.00 73.38 344 PRO A CA 1
ATOM 2589 C C . PRO A 1 344 ? 25.013 -5.076 10.499 1.00 73.38 344 PRO A C 1
ATOM 2591 O O . PRO A 1 344 ? 24.378 -5.189 11.543 1.00 73.38 344 PRO A O 1
ATOM 2594 N N . GLY A 1 345 ? 26.277 -4.638 10.491 1.00 77.94 345 GLY A N 1
ATOM 2595 C CA . GLY A 1 345 ? 26.990 -4.179 11.685 1.00 77.94 345 GLY A CA 1
ATOM 2596 C C . GLY A 1 345 ? 26.459 -2.856 12.242 1.00 77.94 345 GLY A C 1
ATOM 2597 O O . GLY A 1 345 ? 26.798 -2.485 13.364 1.00 77.94 345 GLY A O 1
ATOM 2598 N N . LYS A 1 346 ? 25.606 -2.160 11.481 1.00 82.50 346 LYS A N 1
ATOM 2599 C CA . LYS A 1 346 ? 24.905 -0.932 11.879 1.00 82.50 346 LYS A CA 1
ATOM 2600 C C . LYS A 1 346 ? 23.513 -1.195 12.440 1.00 82.50 346 LYS A C 1
ATOM 2602 O O . LYS A 1 346 ? 22.821 -0.236 12.784 1.00 82.50 346 LYS A O 1
ATOM 2607 N N . VAL A 1 347 ? 23.102 -2.462 12.523 1.00 78.25 347 VAL A N 1
ATOM 2608 C CA . VAL A 1 347 ? 21.878 -2.859 13.217 1.00 78.25 347 VAL A CA 1
ATOM 2609 C C . VAL A 1 347 ? 22.101 -2.702 14.714 1.00 78.25 347 VAL A C 1
ATOM 2611 O O . VAL A 1 347 ? 23.081 -3.207 15.266 1.00 78.25 347 VAL A O 1
ATOM 2614 N N . TYR A 1 348 ? 21.181 -2.022 15.387 1.00 76.94 348 TYR A N 1
ATOM 2615 C CA . TYR A 1 348 ? 21.220 -1.920 16.839 1.00 76.94 348 TYR A CA 1
ATOM 2616 C C . TYR A 1 348 ? 20.944 -3.305 17.450 1.00 76.94 348 TYR A C 1
ATOM 2618 O O . TYR A 1 348 ? 19.906 -3.899 17.173 1.00 76.94 348 TYR A O 1
ATOM 2626 N N . PRO A 1 349 ? 21.860 -3.870 18.259 1.00 61.88 349 PRO A N 1
ATOM 2627 C CA . PRO A 1 349 ? 21.791 -5.276 18.666 1.00 61.88 349 PRO A CA 1
ATOM 2628 C C . PRO A 1 349 ? 20.777 -5.546 19.785 1.00 61.88 349 PRO A C 1
ATOM 2630 O O . PRO A 1 349 ? 20.503 -6.704 20.101 1.00 61.88 349 PRO A O 1
ATOM 2633 N N . LYS A 1 350 ? 20.249 -4.495 20.418 1.00 65.12 350 LYS A N 1
ATOM 2634 C CA . LYS A 1 350 ? 19.325 -4.582 21.547 1.00 65.12 350 LYS A CA 1
ATOM 2635 C C . LYS A 1 350 ? 18.081 -3.768 21.241 1.00 65.12 350 LYS A C 1
ATOM 2637 O O . LYS A 1 350 ? 18.175 -2.697 20.655 1.00 65.12 350 LYS A O 1
ATOM 2642 N N . LEU A 1 351 ? 16.943 -4.294 21.681 1.00 59.78 351 LEU A N 1
ATOM 2643 C CA . LEU A 1 351 ? 15.703 -3.540 21.742 1.00 59.78 351 LEU A CA 1
ATOM 2644 C C . LEU A 1 351 ? 15.903 -2.419 22.769 1.00 59.78 351 LEU A C 1
ATOM 2646 O O . LEU A 1 351 ? 15.956 -2.678 23.973 1.00 59.78 351 LEU A O 1
ATOM 2650 N N . ASP A 1 352 ? 16.104 -1.200 22.289 1.00 66.56 352 ASP A N 1
ATOM 2651 C CA . ASP A 1 352 ? 16.255 -0.013 23.118 1.00 66.56 352 ASP A CA 1
ATOM 2652 C C . ASP A 1 352 ? 14.997 0.860 23.049 1.00 66.56 352 ASP A C 1
ATOM 2654 O O . ASP A 1 352 ? 14.010 0.528 22.390 1.00 66.56 352 ASP A O 1
ATOM 2658 N N . GLU A 1 353 ? 15.020 1.975 23.774 1.00 65.81 353 GLU A N 1
ATOM 2659 C CA . GLU A 1 353 ? 13.931 2.951 23.804 1.00 65.81 353 GLU A CA 1
ATOM 2660 C C . GLU A 1 353 ? 13.543 3.433 22.399 1.00 65.81 353 GLU A C 1
ATOM 2662 O O . GLU A 1 353 ? 12.362 3.637 22.135 1.00 65.81 353 GLU A O 1
ATOM 2667 N N . LYS A 1 354 ? 14.493 3.479 21.456 1.00 71.25 354 LYS A N 1
ATOM 2668 C CA . LYS A 1 354 ? 14.241 3.916 20.083 1.00 71.25 354 LYS A CA 1
ATOM 2669 C C . LYS A 1 354 ? 13.492 2.880 19.259 1.00 71.25 354 LYS A C 1
ATOM 2671 O O . LYS A 1 354 ? 12.664 3.240 18.425 1.00 71.25 354 LYS A O 1
ATOM 2676 N N . ALA A 1 355 ? 13.719 1.591 19.509 1.00 67.06 355 ALA A N 1
ATOM 2677 C CA . ALA A 1 355 ? 12.983 0.532 18.815 1.00 67.06 355 ALA A CA 1
ATOM 2678 C C . ALA A 1 355 ? 11.502 0.576 19.205 1.00 67.06 355 ALA A C 1
ATOM 2680 O O . ALA A 1 355 ? 10.623 0.358 18.368 1.00 67.06 355 ALA A O 1
ATOM 2681 N N . PHE A 1 356 ? 11.247 0.922 20.471 1.00 63.72 356 PHE A N 1
ATOM 2682 C CA . PHE A 1 356 ? 9.912 1.204 20.977 1.00 63.72 356 PHE A CA 1
ATOM 2683 C C . PHE A 1 356 ? 9.342 2.505 20.388 1.00 63.72 356 PHE A C 1
ATOM 2685 O O . PHE A 1 356 ? 8.212 2.479 19.905 1.00 63.72 356 PHE A O 1
ATOM 2692 N N . GLU A 1 357 ? 10.102 3.609 20.362 1.00 66.25 357 GLU A N 1
ATOM 2693 C CA . GLU A 1 357 ? 9.689 4.890 19.744 1.00 66.25 357 GLU A CA 1
ATOM 2694 C C . GLU A 1 357 ? 9.332 4.767 18.258 1.00 66.25 357 GLU A C 1
ATOM 2696 O O . GLU A 1 357 ? 8.554 5.579 17.753 1.00 66.25 357 GLU A O 1
ATOM 2701 N N . LEU A 1 358 ? 9.882 3.771 17.559 1.00 68.62 358 LEU A N 1
ATOM 2702 C CA . LEU A 1 358 ? 9.688 3.545 16.125 1.00 68.62 358 LEU A CA 1
ATOM 2703 C C . LEU A 1 358 ? 8.807 2.334 15.776 1.00 68.62 358 LEU A C 1
ATOM 2705 O O . LEU A 1 358 ? 8.787 1.907 14.621 1.00 68.62 358 LEU A O 1
ATOM 2709 N N . ALA A 1 359 ? 8.040 1.813 16.736 1.00 65.69 359 ALA A N 1
ATOM 2710 C CA . ALA A 1 359 ? 6.967 0.845 16.492 1.00 65.69 359 ALA A CA 1
ATOM 2711 C C . ALA A 1 359 ? 7.421 -0.506 15.936 1.00 65.69 359 ALA A C 1
ATOM 2713 O O . ALA A 1 359 ? 6.668 -1.141 15.193 1.00 65.69 359 ALA A O 1
ATOM 2714 N N . LEU A 1 360 ? 8.629 -0.966 16.253 1.00 64.38 360 LEU A N 1
ATOM 2715 C CA . LEU A 1 360 ? 9.095 -2.235 15.707 1.00 64.38 360 LEU A CA 1
ATOM 2716 C C . LEU A 1 360 ? 8.388 -3.407 16.399 1.00 64.38 360 LEU A C 1
ATOM 2718 O O . LEU A 1 360 ? 8.667 -3.735 17.551 1.00 64.38 360 LEU A O 1
ATOM 2722 N N . THR A 1 361 ? 7.446 -4.038 15.695 1.00 61.16 361 THR A N 1
ATOM 2723 C CA . THR A 1 361 ? 6.582 -5.108 16.226 1.00 61.16 361 THR A CA 1
ATOM 2724 C C . THR A 1 361 ? 7.138 -6.502 15.961 1.00 61.16 361 THR A C 1
ATOM 2726 O O . THR A 1 361 ? 6.783 -7.451 16.659 1.00 61.16 361 THR A O 1
ATOM 2729 N N . ARG A 1 362 ? 8.021 -6.641 14.967 1.00 64.75 362 ARG A N 1
ATOM 2730 C CA . ARG A 1 362 ? 8.703 -7.893 14.608 1.00 64.75 362 ARG A CA 1
ATOM 2731 C C . ARG A 1 362 ? 10.211 -7.753 14.751 1.00 64.75 362 ARG A C 1
ATOM 2733 O O . ARG A 1 362 ? 10.977 -8.068 13.840 1.00 64.75 362 ARG A O 1
ATOM 2740 N N . TRP A 1 363 ? 10.607 -7.219 15.901 1.00 66.06 363 TRP A N 1
ATOM 2741 C CA . TRP A 1 363 ? 11.998 -6.974 16.235 1.00 66.06 363 TRP A CA 1
ATOM 2742 C C . TRP A 1 363 ? 12.787 -8.276 16.369 1.00 66.06 363 TRP A C 1
ATOM 2744 O O . TRP A 1 363 ? 12.416 -9.165 17.140 1.00 66.06 363 TRP A O 1
ATOM 2754 N N . MET A 1 364 ? 13.922 -8.344 15.682 1.00 64.31 364 MET A N 1
ATOM 2755 C CA . MET A 1 364 ? 14.845 -9.468 15.781 1.00 64.31 364 MET A CA 1
ATOM 2756 C C . MET A 1 364 ? 16.041 -9.078 16.658 1.00 64.31 364 MET A C 1
ATOM 2758 O O . MET A 1 364 ? 16.966 -8.407 16.206 1.00 64.31 364 MET A O 1
ATOM 2762 N N . VAL A 1 365 ? 16.039 -9.495 17.933 1.00 59.81 365 VAL A N 1
ATOM 2763 C CA . VAL A 1 365 ? 17.199 -9.303 18.828 1.00 59.81 365 VAL A CA 1
ATOM 2764 C C . VAL A 1 365 ? 18.324 -10.241 18.400 1.00 59.81 365 VAL A C 1
ATOM 2766 O O . VAL A 1 365 ? 18.137 -11.454 18.365 1.00 59.81 365 VAL A O 1
ATOM 2769 N N . GLY A 1 366 ? 19.515 -9.698 18.145 1.00 52.78 366 GLY A N 1
ATOM 2770 C CA . GLY A 1 366 ? 20.742 -10.493 18.016 1.00 52.78 366 GLY A CA 1
ATOM 2771 C C . GLY A 1 366 ? 20.849 -11.376 16.767 1.00 52.78 366 GLY A C 1
ATOM 2772 O O . GLY A 1 366 ? 21.854 -12.071 16.607 1.00 52.78 366 GLY A O 1
ATOM 2773 N N . GLU A 1 367 ? 19.868 -11.341 15.862 1.00 56.88 367 GLU A N 1
ATOM 2774 C CA . GLU A 1 367 ? 19.944 -12.062 14.596 1.00 56.88 367 GLU A CA 1
ATOM 2775 C C . GLU A 1 367 ? 20.842 -11.276 13.631 1.00 56.88 367 GLU A C 1
ATOM 2777 O O . GLU A 1 367 ? 20.506 -10.186 13.168 1.00 56.88 367 GLU A O 1
ATOM 2782 N N . LYS A 1 368 ? 22.035 -11.806 13.345 1.00 56.81 368 LYS A N 1
ATOM 2783 C CA . LYS A 1 368 ? 22.893 -11.232 12.306 1.00 56.81 368 LYS A CA 1
ATOM 2784 C C . LYS A 1 368 ? 22.216 -11.481 10.963 1.00 56.81 368 LYS A C 1
ATOM 2786 O O . LYS A 1 368 ? 22.034 -12.640 10.591 1.00 56.81 368 LYS A O 1
ATOM 2791 N N . LEU A 1 369 ? 21.896 -10.414 10.224 1.00 60.59 369 LEU A N 1
ATOM 2792 C CA . LEU A 1 369 ? 21.569 -10.529 8.800 1.00 60.59 369 LEU A CA 1
ATOM 2793 C C . LEU A 1 369 ? 22.653 -11.399 8.149 1.00 60.59 369 LEU A C 1
ATOM 2795 O O . LEU A 1 369 ? 23.849 -11.118 8.283 1.00 60.59 369 LEU A O 1
ATOM 2799 N N . GLY A 1 370 ? 22.238 -12.506 7.530 1.00 57.19 370 GLY A N 1
ATOM 2800 C CA . GLY A 1 370 ? 23.163 -13.440 6.900 1.00 57.19 370 GLY A CA 1
ATOM 2801 C C . GLY A 1 370 ? 24.053 -12.690 5.910 1.00 57.19 370 GLY A C 1
ATOM 2802 O O . GLY A 1 370 ? 23.550 -11.930 5.087 1.00 57.19 370 GLY A O 1
ATOM 2803 N N . LYS A 1 371 ? 25.374 -12.898 5.995 1.00 48.81 371 LYS A N 1
ATOM 2804 C CA . LYS A 1 371 ? 26.404 -12.138 5.256 1.00 48.81 371 LYS A CA 1
ATOM 2805 C C . LYS A 1 371 ? 26.250 -12.132 3.723 1.00 48.81 371 LYS A C 1
ATOM 2807 O O . LYS A 1 371 ? 27.002 -11.424 3.066 1.00 48.81 371 LYS A O 1
ATOM 2812 N N . SER A 1 372 ? 25.340 -12.918 3.147 1.00 47.91 372 SER A N 1
ATOM 2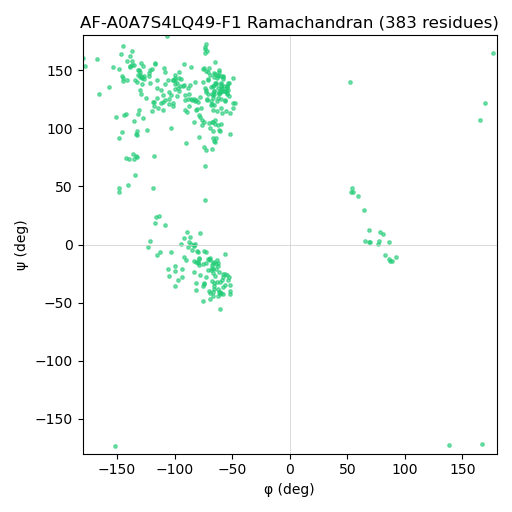813 C CA . SER A 1 372 ? 25.249 -13.148 1.701 1.00 47.91 372 SER A CA 1
ATOM 2814 C C . SER A 1 372 ? 24.009 -12.578 1.012 1.00 47.91 372 SER A C 1
ATOM 2816 O O . SER A 1 372 ? 23.952 -12.648 -0.211 1.00 47.91 372 SER A O 1
ATOM 2818 N N . ASN A 1 373 ? 23.023 -12.026 1.732 1.00 54.78 373 ASN A N 1
ATOM 2819 C CA . ASN A 1 373 ? 21.758 -11.622 1.108 1.00 54.78 373 ASN A CA 1
ATOM 2820 C C . ASN A 1 373 ? 21.509 -10.120 1.266 1.00 54.78 373 ASN A C 1
ATOM 2822 O O . ASN A 1 373 ? 21.288 -9.625 2.374 1.00 54.78 373 ASN A O 1
ATOM 2826 N N . VAL A 1 374 ? 21.492 -9.407 0.135 1.00 60.16 374 VAL A N 1
ATOM 2827 C CA . VAL A 1 374 ? 20.948 -8.047 0.049 1.00 60.16 374 VAL A CA 1
ATOM 2828 C C . VAL A 1 374 ? 19.542 -8.068 0.639 1.00 60.16 374 VAL A C 1
ATOM 2830 O O . VAL A 1 374 ? 18.643 -8.708 0.100 1.00 60.16 374 VAL A O 1
ATOM 2833 N N . THR A 1 375 ? 19.363 -7.397 1.773 1.00 75.44 375 THR A N 1
ATOM 2834 C CA . THR A 1 375 ? 18.076 -7.354 2.464 1.00 75.44 375 THR A CA 1
ATOM 2835 C C . THR A 1 375 ? 17.451 -5.991 2.226 1.00 75.44 375 THR A C 1
ATOM 2837 O O . THR A 1 375 ? 18.046 -4.961 2.542 1.00 75.44 375 THR A O 1
ATOM 2840 N N . THR A 1 376 ? 16.263 -5.971 1.628 1.00 78.88 376 THR A N 1
ATOM 2841 C CA . THR A 1 376 ? 15.538 -4.733 1.325 1.00 78.88 376 THR A CA 1
ATOM 2842 C C . THR A 1 376 ? 14.343 -4.585 2.245 1.00 78.88 376 THR A C 1
ATOM 2844 O O . THR A 1 376 ? 13.709 -5.575 2.623 1.00 78.88 376 THR A O 1
ATOM 2847 N N . GLY A 1 377 ? 13.999 -3.346 2.561 1.00 74.81 377 GLY A N 1
ATOM 2848 C CA . GLY A 1 377 ? 12.849 -3.037 3.389 1.00 74.81 377 GLY A CA 1
ATOM 2849 C C . GLY A 1 377 ? 12.244 -1.683 3.078 1.00 74.81 377 GLY A C 1
ATOM 2850 O O . GLY A 1 377 ? 12.620 -1.015 2.117 1.00 74.81 377 GLY A O 1
ATOM 2851 N N . LYS A 1 378 ? 11.272 -1.302 3.895 1.00 74.06 378 LYS A N 1
ATOM 2852 C CA . LYS A 1 378 ? 10.625 0.001 3.884 1.00 74.06 378 LYS A CA 1
ATOM 2853 C C . LYS A 1 378 ? 10.909 0.724 5.181 1.00 74.06 378 LYS A C 1
ATOM 2855 O O . LYS A 1 378 ? 10.887 0.107 6.245 1.00 74.06 378 LYS A O 1
ATOM 2860 N N . ILE A 1 379 ? 11.122 2.026 5.088 1.00 75.06 379 ILE A N 1
ATOM 2861 C CA . ILE A 1 379 ? 11.271 2.877 6.261 1.00 75.06 379 ILE A CA 1
ATOM 2862 C C . ILE A 1 379 ? 9.933 2.957 6.985 1.00 75.06 379 ILE A C 1
ATOM 2864 O O . ILE A 1 379 ? 8.912 3.346 6.413 1.00 75.06 379 ILE A O 1
ATOM 2868 N N . MET A 1 380 ? 9.957 2.581 8.255 1.00 68.19 380 MET A N 1
ATOM 2869 C CA . MET A 1 380 ? 8.811 2.640 9.156 1.00 68.19 380 MET A CA 1
ATOM 2870 C C . MET A 1 380 ? 8.795 3.943 9.952 1.00 68.19 380 MET A C 1
ATOM 2872 O O . MET A 1 380 ? 7.726 4.430 10.308 1.00 68.19 380 MET A O 1
ATOM 2876 N N . GLY A 1 381 ? 9.970 4.521 10.192 1.00 74.31 381 GLY A N 1
ATOM 2877 C CA . GLY A 1 381 ? 10.159 5.687 11.044 1.00 74.31 381 GLY A CA 1
ATOM 2878 C C . GLY A 1 381 ? 11.632 6.047 11.166 1.00 74.31 381 GLY A C 1
ATOM 2879 O O . GLY A 1 381 ? 12.502 5.227 10.872 1.00 74.31 381 GLY A O 1
ATOM 2880 N N . SER A 1 382 ? 11.913 7.250 11.645 1.00 78.62 382 SER A N 1
ATOM 2881 C CA . SER A 1 382 ? 13.239 7.622 12.129 1.00 78.62 382 SER A CA 1
ATOM 2882 C C . SER A 1 382 ? 13.095 8.581 13.302 1.00 78.62 382 SER A C 1
ATOM 2884 O O . SER A 1 382 ? 12.180 9.397 13.294 1.00 78.62 382 SER A O 1
ATOM 2886 N N . THR A 1 383 ? 13.978 8.497 14.288 1.00 76.81 383 THR A N 1
ATOM 2887 C CA . THR A 1 383 ? 13.957 9.360 15.482 1.00 76.81 383 THR A CA 1
ATOM 2888 C C . THR A 1 383 ? 15.376 9.771 15.831 1.00 76.81 383 THR A C 1
ATOM 2890 O O . THR A 1 383 ? 16.316 9.032 15.524 1.00 76.81 383 THR A O 1
ATOM 2893 N N . ALA A 1 384 ? 15.533 10.931 16.467 1.00 75.94 384 ALA A N 1
ATOM 2894 C CA . ALA A 1 384 ? 16.822 11.352 16.994 1.00 75.94 384 ALA A CA 1
ATOM 2895 C C . ALA A 1 384 ? 17.358 10.312 17.996 1.00 75.94 384 ALA A C 1
ATOM 2897 O O . ALA A 1 384 ? 16.582 9.663 18.706 1.00 75.94 384 ALA A O 1
ATOM 2898 N N . LYS A 1 385 ? 18.674 10.118 17.989 1.00 66.19 385 LYS A N 1
ATOM 2899 C CA . LYS A 1 385 ? 19.387 9.063 18.704 1.00 66.19 385 LYS A CA 1
ATOM 2900 C C . LYS A 1 385 ? 19.345 9.252 20.214 1.00 66.19 385 LYS A C 1
ATOM 2902 O O . LYS A 1 385 ? 19.383 10.409 20.680 1.00 66.19 385 LYS A O 1
#

pLDDT: mean 73.75, std 17.29, range [23.89, 96.06]